Protein AF-A0A8H6Z4G2-F1 (afdb_monomer_lite)

Secondary structure (DSSP, 8-state):
-HHHHHHHHHH---TT-S-TTSIIIIIIHHTT------S-STT-PPPHHHHHHHHHHHHHHHHHHHHHHHS-SS-HHHHHHH--HHHHHHHHHHHHHHHS-HHHHHHHTTSS--HHHHHHHHHHHHHHHHHHHHHHHHHT-HHHHHHHHHHHHHHTTSTTS-HHHHHHHHHHHHHHHHS-HHHHHHHHHTSEE-SS--TT--EEHHHHHHHHHHIIIIISPPPGGG--HHHHHHHHHHHHHHHHHHHHHHHHHT-----------HHHHHHHHHHHHHHHHHTTTTS--TT-GGGGG-PPPP-HHHHHHHHHTSHHHHHS---------------TT------------TT---------TTTT---TTS--S-HHHHHHHHHHHHHHHHHTTSS-----

Foldseek 3Di:
DQLLLLLCQLQAWDPPFPFLLGLQNNFCVLLVHDRFDRDDPDDDHGDDVVSVLSLVLQLVLLVLLQLCVQLPDVDPVVSVVVDDPVSVVVSSVVSCVQQQDPVNLVVCVVDQHPLLQNSRSLSNNSSVLVVQLLQCQLQLNLVSVLVSLVLVLLLQLFPRHHPVSSVVSVVVNVVLVQADPVVNVVVSNQQWDAPPPDRSRIHGVVVVVLVLVCCLVQVQQDPDPPRDPVSSVVVSVCVVVVLVVVVVVCVVVVPPQPDPPPPPPVVSSVVSSVSSSVSCVVQVSNDDDRPRPSVVRTDRRDNSNVSSVVSCPDPVVVPPDDDDPDDDDCPDDDPPPPPDPPPPPPPPPPPDPPPVPDCDQSSVDDPPVSDDDRVCVSVVVVVVVVVVVVVVPPPDDDDD

pLDDT: mean 74.54, std 18.89, range [28.7, 95.88]

InterPro domains:
  IPR046496 Domain of unknown function DUF6589 [PF20231] (1-262)

Organism: NCBI:txid2733690

Sequence (400 aa):
MAGGCMTVDEHWVTPNSVWTGGLWWGHNKLLKRKPLMAGWGDKKATEWKPAHELIQISLPAHIVYGFRIHCGTESLEEWAKTATAAEFESVARKVFDGLFSTGVVEELRKRVRDITLENTILYNRDAPFYIEFTHAIKKGNIGRVLNVLSIWMVMMRSPKTMPRYADAIFEMLVRIKNFPPKLHELYLANWLVNLTGRLYGFKPVDLLQEHSNFWAKIIYAAKGTDKSWKWLSMITVCIFTLREAMRTVQTAFKIPAYGEKHKTPPIDDEIALINIAKALEDNSIQSYVEGRPANDHVVPVLDLIKEGAVYASSRKAFHWFTRDTRRPEKRGFDRADDASNEEEEEKADDGDEEEHYDPTEEDLRVDDEEFLIEPAELLTAATELVDSELIDSDEEIEDE

Structure (mmCIF, N/CA/C/O backbone):
data_AF-A0A8H6Z4G2-F1
#
_entry.id   AF-A0A8H6Z4G2-F1
#
loop_
_atom_site.group_PDB
_atom_site.id
_atom_site.type_symbol
_atom_site.label_atom_id
_atom_site.label_alt_id
_atom_site.label_comp_id
_atom_site.label_asym_id
_atom_site.label_entity_id
_atom_site.label_seq_id
_atom_site.pdbx_PDB_ins_code
_atom_site.Cartn_x
_atom_site.Cartn_y
_atom_site.Cartn_z
_atom_site.occupancy
_atom_site.B_iso_or_equiv
_atom_site.auth_seq_id
_atom_site.auth_comp_id
_atom_site.auth_asym_id
_atom_site.auth_atom_id
_atom_site.pdbx_PDB_model_num
ATOM 1 N N . MET A 1 1 ? 2.335 3.885 -7.229 1.00 65.62 1 MET A N 1
ATOM 2 C CA . MET A 1 1 ? 1.526 5.069 -6.866 1.00 65.62 1 MET A CA 1
ATOM 3 C C . MET A 1 1 ? 0.034 4.751 -6.736 1.00 65.62 1 MET A C 1
ATOM 5 O O . MET A 1 1 ? -0.475 4.855 -5.629 1.00 65.62 1 MET A O 1
ATOM 9 N N . ALA A 1 2 ? -0.629 4.245 -7.785 1.00 79.38 2 ALA A N 1
ATOM 10 C CA . ALA A 1 2 ? -2.083 3.993 -7.832 1.00 79.38 2 ALA A CA 1
ATOM 11 C C . ALA A 1 2 ? -2.707 3.288 -6.606 1.00 79.38 2 ALA A C 1
ATOM 13 O O . ALA A 1 2 ? -3.703 3.760 -6.069 1.00 79.38 2 ALA A O 1
ATOM 14 N N . GLY A 1 3 ? -2.118 2.189 -6.116 1.00 83.19 3 GLY A N 1
ATOM 15 C CA . GLY A 1 3 ? -2.661 1.478 -4.949 1.00 83.19 3 GLY A CA 1
ATOM 16 C C . GLY A 1 3 ? -2.619 2.283 -3.644 1.00 83.19 3 GLY A C 1
ATOM 17 O O . GLY A 1 3 ? -3.504 2.130 -2.813 1.00 83.19 3 GLY A O 1
ATOM 18 N N . GLY A 1 4 ? -1.630 3.170 -3.481 1.00 83.44 4 GLY A N 1
ATOM 19 C CA . GLY A 1 4 ? -1.553 4.070 -2.325 1.00 83.44 4 GLY A CA 1
ATOM 20 C C . GLY A 1 4 ? -2.626 5.149 -2.392 1.00 83.44 4 GLY A C 1
ATOM 21 O O . GLY A 1 4 ? -3.335 5.352 -1.414 1.00 83.44 4 GLY A O 1
ATOM 22 N N . CYS A 1 5 ? -2.801 5.762 -3.565 1.00 82.00 5 CYS A N 1
ATOM 23 C CA . CYS A 1 5 ? -3.868 6.732 -3.813 1.00 82.00 5 CYS A CA 1
ATOM 24 C C . CYS A 1 5 ? -5.251 6.105 -3.596 1.00 82.00 5 CYS A C 1
ATOM 26 O O . CYS A 1 5 ? -6.050 6.676 -2.877 1.00 82.00 5 CYS A O 1
ATOM 28 N N . MET A 1 6 ? -5.504 4.888 -4.099 1.00 87.25 6 MET A N 1
ATOM 29 C CA . MET A 1 6 ? -6.767 4.175 -3.860 1.00 87.25 6 MET A CA 1
ATOM 30 C C . MET A 1 6 ? -7.069 4.016 -2.361 1.00 87.25 6 MET A C 1
ATOM 32 O O . MET A 1 6 ? -8.183 4.299 -1.929 1.00 87.25 6 MET A O 1
ATOM 36 N N . THR A 1 7 ? -6.090 3.574 -1.563 1.00 87.38 7 THR A N 1
ATOM 37 C CA . THR A 1 7 ? -6.265 3.453 -0.108 1.00 87.38 7 THR A CA 1
ATOM 38 C C . THR A 1 7 ? -6.471 4.821 0.545 1.00 87.38 7 THR A C 1
ATOM 40 O O . THR A 1 7 ? -7.303 4.951 1.436 1.00 87.38 7 THR A O 1
ATOM 43 N N . VAL A 1 8 ? -5.729 5.847 0.127 1.00 85.69 8 VAL A N 1
ATOM 44 C CA . VAL A 1 8 ? -5.835 7.187 0.718 1.00 85.69 8 VAL A CA 1
ATOM 45 C C . VAL A 1 8 ? -7.167 7.844 0.384 1.00 85.69 8 VAL A C 1
ATOM 47 O O . VAL A 1 8 ? -7.827 8.317 1.300 1.00 85.69 8 VAL A O 1
ATOM 50 N N . ASP A 1 9 ? -7.579 7.827 -0.879 1.00 83.75 9 ASP A N 1
ATOM 51 C CA . ASP A 1 9 ? -8.797 8.468 -1.376 1.00 83.75 9 ASP A CA 1
ATOM 52 C C . ASP A 1 9 ? -10.050 7.893 -0.718 1.00 83.75 9 ASP A C 1
ATOM 54 O O . ASP A 1 9 ? -10.920 8.642 -0.275 1.00 83.75 9 ASP A O 1
ATOM 58 N N . GLU A 1 10 ? -10.119 6.566 -0.601 1.00 86.06 10 GLU A N 1
ATOM 59 C CA . GLU A 1 10 ? -11.269 5.898 0.003 1.00 86.06 10 GLU A CA 1
ATOM 60 C C . GLU A 1 10 ? -11.336 6.148 1.521 1.00 86.06 10 GLU A C 1
ATOM 62 O O . GLU A 1 10 ? -12.412 6.372 2.074 1.00 86.06 10 GLU A O 1
ATOM 67 N N . HIS A 1 11 ? -10.185 6.184 2.203 1.00 86.56 11 HIS A N 1
ATOM 68 C CA . HIS A 1 11 ? -10.104 6.297 3.668 1.00 86.56 11 HIS A CA 1
ATOM 69 C C . HIS A 1 11 ? -9.776 7.716 4.174 1.00 86.56 11 HIS A C 1
ATOM 71 O O . HIS A 1 11 ? -9.502 7.907 5.365 1.00 86.56 11 HIS A O 1
ATOM 77 N N . TRP A 1 12 ? -9.811 8.729 3.296 1.00 78.31 12 TRP A N 1
ATOM 78 C CA . TRP A 1 12 ? -9.447 10.113 3.628 1.00 78.31 12 TRP A CA 1
ATOM 79 C C . TRP A 1 12 ? -10.397 10.738 4.646 1.00 78.31 12 TRP A C 1
ATOM 81 O O . TRP A 1 12 ? -9.964 11.225 5.688 1.00 78.31 12 TRP A O 1
ATOM 91 N N . VAL A 1 13 ? -11.700 10.633 4.371 1.00 72.50 13 VAL A N 1
ATOM 92 C CA . VAL A 1 13 ? -12.813 11.291 5.079 1.00 72.50 13 VAL A CA 1
ATOM 93 C C . VAL A 1 13 ? -12.834 12.818 4.953 1.00 72.50 13 VAL A C 1
ATOM 95 O O . VAL A 1 13 ? -11.919 13.461 4.446 1.00 72.50 13 VAL A O 1
ATOM 98 N N . THR A 1 14 ? -13.987 13.398 5.293 1.00 67.69 14 THR A N 1
ATOM 99 C CA . THR A 1 14 ? -14.321 14.802 5.103 1.00 67.69 14 THR A CA 1
ATOM 100 C C . THR A 1 14 ? -13.414 15.737 5.901 1.00 67.69 14 THR A C 1
ATOM 102 O O . THR A 1 14 ? -13.172 15.521 7.097 1.00 67.69 14 THR A O 1
ATOM 105 N N . PRO A 1 15 ? -12.995 16.850 5.274 1.00 64.06 15 PRO A N 1
ATOM 106 C CA . PRO A 1 15 ? -12.375 17.945 5.984 1.00 64.06 15 PRO A CA 1
ATOM 107 C C . PRO A 1 15 ? -13.215 18.453 7.170 1.00 64.06 15 PRO A C 1
ATOM 109 O O . PRO A 1 15 ? -14.417 18.665 7.085 1.00 64.06 15 PRO A O 1
ATOM 112 N N . ASN A 1 16 ? -12.523 18.668 8.274 1.00 61.47 16 ASN A N 1
ATOM 113 C CA . ASN A 1 16 ? -12.878 19.021 9.643 1.00 61.47 16 ASN A CA 1
ATOM 114 C C . ASN A 1 16 ? -13.859 18.069 10.338 1.00 61.47 16 ASN A C 1
ATOM 116 O O . ASN A 1 16 ? -14.559 18.491 11.258 1.00 61.47 16 ASN A O 1
ATOM 120 N N . SER A 1 17 ? -13.902 16.793 9.933 1.00 65.69 17 SER A N 1
ATOM 121 C CA . SER A 1 17 ? -14.712 15.793 10.636 1.00 65.69 17 SER A CA 1
ATOM 122 C C . SER A 1 17 ? -14.281 15.651 12.099 1.00 65.69 17 SER A C 1
ATOM 124 O O . SER A 1 17 ? -13.099 15.704 12.421 1.00 65.69 17 SER A O 1
ATOM 126 N N . VAL A 1 18 ? -15.244 15.427 12.996 1.00 64.44 18 VAL A N 1
ATOM 127 C CA . VAL A 1 18 ? -14.998 15.133 14.423 1.00 64.44 18 VAL A CA 1
ATOM 128 C C . VAL A 1 18 ? -14.367 13.738 14.602 1.00 64.44 18 VAL A C 1
ATOM 130 O O . VAL A 1 18 ? -13.862 13.401 15.670 1.00 64.44 18 VAL A O 1
ATOM 133 N N . TRP A 1 19 ? -14.361 12.923 13.546 1.00 68.19 19 TRP A N 1
ATOM 134 C CA . TRP A 1 19 ? -13.838 11.565 13.536 1.00 68.19 19 TRP A CA 1
ATOM 135 C C . TRP A 1 19 ? -12.309 11.506 13.493 1.00 68.19 19 TRP A C 1
ATOM 137 O O . TRP A 1 19 ? -11.677 11.884 12.509 1.00 68.19 19 TRP A O 1
ATOM 147 N N . THR A 1 20 ? -11.705 10.971 14.552 1.00 61.47 20 THR A N 1
ATOM 148 C CA . THR A 1 20 ? -10.249 10.814 14.699 1.00 61.47 20 THR A CA 1
ATOM 149 C C . THR A 1 20 ? -9.701 9.507 14.121 1.00 61.47 20 THR A C 1
ATOM 151 O O . THR A 1 20 ? -8.490 9.330 14.096 1.00 61.47 20 THR A O 1
ATOM 154 N N . GLY A 1 21 ? -10.556 8.600 13.632 1.00 60.53 21 GLY A N 1
ATOM 155 C CA . GLY A 1 21 ? -10.139 7.322 13.034 1.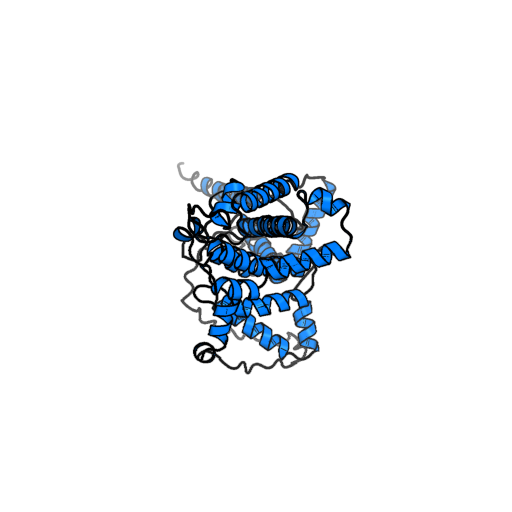00 60.53 21 GLY A CA 1
ATOM 156 C C . GLY A 1 21 ? -9.695 7.402 11.569 1.00 60.53 21 GLY A C 1
ATOM 157 O O . GLY A 1 21 ? -9.300 6.386 11.002 1.00 60.53 21 GLY A O 1
ATOM 158 N N . GLY A 1 22 ? -9.793 8.581 10.949 1.00 68.06 22 GLY A N 1
ATOM 159 C CA . GLY A 1 22 ? -9.506 8.798 9.531 1.00 68.06 22 GLY A CA 1
ATOM 160 C C . GLY A 1 22 ? -8.106 9.259 9.211 1.00 68.06 22 GLY A C 1
ATOM 161 O O . GLY A 1 22 ? -7.459 9.923 10.025 1.00 68.06 22 GLY A O 1
ATOM 162 N N . LEU A 1 23 ? -7.682 8.998 7.971 1.00 64.81 23 LEU A N 1
ATOM 163 C CA . LEU A 1 23 ? -6.398 9.471 7.453 1.00 64.81 23 LEU A CA 1
ATOM 164 C C . LEU A 1 23 ? -6.287 11.007 7.502 1.00 64.81 23 LEU A C 1
ATOM 166 O O . LEU A 1 23 ? -5.236 11.524 7.888 1.00 64.81 23 LEU A O 1
ATOM 170 N N . TRP A 1 24 ? -7.367 11.739 7.198 1.00 56.66 24 TRP A N 1
ATOM 171 C CA . TRP A 1 24 ? -7.334 13.203 7.124 1.00 56.66 24 TRP A CA 1
ATOM 172 C C . TRP A 1 24 ? -7.307 13.910 8.497 1.00 56.66 24 TRP A C 1
ATOM 174 O O . TRP A 1 24 ? -6.414 14.723 8.741 1.00 56.66 24 TRP A O 1
ATOM 184 N N . TRP A 1 25 ? -8.234 13.625 9.426 1.00 52.91 25 TRP A N 1
ATOM 185 C CA . TRP A 1 25 ? -8.303 14.361 10.709 1.00 52.91 25 TRP A CA 1
ATOM 186 C C . TRP A 1 25 ? -7.492 13.730 11.842 1.00 52.91 25 TRP A C 1
ATOM 188 O O . TRP A 1 25 ? -6.909 14.453 12.648 1.00 52.91 25 TRP A O 1
ATOM 198 N N . GLY A 1 26 ? -7.441 12.398 11.910 1.00 56.25 26 GLY A N 1
ATOM 199 C CA . GLY A 1 26 ? -6.719 11.679 12.955 1.00 56.25 26 GLY A CA 1
ATOM 200 C C . GLY A 1 26 ? -5.220 11.771 12.758 1.00 56.25 26 GLY A C 1
ATOM 201 O O . GLY A 1 26 ? -4.496 12.211 13.635 1.00 56.25 26 GLY A O 1
ATOM 202 N N . HIS A 1 27 ? -4.738 11.407 11.576 1.00 63.19 27 HIS A N 1
ATOM 203 C CA . HIS A 1 27 ? -3.305 11.220 11.374 1.00 63.19 27 HIS A CA 1
ATOM 204 C C . HIS A 1 27 ? -2.634 12.490 10.851 1.00 63.19 27 HIS A C 1
ATOM 206 O O . HIS A 1 27 ? -1.735 13.011 11.501 1.00 63.19 27 HIS A O 1
ATOM 212 N N . ASN A 1 28 ? -3.109 13.086 9.754 1.00 67.25 28 ASN A N 1
ATOM 213 C CA . ASN A 1 28 ? -2.413 14.232 9.156 1.00 67.25 28 ASN A CA 1
ATOM 214 C C . ASN A 1 28 ? -2.375 15.479 10.072 1.00 67.25 28 ASN A C 1
ATOM 216 O O . ASN A 1 28 ? -1.345 16.150 10.182 1.00 67.25 28 ASN A O 1
ATOM 220 N N . LYS A 1 29 ? -3.472 15.765 10.793 1.00 68.19 29 LYS A N 1
ATOM 221 C CA . LYS A 1 29 ? -3.539 16.893 11.738 1.00 68.19 29 LYS A CA 1
ATOM 222 C C . LYS A 1 29 ? -2.723 16.663 13.011 1.00 68.19 29 LYS A C 1
ATOM 224 O O . LYS A 1 29 ? -2.058 17.597 13.460 1.00 68.19 29 LYS A O 1
ATOM 229 N N . LEU A 1 30 ? -2.749 15.458 13.595 1.00 70.75 30 LEU A N 1
ATOM 230 C CA . LEU A 1 30 ? -1.923 15.144 14.775 1.00 70.75 30 LEU A CA 1
ATOM 231 C C . LEU A 1 30 ? -0.429 15.245 14.456 1.00 70.75 30 LEU A C 1
ATOM 233 O O . LEU A 1 30 ? 0.351 15.679 15.301 1.00 70.75 30 LEU A O 1
ATOM 237 N N . LEU A 1 31 ? -0.053 14.934 13.215 1.00 71.81 31 LEU A N 1
ATOM 238 C CA . LEU A 1 31 ? 1.308 15.081 12.705 1.00 71.81 31 LEU A CA 1
ATOM 239 C C . LEU A 1 31 ? 1.687 16.530 12.363 1.00 71.81 31 LEU A C 1
ATOM 241 O O . LEU A 1 31 ? 2.820 16.773 11.959 1.00 71.81 31 LEU A O 1
ATOM 245 N N . LYS A 1 32 ? 0.766 17.497 12.514 1.00 71.44 32 LYS A N 1
ATOM 246 C CA . LYS A 1 32 ? 0.959 18.919 12.167 1.00 71.44 32 LYS A CA 1
ATOM 247 C C . LYS A 1 32 ? 1.473 19.131 10.734 1.00 71.44 32 LYS A C 1
ATOM 249 O O . LYS A 1 32 ? 2.154 20.117 10.453 1.00 71.44 32 LYS A O 1
ATOM 254 N N . ARG A 1 33 ? 1.151 18.206 9.827 1.00 71.44 33 ARG A N 1
ATOM 255 C CA . ARG A 1 33 ? 1.532 18.272 8.414 1.00 71.44 33 ARG A CA 1
ATOM 256 C C . ARG A 1 33 ? 0.645 19.275 7.677 1.00 71.44 33 ARG A C 1
ATOM 258 O O . ARG A 1 33 ? -0.464 19.594 8.118 1.00 71.44 33 ARG A O 1
ATOM 265 N N . LYS A 1 34 ? 1.131 19.777 6.536 1.00 67.31 34 LYS A N 1
ATOM 266 C CA . LYS A 1 34 ? 0.309 20.605 5.644 1.00 67.31 34 LYS A CA 1
ATOM 267 C C . LYS A 1 34 ? -0.948 19.817 5.230 1.00 67.31 34 LYS A C 1
ATOM 269 O O . LYS A 1 34 ? -0.882 18.589 5.110 1.00 67.31 34 LYS A O 1
ATOM 274 N N . PRO A 1 35 ? -2.098 20.487 5.033 1.00 65.75 35 PRO A N 1
ATOM 275 C CA . PRO A 1 35 ? -3.296 19.822 4.543 1.00 65.75 35 PRO A CA 1
ATOM 276 C C . PRO A 1 35 ? -3.003 19.132 3.212 1.00 65.75 35 PRO A C 1
ATOM 278 O O . PRO A 1 35 ? -2.698 19.788 2.220 1.00 65.75 35 PRO A O 1
ATOM 281 N N . LEU A 1 36 ? -3.084 17.807 3.216 1.00 69.56 36 LEU A N 1
ATOM 282 C CA . LEU A 1 36 ? -3.042 16.998 2.011 1.00 69.56 36 LEU A CA 1
ATOM 283 C C . LEU A 1 36 ? -4.434 17.023 1.362 1.00 69.56 36 LEU A C 1
ATOM 285 O O . LEU A 1 36 ? -5.453 17.152 2.054 1.00 69.56 36 LEU A O 1
ATOM 289 N N . MET A 1 37 ? -4.486 16.913 0.039 1.00 67.50 37 MET A N 1
ATOM 290 C CA . MET A 1 37 ? -5.739 16.725 -0.688 1.00 67.50 37 MET A CA 1
ATOM 291 C C . MET A 1 37 ? -5.823 15.277 -1.164 1.00 67.50 37 MET A C 1
ATOM 293 O O . MET A 1 37 ? -4.862 14.751 -1.726 1.00 67.50 37 MET A O 1
ATOM 297 N N . ALA A 1 38 ? -6.965 14.638 -0.915 1.00 68.06 38 ALA A N 1
ATOM 298 C CA . ALA A 1 38 ? -7.290 13.350 -1.509 1.00 68.06 38 ALA A CA 1
ATOM 299 C C . ALA A 1 38 ? -8.377 13.518 -2.557 1.00 68.06 38 ALA A C 1
ATOM 301 O O . ALA A 1 38 ? -9.295 14.329 -2.387 1.00 68.06 38 ALA A O 1
ATOM 302 N N . GLY A 1 39 ? -8.248 12.762 -3.636 1.00 63.72 39 GLY A N 1
ATOM 303 C CA . GLY A 1 39 ? -9.126 12.829 -4.785 1.00 63.72 39 GLY A CA 1
ATOM 304 C C . GLY A 1 39 ? -8.388 12.991 -6.107 1.00 63.72 39 GLY A C 1
ATOM 305 O O . GLY A 1 39 ? -7.267 13.483 -6.202 1.00 63.72 39 GLY A O 1
ATOM 306 N N . TRP A 1 40 ? -9.105 12.589 -7.150 1.00 55.50 40 TRP A N 1
ATOM 307 C CA . TRP A 1 40 ? -8.636 12.534 -8.533 1.00 55.50 40 TRP A CA 1
ATOM 308 C C . TRP A 1 40 ? -9.076 13.739 -9.382 1.00 55.50 40 TRP A C 1
ATOM 310 O O . TRP A 1 40 ? -8.796 13.789 -10.571 1.00 55.50 40 TRP A O 1
ATOM 320 N N . GLY A 1 41 ? -9.829 14.680 -8.801 1.00 52.53 41 GLY A N 1
ATOM 321 C CA . GLY A 1 41 ? -10.453 15.774 -9.546 1.00 52.53 41 GLY A CA 1
ATOM 322 C C . GLY A 1 41 ? -9.465 16.880 -9.916 1.00 52.53 41 GLY A C 1
ATOM 323 O O . GLY A 1 41 ? -9.036 17.612 -9.027 1.00 52.53 41 GLY A O 1
ATOM 324 N N . ASP A 1 42 ? -9.163 16.972 -11.213 1.00 47.78 42 ASP A N 1
ATOM 325 C CA . ASP A 1 42 ? -8.673 18.049 -12.102 1.00 47.78 42 ASP A CA 1
ATOM 326 C C . ASP A 1 42 ? -7.781 19.195 -11.600 1.00 47.78 42 ASP A C 1
ATOM 328 O O . ASP A 1 42 ? -7.414 20.040 -12.412 1.00 47.78 42 ASP A O 1
ATOM 332 N N . LYS A 1 43 ? -7.401 19.302 -10.322 1.00 49.31 43 LYS A N 1
ATOM 333 C CA . LYS A 1 43 ? -6.500 20.385 -9.891 1.00 49.31 43 LYS A CA 1
ATOM 334 C C . LYS A 1 43 ? -5.335 20.000 -9.000 1.00 49.31 43 LYS A C 1
ATOM 336 O O . LYS A 1 43 ? -4.368 20.745 -9.084 1.00 49.31 43 LYS A O 1
ATOM 341 N N . LYS A 1 44 ? -5.362 18.911 -8.211 1.00 59.03 44 LYS A N 1
ATOM 342 C CA . LYS A 1 44 ? -4.173 18.334 -7.527 1.00 59.03 44 LYS A CA 1
ATOM 343 C C . LYS A 1 44 ? -4.433 16.879 -7.125 1.00 59.03 44 LYS A C 1
ATOM 345 O O . LYS A 1 44 ? -5.227 16.645 -6.215 1.00 59.03 44 LYS A O 1
ATOM 350 N N . ALA A 1 45 ? -3.768 15.930 -7.781 1.00 63.16 45 ALA A N 1
ATOM 351 C CA . ALA A 1 45 ? -3.728 14.540 -7.335 1.00 63.16 45 ALA A CA 1
ATOM 352 C C . ALA A 1 45 ? -3.030 14.432 -5.967 1.00 63.16 45 ALA A C 1
ATOM 354 O O . ALA A 1 45 ? -2.233 15.294 -5.592 1.00 63.16 45 ALA A O 1
ATOM 355 N N . THR A 1 46 ? -3.322 13.373 -5.211 1.00 70.38 46 THR A N 1
ATOM 356 C CA . THR A 1 46 ? -2.619 13.097 -3.954 1.00 70.38 46 THR A CA 1
ATOM 357 C C . THR A 1 46 ? -1.136 12.855 -4.206 1.00 70.38 46 THR A C 1
ATOM 359 O O . THR A 1 46 ? -0.774 11.869 -4.848 1.00 70.38 46 THR A O 1
ATOM 362 N N . GLU A 1 47 ? -0.293 13.722 -3.642 1.00 75.00 47 GLU A N 1
ATOM 363 C CA . GLU A 1 47 ? 1.165 13.573 -3.650 1.00 75.00 47 GLU A CA 1
ATOM 364 C C . GLU A 1 47 ? 1.561 12.210 -3.066 1.00 75.00 47 GLU A C 1
ATOM 366 O O . GLU A 1 47 ? 1.090 11.804 -1.991 1.00 75.00 47 GLU A O 1
ATOM 371 N N . TRP A 1 48 ? 2.419 11.478 -3.778 1.00 78.56 48 TRP A N 1
ATOM 372 C CA . TRP A 1 48 ? 2.698 10.088 -3.439 1.00 78.56 48 TRP A CA 1
ATOM 373 C C . TRP A 1 48 ? 3.502 9.975 -2.147 1.00 78.56 48 TRP A C 1
ATOM 375 O O . TRP A 1 48 ? 3.133 9.175 -1.283 1.00 78.56 48 TRP A O 1
ATOM 385 N N . LYS A 1 49 ? 4.571 10.760 -1.980 1.00 77.69 49 LYS A N 1
ATOM 386 C CA . LYS A 1 49 ? 5.464 10.656 -0.818 1.00 77.69 49 LYS A CA 1
ATOM 387 C C . LYS A 1 49 ? 4.755 10.967 0.508 1.00 77.69 49 LYS A C 1
ATOM 389 O O . LYS A 1 49 ? 4.832 10.133 1.416 1.00 77.69 49 LYS A O 1
ATOM 394 N N . PRO A 1 50 ? 3.996 12.070 0.654 1.00 77.69 50 PRO A N 1
ATOM 395 C CA . PRO A 1 50 ? 3.268 12.333 1.893 1.00 77.69 50 PRO A CA 1
ATOM 396 C C . PRO A 1 50 ? 2.220 11.263 2.216 1.00 77.69 50 PRO A C 1
ATOM 398 O O . PRO A 1 50 ? 2.053 10.907 3.384 1.00 77.69 50 PRO A O 1
ATOM 401 N N . ALA A 1 51 ? 1.539 10.724 1.200 1.00 80.88 51 ALA A N 1
ATOM 402 C CA . ALA A 1 51 ? 0.583 9.633 1.367 1.00 80.88 51 ALA A CA 1
ATOM 403 C C . ALA A 1 51 ? 1.269 8.315 1.762 1.00 80.88 51 ALA A C 1
ATOM 405 O O . ALA A 1 51 ? 0.795 7.606 2.651 1.00 80.88 51 ALA A O 1
ATOM 406 N N . HIS A 1 52 ? 2.407 8.004 1.140 1.00 84.44 52 HIS A N 1
ATOM 407 C CA . HIS A 1 52 ? 3.232 6.839 1.445 1.00 84.44 52 HIS A CA 1
ATOM 408 C C . HIS A 1 52 ? 3.678 6.840 2.910 1.00 84.44 52 HIS A C 1
ATOM 410 O O . HIS A 1 52 ? 3.459 5.858 3.621 1.00 84.44 52 HIS A O 1
ATOM 416 N N . GLU A 1 53 ? 4.246 7.954 3.373 1.00 82.81 53 GLU A N 1
ATOM 417 C CA . GLU A 1 53 ? 4.664 8.132 4.765 1.00 82.81 53 GLU A CA 1
ATOM 418 C C . GLU A 1 53 ? 3.480 8.043 5.734 1.00 82.81 53 GLU A C 1
ATOM 420 O O . GLU A 1 53 ? 3.569 7.389 6.772 1.00 82.81 53 GLU A O 1
ATOM 425 N N . LEU A 1 54 ? 2.342 8.653 5.388 1.00 82.94 54 LEU A N 1
ATOM 426 C CA . LEU A 1 54 ? 1.159 8.630 6.241 1.00 82.94 54 LEU A CA 1
ATOM 427 C C . LEU A 1 54 ? 0.653 7.204 6.480 1.00 82.94 54 LEU A C 1
ATOM 429 O O . LEU A 1 54 ? 0.369 6.849 7.623 1.00 82.94 54 LEU A O 1
ATOM 433 N N . ILE A 1 55 ? 0.571 6.376 5.431 1.00 86.56 55 ILE A N 1
ATOM 434 C CA . ILE A 1 55 ? 0.172 4.965 5.563 1.00 86.56 55 ILE A CA 1
ATOM 435 C C . ILE A 1 55 ? 1.204 4.198 6.403 1.00 86.56 55 ILE A C 1
ATOM 437 O O . ILE A 1 55 ? 0.820 3.387 7.249 1.00 86.56 55 ILE A O 1
ATOM 441 N N . GLN A 1 56 ? 2.501 4.470 6.211 1.00 86.50 56 GLN A N 1
ATOM 442 C CA . GLN A 1 56 ? 3.573 3.826 6.977 1.00 86.50 56 GLN A CA 1
ATOM 443 C C . GLN A 1 56 ? 3.552 4.149 8.470 1.00 86.50 56 GLN A C 1
ATOM 445 O O . GLN A 1 56 ? 3.996 3.319 9.253 1.00 86.50 56 GLN A O 1
ATOM 450 N N . ILE A 1 57 ? 3.025 5.303 8.878 1.00 85.88 57 ILE A N 1
ATOM 451 C CA . ILE A 1 57 ? 2.895 5.671 10.296 1.00 85.88 57 ILE A CA 1
ATOM 452 C C . ILE A 1 57 ? 1.540 5.210 10.852 1.00 85.88 57 ILE A C 1
ATOM 454 O O . ILE A 1 57 ? 1.454 4.643 11.944 1.00 85.88 57 ILE A O 1
ATOM 458 N N . SER A 1 58 ? 0.464 5.435 10.097 1.00 87.31 58 SER A N 1
ATOM 459 C CA . SER A 1 58 ? -0.906 5.173 10.536 1.00 87.31 58 SER A CA 1
ATOM 460 C C . SER A 1 58 ? -1.184 3.682 10.734 1.00 87.31 58 SER A C 1
ATOM 462 O O . SER A 1 58 ? -1.738 3.301 11.766 1.00 87.31 58 SER A O 1
ATOM 464 N N . LEU A 1 59 ? -0.792 2.821 9.788 1.00 89.62 59 LEU A N 1
ATOM 465 C CA . LEU A 1 59 ? -1.088 1.392 9.891 1.00 89.62 59 LEU A CA 1
ATOM 466 C C . LEU A 1 59 ? -0.425 0.747 11.127 1.00 89.62 59 LEU A C 1
ATOM 468 O O . LEU A 1 59 ? -1.130 0.073 11.883 1.00 89.62 59 LEU A O 1
ATOM 472 N N . PRO A 1 60 ? 0.874 0.964 11.413 1.00 89.69 60 PRO A N 1
ATOM 473 C CA . PRO A 1 60 ? 1.477 0.489 12.655 1.00 89.69 60 PRO A CA 1
ATOM 474 C C . PRO A 1 60 ? 0.787 1.009 13.914 1.00 89.69 60 PRO A C 1
ATOM 476 O O . PRO A 1 60 ? 0.636 0.245 14.863 1.00 89.69 60 PRO A O 1
ATOM 479 N N . ALA A 1 61 ? 0.311 2.257 13.931 1.00 88.56 61 ALA A N 1
ATOM 480 C CA . ALA A 1 61 ? -0.419 2.787 15.080 1.00 88.56 61 ALA A CA 1
ATOM 481 C C . ALA A 1 61 ? -1.745 2.039 15.320 1.00 88.56 61 ALA A C 1
ATOM 483 O O . ALA A 1 61 ? -2.074 1.705 16.460 1.00 88.56 61 ALA A O 1
ATOM 484 N N . HIS A 1 62 ? -2.464 1.693 14.246 1.00 89.88 62 HIS A N 1
ATOM 485 C CA . HIS A 1 62 ? -3.656 0.845 14.319 1.00 89.88 62 HIS A CA 1
ATOM 486 C C . HIS A 1 62 ? -3.337 -0.570 14.812 1.00 89.88 62 HIS A C 1
ATOM 488 O O . HIS A 1 62 ? -4.108 -1.123 15.596 1.00 89.88 62 HIS A O 1
ATOM 494 N N . ILE A 1 63 ? -2.211 -1.147 14.383 1.00 90.94 63 ILE A N 1
ATOM 495 C CA . ILE A 1 63 ? -1.752 -2.460 14.850 1.00 90.94 63 ILE A CA 1
ATOM 496 C C . ILE A 1 63 ? -1.414 -2.395 16.343 1.00 90.94 63 ILE A C 1
ATOM 498 O O . ILE A 1 63 ? -1.911 -3.214 17.110 1.00 90.94 63 ILE A O 1
ATOM 502 N N . VAL A 1 64 ? -0.628 -1.407 16.781 1.00 89.56 64 VAL A N 1
ATOM 503 C CA . VAL A 1 64 ? -0.255 -1.217 18.194 1.00 89.56 64 VAL A CA 1
ATOM 504 C C . VAL A 1 64 ? -1.492 -1.083 19.077 1.00 89.56 64 VAL A C 1
ATOM 506 O O . VAL A 1 64 ? -1.564 -1.729 20.123 1.00 89.56 64 VAL A O 1
ATOM 509 N N . TYR A 1 65 ? -2.489 -0.305 18.647 1.00 88.94 65 TYR A N 1
ATOM 510 C CA . TYR A 1 65 ? -3.741 -0.185 19.386 1.00 88.94 65 TYR A CA 1
ATOM 511 C C . TYR A 1 65 ? -4.531 -1.505 19.419 1.00 88.94 65 TYR A C 1
ATOM 513 O O . TYR A 1 65 ? -4.965 -1.928 20.490 1.00 88.94 65 TYR A O 1
ATOM 521 N N . GLY A 1 66 ? -4.615 -2.228 18.300 1.00 89.56 66 GLY A N 1
ATOM 522 C CA . GLY A 1 66 ? -5.241 -3.551 18.263 1.00 89.56 66 GLY A CA 1
ATOM 523 C C . GLY A 1 66 ? -4.578 -4.542 19.225 1.00 89.56 66 GLY A C 1
ATOM 524 O O . GLY A 1 66 ? -5.260 -5.258 19.960 1.00 89.56 66 GLY A O 1
ATOM 525 N N . PHE A 1 67 ? -3.244 -4.546 19.293 1.00 90.62 67 PHE A N 1
ATOM 526 C CA . PHE A 1 67 ? -2.510 -5.364 20.259 1.00 90.62 67 PHE A CA 1
ATOM 527 C C . PHE A 1 67 ? -2.818 -4.968 21.708 1.00 90.62 67 PHE A C 1
ATOM 529 O O . PHE A 1 67 ? -3.002 -5.867 22.522 1.00 90.62 67 PHE A O 1
ATOM 536 N N . ARG A 1 68 ? -2.952 -3.672 22.031 1.00 88.31 68 ARG A N 1
ATOM 537 C CA . ARG A 1 68 ? -3.368 -3.216 23.376 1.00 88.31 68 ARG A CA 1
ATOM 538 C C . ARG A 1 68 ? -4.747 -3.742 23.774 1.00 88.31 68 ARG A C 1
ATOM 540 O O . ARG A 1 68 ? -4.938 -4.151 24.913 1.00 88.31 68 ARG A O 1
ATOM 547 N N . ILE A 1 69 ? -5.693 -3.789 22.837 1.00 87.88 69 ILE A N 1
ATOM 548 C CA . ILE A 1 69 ? -7.043 -4.316 23.093 1.00 87.88 69 ILE A CA 1
ATOM 549 C C . ILE A 1 69 ? -6.999 -5.820 23.407 1.00 87.88 69 ILE A C 1
ATOM 551 O O . ILE A 1 69 ? -7.724 -6.304 24.276 1.00 87.88 69 ILE A O 1
ATOM 555 N N . HIS A 1 70 ? -6.156 -6.576 22.698 1.00 87.06 70 HIS A N 1
ATOM 556 C CA . HIS A 1 70 ? -6.176 -8.040 22.733 1.00 87.06 70 HIS A CA 1
ATOM 557 C C . HIS A 1 70 ? -5.096 -8.696 23.613 1.00 87.06 70 HIS A C 1
ATOM 559 O O . HIS A 1 70 ? -5.199 -9.901 23.863 1.00 87.06 70 HIS A O 1
ATOM 565 N N . CYS A 1 71 ? -4.092 -7.955 24.099 1.00 83.56 71 CYS A N 1
ATOM 566 C CA . CYS A 1 71 ? -3.027 -8.495 24.955 1.00 83.56 71 CYS A CA 1
ATOM 567 C C . CYS A 1 71 ? -3.488 -8.789 26.393 1.00 83.56 71 CYS A C 1
ATOM 569 O O . CYS A 1 71 ? -2.877 -9.614 27.069 1.00 83.56 71 CYS A O 1
ATOM 571 N N . GLY A 1 72 ? -4.589 -8.174 26.847 1.00 76.81 72 GLY A N 1
ATOM 572 C CA . GLY A 1 72 ? -5.180 -8.419 28.170 1.00 76.81 72 GLY A CA 1
ATOM 573 C C . GLY A 1 72 ? -4.409 -7.803 29.346 1.00 76.81 72 GLY A C 1
ATOM 574 O O . GLY A 1 72 ? -4.717 -8.110 30.494 1.00 76.81 72 GLY A O 1
ATOM 575 N N . THR A 1 73 ? -3.427 -6.944 29.072 1.00 76.88 73 THR A N 1
ATOM 576 C CA . THR A 1 73 ? -2.604 -6.221 30.055 1.00 76.88 73 THR A CA 1
ATOM 577 C C . THR A 1 73 ? -2.714 -4.716 29.827 1.00 76.88 73 THR A C 1
ATOM 579 O O . THR A 1 73 ? -2.826 -4.284 28.684 1.00 76.88 73 THR A O 1
ATOM 582 N N . GLU A 1 74 ? -2.598 -3.906 30.882 1.00 73.69 74 GLU A N 1
ATOM 583 C CA . GLU A 1 74 ? -2.690 -2.438 30.773 1.00 73.69 74 GLU A CA 1
ATOM 584 C C . GLU A 1 74 ? -1.543 -1.813 29.958 1.00 73.69 74 GLU A C 1
ATOM 586 O O . GLU A 1 74 ? -1.727 -0.770 29.334 1.00 73.69 74 GLU A O 1
ATOM 591 N N . SER A 1 75 ? -0.370 -2.459 29.912 1.00 80.44 75 SER A N 1
ATOM 592 C CA . SER A 1 75 ? 0.783 -1.988 29.139 1.00 80.44 75 SER A CA 1
ATOM 593 C C . SER A 1 75 ? 1.252 -3.013 28.111 1.00 80.44 75 SER A C 1
ATOM 595 O O . SER A 1 75 ? 1.635 -4.137 28.447 1.00 80.44 75 SER A O 1
ATOM 597 N N . LEU A 1 76 ? 1.292 -2.592 26.842 1.00 83.31 76 LEU A N 1
ATOM 598 C CA . LEU A 1 76 ? 1.863 -3.386 25.752 1.00 83.31 76 LEU A CA 1
ATOM 599 C C . LEU A 1 76 ? 3.365 -3.638 25.955 1.00 83.31 76 LEU A C 1
ATOM 601 O O . LEU A 1 76 ? 3.870 -4.684 25.562 1.00 83.31 76 LEU A O 1
ATOM 605 N N . GLU A 1 77 ? 4.080 -2.701 26.581 1.00 84.19 77 GLU A N 1
ATOM 606 C CA . GLU A 1 77 ? 5.525 -2.800 26.818 1.00 84.19 77 GLU A CA 1
ATOM 607 C C . GLU A 1 77 ? 5.860 -3.862 27.872 1.00 84.19 77 GLU A C 1
ATOM 609 O O . GLU A 1 77 ? 6.872 -4.554 27.770 1.00 84.19 77 GLU A O 1
ATOM 614 N N . GLU A 1 78 ? 5.011 -4.006 28.890 1.00 85.12 78 GLU A N 1
ATOM 615 C CA . GLU A 1 78 ? 5.160 -5.039 29.920 1.00 85.12 78 GLU A CA 1
ATOM 616 C C . GLU A 1 78 ? 4.817 -6.423 29.375 1.00 85.12 78 GLU A C 1
ATOM 618 O O . GLU A 1 78 ? 5.539 -7.394 29.627 1.00 85.12 78 GLU A O 1
ATOM 623 N N . TRP A 1 79 ? 3.768 -6.498 28.555 1.00 87.25 79 TRP A N 1
ATOM 624 C CA . TRP A 1 79 ? 3.434 -7.712 27.825 1.00 87.25 79 TRP A CA 1
ATOM 625 C C . TRP A 1 79 ? 4.551 -8.120 26.866 1.00 87.25 79 TRP A C 1
ATOM 627 O O . TRP A 1 79 ? 4.996 -9.260 26.906 1.00 87.25 79 TRP A O 1
ATOM 637 N N . ALA A 1 80 ? 5.104 -7.194 26.079 1.00 86.38 80 ALA A N 1
ATOM 638 C CA . ALA A 1 80 ? 6.174 -7.494 25.126 1.00 86.38 80 ALA A CA 1
ATOM 639 C C . ALA A 1 80 ? 7.449 -8.056 25.787 1.00 86.38 80 ALA A C 1
ATOM 641 O O . ALA A 1 80 ? 8.172 -8.827 25.160 1.00 86.38 80 ALA A O 1
ATOM 642 N N . LYS A 1 81 ? 7.723 -7.712 27.055 1.00 89.00 81 LYS A N 1
ATOM 643 C CA . LYS A 1 81 ? 8.862 -8.258 27.823 1.00 89.00 81 LYS A CA 1
ATOM 644 C C . LYS A 1 81 ? 8.653 -9.699 28.284 1.00 89.00 81 LYS A C 1
ATOM 646 O O . LYS A 1 81 ? 9.631 -10.384 28.570 1.00 89.00 81 LYS A O 1
ATOM 651 N N . THR A 1 82 ? 7.404 -10.136 28.417 1.00 88.25 82 THR A N 1
ATOM 652 C CA . THR A 1 82 ? 7.044 -11.435 29.004 1.00 88.25 82 THR A CA 1
ATOM 653 C C . THR A 1 82 ? 6.422 -12.396 27.993 1.00 88.25 82 THR A C 1
ATOM 655 O O . THR A 1 82 ? 6.432 -13.604 28.226 1.00 88.25 82 THR A O 1
ATOM 658 N N . ALA A 1 83 ? 5.937 -11.880 26.863 1.00 87.56 83 ALA A N 1
ATOM 659 C CA . ALA A 1 83 ? 5.229 -12.634 25.847 1.00 87.56 83 ALA A CA 1
ATOM 660 C C . ALA A 1 83 ? 6.126 -13.667 25.160 1.00 87.56 83 ALA A C 1
ATOM 662 O O . ALA A 1 83 ? 7.220 -13.381 24.668 1.00 87.56 83 ALA A O 1
ATOM 663 N N . THR A 1 84 ? 5.610 -14.884 25.063 1.00 91.88 84 THR A N 1
ATOM 664 C CA . THR A 1 84 ? 6.194 -15.946 24.244 1.00 91.88 84 THR A CA 1
ATOM 665 C C . THR A 1 84 ? 5.782 -15.800 22.776 1.00 91.88 84 THR A C 1
ATOM 667 O O . THR A 1 84 ? 4.767 -15.184 22.450 1.00 91.88 84 THR A O 1
ATOM 670 N N . ALA A 1 85 ? 6.528 -16.425 21.858 1.00 90.81 85 ALA A N 1
ATOM 671 C CA . ALA A 1 85 ? 6.190 -16.407 20.429 1.00 90.81 85 ALA A CA 1
ATOM 672 C C . ALA A 1 85 ? 4.783 -16.973 20.135 1.00 90.81 85 ALA A C 1
ATOM 674 O O . ALA A 1 85 ? 4.083 -16.467 19.261 1.00 90.81 85 ALA A O 1
ATOM 675 N N . ALA A 1 86 ? 4.349 -17.986 20.893 1.00 92.00 86 ALA A N 1
ATOM 676 C CA . ALA A 1 86 ? 3.020 -18.580 20.751 1.00 92.00 86 ALA A CA 1
ATOM 677 C C . ALA A 1 86 ? 1.903 -17.638 21.234 1.00 92.00 86 ALA A C 1
ATOM 679 O O . ALA A 1 86 ? 0.847 -17.552 20.607 1.00 92.00 86 ALA A O 1
ATOM 680 N N . GLU A 1 87 ? 2.130 -16.907 22.329 1.00 89.75 87 GLU A N 1
ATOM 681 C CA . GLU A 1 87 ? 1.195 -15.882 22.806 1.00 89.75 87 GLU A CA 1
ATOM 682 C C . GLU A 1 87 ? 1.118 -14.712 21.832 1.00 89.75 87 GLU A C 1
ATOM 684 O O . GLU A 1 87 ? 0.018 -14.255 21.523 1.00 89.75 87 GLU A O 1
ATOM 689 N N . PHE A 1 88 ? 2.260 -14.281 21.292 1.00 91.44 88 PHE A N 1
ATOM 690 C CA . PHE A 1 88 ? 2.304 -13.254 20.260 1.00 91.44 88 PHE A CA 1
ATOM 691 C C . PHE A 1 88 ? 1.482 -13.657 19.034 1.00 91.44 88 PHE A C 1
ATOM 693 O O . PHE A 1 88 ? 0.637 -12.885 18.590 1.00 91.44 88 PHE A O 1
ATOM 700 N N . GLU A 1 89 ? 1.667 -14.876 18.521 1.00 93.12 89 GLU A N 1
ATOM 701 C CA . GLU A 1 89 ? 0.907 -15.367 17.370 1.00 93.12 89 GLU A CA 1
ATOM 702 C C . GLU A 1 89 ? -0.595 -15.483 17.678 1.00 93.12 89 GLU A C 1
ATOM 704 O O . GLU A 1 89 ? -1.432 -15.125 16.851 1.00 93.12 89 GLU A O 1
ATOM 709 N N . SER A 1 90 ? -0.952 -15.928 18.885 1.00 93.06 90 SER A N 1
ATOM 710 C CA . SER A 1 90 ? -2.345 -16.002 19.340 1.00 93.06 90 SER A CA 1
ATOM 711 C C . SER A 1 90 ? -3.007 -14.622 19.392 1.00 93.06 90 SER A C 1
ATOM 713 O O . SER A 1 90 ? -4.110 -14.445 18.872 1.00 93.06 90 SER A O 1
ATOM 715 N N . VAL A 1 91 ? -2.332 -13.624 19.971 1.00 92.50 91 VAL A N 1
ATOM 716 C CA . VAL A 1 91 ? -2.830 -12.242 20.022 1.00 92.50 91 VAL A CA 1
ATOM 717 C C . VAL A 1 91 ? -2.886 -11.641 18.621 1.00 92.50 91 VAL A C 1
ATOM 719 O O . VAL A 1 91 ? -3.912 -11.076 18.260 1.00 92.50 91 VAL A O 1
ATOM 722 N N . ALA A 1 92 ? -1.858 -11.835 17.793 1.00 92.88 92 ALA A N 1
ATOM 723 C CA . ALA A 1 92 ? -1.836 -11.356 16.413 1.00 92.88 92 ALA A CA 1
ATOM 724 C C . ALA A 1 92 ? -3.011 -11.907 15.591 1.00 92.88 92 ALA A C 1
ATOM 726 O O . ALA A 1 92 ? -3.656 -11.153 14.864 1.00 92.88 92 ALA A O 1
ATOM 727 N N . ARG A 1 93 ? -3.342 -13.198 15.742 1.00 93.19 93 ARG A N 1
ATOM 728 C CA . ARG A 1 93 ? -4.524 -13.794 15.101 1.00 93.19 93 ARG A CA 1
ATOM 729 C C . ARG A 1 93 ? -5.821 -13.173 15.609 1.00 93.19 93 ARG A C 1
ATOM 731 O O . ARG A 1 93 ? -6.665 -12.839 14.793 1.00 93.19 93 ARG A O 1
ATOM 738 N N . LYS A 1 94 ? -5.963 -12.937 16.919 1.00 91.88 94 LYS A N 1
ATOM 739 C CA . LYS A 1 94 ? -7.143 -12.243 17.472 1.00 91.88 94 LYS A CA 1
ATOM 740 C C . LYS A 1 94 ? -7.292 -10.824 16.922 1.00 91.88 94 LYS A C 1
ATOM 742 O O . LYS A 1 94 ? -8.398 -10.438 16.565 1.00 91.88 94 LYS A O 1
ATOM 747 N N . VAL A 1 95 ? -6.190 -10.077 16.828 1.00 92.94 95 VAL A N 1
ATOM 748 C CA . VAL A 1 95 ? -6.163 -8.738 16.221 1.00 92.94 95 VAL A CA 1
ATOM 749 C C . VAL A 1 95 ? -6.591 -8.823 14.760 1.00 92.94 95 VAL A C 1
ATOM 751 O O . VAL A 1 95 ? -7.458 -8.071 14.331 1.00 92.94 95 VAL A O 1
ATOM 754 N N . PHE A 1 96 ? -6.031 -9.763 13.999 1.00 92.56 96 PHE A N 1
ATOM 755 C CA . PHE A 1 96 ? -6.367 -9.932 12.590 1.00 92.56 96 PHE A CA 1
ATOM 756 C C . PHE A 1 96 ? -7.845 -10.301 12.388 1.00 92.56 96 PHE A C 1
ATOM 758 O O . PHE A 1 96 ? -8.569 -9.617 11.662 1.00 92.56 96 PHE A O 1
ATOM 765 N N . ASP A 1 97 ? -8.308 -11.337 13.087 1.00 91.25 97 ASP A N 1
ATOM 766 C CA . ASP A 1 97 ? -9.673 -11.848 12.993 1.00 91.25 97 ASP A CA 1
ATOM 767 C C . ASP A 1 97 ? -10.705 -10.845 13.511 1.00 91.25 97 ASP A C 1
ATOM 769 O O . ASP A 1 97 ? -11.838 -10.879 13.049 1.00 91.25 97 ASP A O 1
ATOM 773 N N . GLY A 1 98 ? -10.332 -9.967 14.450 1.00 90.19 98 GLY A N 1
ATOM 774 C CA . GLY A 1 98 ? -11.217 -8.971 15.057 1.00 90.19 98 GLY A CA 1
ATOM 775 C C . GLY A 1 98 ? -11.209 -7.598 14.383 1.00 90.19 98 GLY A C 1
ATOM 776 O O . GLY A 1 98 ? -12.222 -6.906 14.429 1.00 90.19 98 GLY A O 1
ATOM 777 N N . LEU A 1 99 ? -10.098 -7.188 13.761 1.00 91.19 99 LEU A N 1
ATOM 778 C CA . LEU A 1 99 ? -9.896 -5.801 13.317 1.00 91.19 99 LEU A CA 1
ATOM 779 C C . LEU A 1 99 ? -9.422 -5.647 11.867 1.00 91.19 99 LEU A C 1
ATOM 781 O O . LEU A 1 99 ? -9.407 -4.519 11.382 1.00 91.19 99 LEU A O 1
ATOM 785 N N . PHE A 1 100 ? -9.038 -6.729 11.181 1.00 92.19 100 PHE A N 1
ATOM 786 C CA . PHE A 1 100 ? -8.465 -6.700 9.822 1.00 92.19 100 PHE A CA 1
ATOM 787 C C . PHE A 1 100 ? -9.228 -7.592 8.825 1.00 92.19 100 PHE A C 1
ATOM 789 O O . PHE A 1 100 ? -8.785 -7.787 7.692 1.00 92.19 100 PHE A O 1
ATOM 796 N N . SER A 1 101 ? -10.377 -8.148 9.221 1.00 88.88 101 SER A N 1
ATOM 797 C CA . SER A 1 101 ? -11.137 -9.115 8.424 1.00 88.88 101 SER A CA 1
ATOM 798 C C . SER A 1 101 ? -12.495 -8.574 7.975 1.00 88.88 101 SER A C 1
ATOM 800 O O . SER A 1 101 ? -13.255 -8.008 8.762 1.00 88.88 101 SER A O 1
ATOM 802 N N . THR A 1 102 ? -12.852 -8.838 6.712 1.00 85.56 102 THR A N 1
ATOM 803 C CA . THR A 1 102 ? -14.174 -8.510 6.147 1.00 85.56 102 THR A CA 1
ATOM 804 C C . THR A 1 102 ? -15.314 -9.210 6.895 1.00 85.56 102 THR A C 1
ATOM 806 O O . THR A 1 102 ? -16.401 -8.649 7.012 1.00 85.56 102 THR A O 1
ATOM 809 N N . GLY A 1 103 ? -15.075 -10.405 7.452 1.00 85.62 103 GLY A N 1
ATOM 810 C CA . GLY A 1 103 ? -16.106 -11.153 8.182 1.00 85.62 103 GLY A CA 1
ATOM 811 C C . GLY A 1 103 ? -16.644 -10.389 9.396 1.00 85.62 103 GLY A C 1
ATOM 812 O O . GLY A 1 103 ? -17.838 -10.437 9.681 1.00 85.62 103 GLY A O 1
ATOM 813 N N . VAL A 1 104 ? -15.796 -9.601 10.063 1.00 86.81 104 VAL A N 1
ATOM 814 C CA . VAL A 1 104 ? -16.214 -8.767 11.200 1.00 86.81 104 VAL A CA 1
ATOM 815 C C . VAL A 1 104 ? -17.153 -7.661 10.750 1.00 86.81 104 VAL A C 1
ATOM 817 O O . VAL A 1 104 ? -18.157 -7.402 11.408 1.00 86.81 104 VAL A O 1
ATOM 820 N N . VAL A 1 105 ? -16.863 -7.035 9.609 1.00 88.12 105 VAL A N 1
ATOM 821 C CA . VAL A 1 105 ? -17.707 -5.978 9.041 1.00 88.12 105 VAL A CA 1
ATOM 822 C C . VAL A 1 105 ? -19.106 -6.512 8.737 1.00 88.12 105 VAL A C 1
ATOM 824 O O . VAL A 1 105 ? -20.102 -5.853 9.033 1.00 88.12 105 VAL A O 1
ATOM 827 N N . GLU A 1 106 ? -19.209 -7.724 8.190 1.00 87.94 106 GLU A N 1
ATOM 828 C CA . GLU A 1 106 ? -20.502 -8.360 7.923 1.00 87.94 106 GLU A CA 1
ATOM 829 C C . GLU A 1 106 ? -21.302 -8.638 9.201 1.00 87.94 106 GLU A C 1
ATOM 831 O O . GLU A 1 106 ? -22.509 -8.395 9.225 1.00 87.94 106 GLU A O 1
ATOM 836 N N . GLU A 1 107 ? -20.650 -9.089 10.276 1.00 88.06 107 GLU A N 1
ATOM 837 C CA . GLU A 1 107 ? -21.301 -9.287 11.576 1.00 88.06 107 GLU A CA 1
ATOM 838 C C . GLU A 1 107 ? -21.707 -7.962 12.239 1.00 88.06 107 GLU A C 1
ATOM 840 O O . GLU A 1 107 ? -22.801 -7.857 12.798 1.00 88.06 107 GLU A O 1
ATOM 845 N N . LEU A 1 108 ? -20.872 -6.923 12.142 1.00 87.25 108 LEU A N 1
ATOM 846 C CA . LEU A 1 108 ? -21.171 -5.588 12.671 1.00 87.25 108 LEU A CA 1
ATOM 847 C C . LEU A 1 108 ? -22.380 -4.958 11.978 1.00 87.25 108 LEU A C 1
ATOM 849 O O . LEU A 1 108 ? -23.231 -4.368 12.644 1.00 87.25 108 LEU A O 1
ATOM 853 N N . ARG A 1 109 ? -22.514 -5.152 10.662 1.00 88.25 109 ARG A N 1
ATOM 854 C CA . ARG A 1 109 ? -23.658 -4.667 9.872 1.00 88.25 109 ARG A CA 1
ATOM 855 C C . ARG A 1 109 ? -25.000 -5.296 10.275 1.00 88.25 109 ARG A C 1
ATOM 857 O O . ARG A 1 109 ? -26.038 -4.765 9.888 1.00 88.25 109 ARG A O 1
ATOM 864 N N . LYS A 1 110 ? -25.009 -6.390 11.052 1.00 88.75 110 LYS A N 1
ATOM 865 C CA . LYS A 1 110 ? -26.237 -6.996 11.612 1.00 88.75 110 LYS A CA 1
ATOM 866 C C . LYS A 1 110 ? -26.732 -6.300 12.886 1.00 88.75 110 LYS A C 1
ATOM 868 O O . LYS A 1 110 ? -27.852 -6.561 13.317 1.00 88.75 110 LYS A O 1
ATOM 873 N N . ARG A 1 111 ? -25.902 -5.463 13.516 1.00 88.00 111 ARG A N 1
ATOM 874 C CA . ARG A 1 111 ? -26.214 -4.717 14.747 1.00 88.00 111 ARG A CA 1
ATOM 875 C C . ARG A 1 111 ? -26.577 -3.264 14.422 1.00 88.00 111 ARG A C 1
ATOM 877 O O . ARG A 1 111 ? -26.628 -2.871 13.258 1.00 88.00 111 ARG A O 1
ATOM 884 N N . VAL A 1 112 ? -26.808 -2.448 15.456 1.00 85.94 112 VAL A N 1
ATOM 885 C CA . VAL A 1 112 ? -26.847 -0.986 15.296 1.00 85.94 112 VAL A CA 1
ATOM 886 C C . VAL A 1 112 ? -25.500 -0.540 14.727 1.00 85.94 112 VAL A C 1
ATOM 888 O O . VAL A 1 112 ? -24.453 -0.872 15.290 1.00 85.94 112 VAL A O 1
ATOM 891 N N . ARG A 1 113 ? -25.535 0.154 13.584 1.00 85.00 113 ARG A N 1
ATOM 892 C CA . ARG A 1 113 ? -24.349 0.438 12.771 1.00 85.00 113 ARG A CA 1
ATOM 893 C C . ARG A 1 113 ? -23.400 1.400 13.502 1.00 85.00 113 ARG A C 1
ATOM 895 O O . ARG A 1 113 ? -23.779 2.534 13.783 1.00 85.00 113 ARG A O 1
ATOM 902 N N . ASP A 1 114 ? -22.166 0.960 13.749 1.00 87.94 114 ASP A N 1
ATOM 903 C CA . ASP A 1 114 ? -21.040 1.818 14.145 1.00 87.94 114 ASP A CA 1
ATOM 904 C C . ASP A 1 114 ? -20.189 2.098 12.897 1.00 87.94 114 ASP A C 1
ATOM 906 O O . ASP A 1 114 ? -19.326 1.300 12.530 1.00 87.94 114 ASP A O 1
ATOM 910 N N . ILE A 1 115 ? -20.492 3.203 12.202 1.00 87.69 115 ILE A N 1
ATOM 911 C CA . ILE A 1 115 ? -19.841 3.580 10.932 1.00 87.69 115 ILE A CA 1
ATOM 912 C C . ILE A 1 115 ? -18.350 3.846 11.157 1.00 87.69 115 ILE A C 1
ATOM 914 O O . ILE A 1 115 ? -17.521 3.510 10.318 1.00 87.69 115 ILE A O 1
ATOM 918 N N . THR A 1 116 ? -18.005 4.424 12.309 1.00 86.69 116 THR A N 1
ATOM 919 C CA . THR A 1 116 ? -16.615 4.697 12.685 1.00 86.69 116 THR A CA 1
ATOM 920 C C . THR A 1 116 ? -15.805 3.407 12.760 1.00 86.69 116 THR A C 1
ATOM 922 O O . THR A 1 116 ? -14.763 3.310 12.114 1.00 86.69 116 THR A O 1
ATOM 925 N N . LEU A 1 117 ? -16.294 2.418 13.514 1.00 88.75 117 LEU A N 1
ATOM 926 C CA . LEU A 1 117 ? -15.615 1.130 13.649 1.00 88.75 117 LEU A CA 1
ATOM 927 C C . LEU A 1 117 ? -15.548 0.387 12.307 1.00 88.75 117 LEU A C 1
ATOM 929 O O . LEU A 1 117 ? -14.509 -0.173 11.962 1.00 88.75 117 LEU A O 1
ATOM 933 N N . GLU A 1 118 ? -16.639 0.404 11.539 1.00 90.56 118 GLU A N 1
ATOM 934 C CA . GLU A 1 118 ? -16.706 -0.205 10.207 1.00 90.56 118 GLU A CA 1
ATOM 935 C C . GLU A 1 118 ? -15.630 0.361 9.270 1.00 90.56 118 GLU A C 1
ATOM 937 O O . GLU A 1 118 ? -14.846 -0.403 8.704 1.00 90.56 118 GLU A O 1
ATOM 942 N N . ASN A 1 119 ? -15.536 1.689 9.164 1.00 90.19 119 ASN A N 1
ATOM 943 C CA . ASN A 1 119 ? -14.532 2.358 8.340 1.00 90.19 119 ASN A CA 1
ATOM 944 C C . ASN A 1 119 ? -13.108 2.013 8.793 1.00 90.19 119 ASN A C 1
ATOM 946 O O . ASN A 1 119 ? -12.241 1.744 7.966 1.00 90.19 119 ASN A O 1
ATOM 950 N N . THR A 1 120 ? -12.861 1.970 10.105 1.00 89.94 120 THR A N 1
ATOM 951 C CA . THR A 1 120 ? -11.545 1.609 10.641 1.00 89.94 120 THR A CA 1
ATOM 952 C C . THR A 1 120 ? -11.153 0.170 10.314 1.00 89.94 120 THR A C 1
ATOM 954 O O . THR A 1 120 ? -9.999 -0.069 9.965 1.00 89.94 120 THR A O 1
ATOM 957 N N . ILE A 1 121 ? -12.080 -0.787 10.383 1.00 92.25 121 ILE A N 1
ATOM 958 C CA . ILE A 1 121 ? -11.792 -2.184 10.023 1.00 92.25 121 ILE A CA 1
ATOM 959 C C . ILE A 1 121 ? -11.515 -2.312 8.519 1.00 92.25 121 ILE A C 1
ATOM 961 O O . ILE A 1 121 ? -10.603 -3.038 8.123 1.00 92.25 121 ILE A O 1
ATOM 965 N N . LEU A 1 122 ? -12.253 -1.584 7.674 1.00 92.50 122 LEU A N 1
ATOM 966 C CA . LEU A 1 122 ? -11.988 -1.548 6.233 1.00 92.50 122 LEU A CA 1
ATOM 967 C C . LEU A 1 122 ? -10.606 -0.947 5.932 1.00 92.50 122 LEU A C 1
ATOM 969 O O . LEU A 1 122 ? -9.850 -1.534 5.160 1.00 92.50 122 LEU A O 1
ATOM 973 N N . TYR A 1 123 ? -10.227 0.147 6.599 1.00 91.88 123 TYR A N 1
ATOM 974 C CA . TYR A 1 123 ? -8.885 0.727 6.478 1.00 91.88 123 TYR A CA 1
ATOM 975 C C . TYR A 1 123 ? -7.795 -0.258 6.912 1.00 91.88 123 TYR A C 1
ATOM 977 O O . TYR A 1 123 ? -6.834 -0.491 6.176 1.00 91.88 123 TYR A O 1
ATOM 985 N N . ASN A 1 124 ? -7.972 -0.881 8.081 1.00 92.38 124 ASN A N 1
ATOM 986 C CA . ASN A 1 124 ? -7.059 -1.889 8.611 1.00 92.38 124 ASN A CA 1
ATOM 987 C C . ASN A 1 124 ? -6.870 -3.048 7.636 1.00 92.38 124 ASN A C 1
ATOM 989 O O . ASN A 1 124 ? -5.764 -3.552 7.512 1.00 92.38 124 ASN A O 1
ATOM 993 N N . ARG A 1 125 ? -7.918 -3.468 6.927 1.00 92.62 125 ARG A N 1
ATOM 994 C CA . ARG A 1 125 ? -7.826 -4.517 5.909 1.00 92.62 125 ARG A CA 1
ATOM 995 C C . ARG A 1 125 ? -7.105 -4.044 4.643 1.00 92.62 125 ARG A C 1
ATOM 997 O O . ARG A 1 125 ? -6.305 -4.794 4.089 1.00 92.62 125 ARG A O 1
ATOM 1004 N N . ASP A 1 126 ? -7.394 -2.833 4.173 1.00 93.06 126 ASP A N 1
ATOM 1005 C CA . ASP A 1 126 ? -6.949 -2.355 2.860 1.00 93.06 126 ASP A CA 1
ATOM 1006 C C . ASP A 1 126 ? -5.499 -1.831 2.865 1.00 93.06 126 ASP A C 1
ATOM 1008 O O . ASP A 1 126 ? -4.737 -2.082 1.927 1.00 93.06 126 ASP A O 1
ATOM 1012 N N . ALA A 1 127 ? -5.082 -1.131 3.925 1.00 92.31 127 ALA A N 1
ATOM 1013 C CA . ALA A 1 127 ? -3.745 -0.540 4.040 1.00 92.31 127 ALA A CA 1
ATOM 1014 C C . ALA A 1 127 ? -2.578 -1.558 4.020 1.00 92.31 127 ALA A C 1
ATOM 1016 O O . ALA A 1 127 ? -1.567 -1.282 3.359 1.00 92.31 127 ALA A O 1
ATOM 1017 N N . PRO A 1 128 ? -2.678 -2.750 4.647 1.00 93.75 128 PRO A N 1
ATOM 1018 C CA . PRO A 1 128 ? -1.656 -3.786 4.557 1.00 93.75 128 PRO A CA 1
ATOM 1019 C C . PRO A 1 128 ? -1.310 -4.202 3.132 1.00 93.75 128 PRO A C 1
ATOM 1021 O O . PRO A 1 128 ? -0.150 -4.512 2.886 1.00 93.75 128 PRO A O 1
ATOM 1024 N N . PHE A 1 129 ? -2.251 -4.180 2.178 1.00 94.75 129 PHE A N 1
ATOM 1025 C CA . PHE A 1 129 ? -1.938 -4.535 0.789 1.00 94.75 129 PHE A CA 1
ATOM 1026 C C . PHE A 1 129 ? -0.905 -3.582 0.179 1.00 94.75 129 PHE A C 1
ATOM 1028 O O . PHE A 1 129 ? 0.015 -4.021 -0.508 1.00 94.75 129 PHE A O 1
ATOM 1035 N N . TYR A 1 130 ? -0.998 -2.287 0.481 1.00 93.38 130 TYR A N 1
ATOM 1036 C CA . TYR A 1 130 ? -0.027 -1.300 0.017 1.00 93.38 130 TYR A CA 1
ATOM 1037 C C . TYR A 1 130 ? 1.349 -1.469 0.666 1.00 93.38 130 TYR A C 1
ATOM 1039 O O . TYR A 1 130 ? 2.374 -1.462 -0.025 1.00 93.38 130 TYR A O 1
ATOM 1047 N N . ILE A 1 131 ? 1.392 -1.684 1.981 1.00 92.19 131 ILE A N 1
ATOM 1048 C CA . ILE A 1 131 ? 2.654 -1.947 2.684 1.00 92.19 131 ILE A CA 1
ATOM 1049 C C . ILE A 1 131 ? 3.290 -3.252 2.192 1.00 92.19 131 ILE A C 1
ATOM 1051 O O . ILE A 1 131 ? 4.490 -3.301 1.926 1.00 92.19 131 ILE A O 1
ATOM 1055 N N . GLU A 1 132 ? 2.488 -4.290 1.978 1.00 95.00 132 GLU A N 1
ATOM 1056 C CA . GLU A 1 132 ? 2.951 -5.564 1.441 1.00 95.00 132 GLU A CA 1
ATOM 1057 C C . GLU A 1 132 ? 3.531 -5.415 0.034 1.00 95.00 132 GLU A C 1
ATOM 1059 O O . GLU A 1 132 ? 4.592 -5.968 -0.255 1.00 95.00 132 GLU A O 1
ATOM 1064 N N . PHE A 1 133 ? 2.879 -4.629 -0.824 1.00 94.69 133 PHE A N 1
ATOM 1065 C CA . PHE A 1 133 ? 3.350 -4.338 -2.173 1.00 94.69 133 PHE A CA 1
ATOM 1066 C C . PHE A 1 133 ? 4.709 -3.631 -2.164 1.00 94.69 133 PHE A C 1
ATOM 1068 O O . PHE A 1 133 ? 5.646 -4.076 -2.828 1.00 94.69 133 PHE A O 1
ATOM 1075 N N . THR 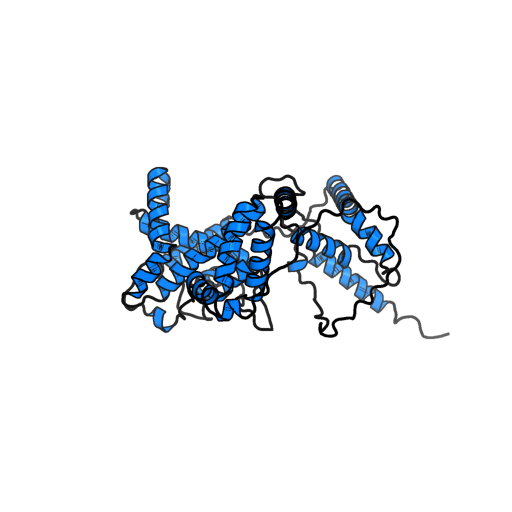A 1 134 ? 4.848 -2.568 -1.369 1.00 92.00 134 THR A N 1
ATOM 1076 C CA . THR A 1 134 ? 6.106 -1.808 -1.267 1.00 92.00 134 THR A CA 1
ATOM 1077 C C . THR A 1 134 ? 7.236 -2.661 -0.684 1.00 92.00 134 THR A C 1
ATOM 1079 O O . THR A 1 134 ? 8.347 -2.673 -1.216 1.00 92.00 134 THR A O 1
ATOM 1082 N N . HIS A 1 135 ? 6.952 -3.458 0.349 1.00 93.19 135 HIS A N 1
ATOM 1083 C CA . HIS A 1 135 ? 7.917 -4.385 0.933 1.00 93.19 135 HIS A CA 1
ATOM 1084 C C . HIS A 1 135 ? 8.303 -5.522 -0.029 1.00 93.19 135 HIS A C 1
ATOM 1086 O O . HIS A 1 135 ? 9.470 -5.916 -0.094 1.00 93.19 135 HIS A O 1
ATOM 1092 N N . ALA A 1 136 ? 7.350 -6.055 -0.798 1.00 94.88 136 ALA A N 1
ATOM 1093 C CA . ALA A 1 136 ? 7.602 -7.089 -1.796 1.00 94.88 136 ALA A CA 1
ATOM 1094 C C . ALA A 1 136 ? 8.508 -6.591 -2.927 1.00 94.88 136 ALA A C 1
ATOM 1096 O O . ALA A 1 136 ? 9.433 -7.316 -3.300 1.00 94.88 136 ALA A O 1
ATOM 1097 N N . ILE A 1 137 ? 8.285 -5.359 -3.403 1.00 93.19 137 ILE A N 1
ATOM 1098 C CA . ILE A 1 137 ? 9.155 -4.687 -4.377 1.00 93.19 137 ILE A CA 1
ATOM 1099 C C . ILE A 1 137 ? 10.565 -4.576 -3.822 1.00 93.19 137 ILE A C 1
ATOM 1101 O O . ILE A 1 137 ? 11.468 -5.142 -4.424 1.00 93.19 137 ILE A O 1
ATOM 1105 N N . LYS A 1 138 ? 10.742 -3.948 -2.650 1.00 91.00 138 LYS A N 1
ATOM 1106 C CA . LYS A 1 138 ? 12.068 -3.759 -2.038 1.00 91.00 138 LYS A CA 1
ATOM 1107 C C . LYS A 1 138 ? 12.805 -5.083 -1.860 1.00 91.00 138 LYS A C 1
ATOM 1109 O O . LYS A 1 138 ? 13.989 -5.197 -2.167 1.00 91.00 138 LYS A O 1
ATOM 1114 N N . LYS A 1 139 ? 12.099 -6.128 -1.419 1.00 93.06 139 LYS A N 1
ATOM 1115 C CA . LYS A 1 139 ? 12.661 -7.477 -1.253 1.00 93.06 139 LYS A CA 1
ATOM 1116 C C . LYS A 1 139 ? 13.007 -8.174 -2.580 1.00 93.06 139 LYS A C 1
ATOM 1118 O O . LYS A 1 139 ? 13.731 -9.166 -2.550 1.00 93.06 139 LYS A O 1
ATOM 1123 N N . GLY A 1 140 ? 12.482 -7.719 -3.717 1.00 92.50 140 GLY A N 1
ATOM 1124 C CA . GLY A 1 140 ? 12.633 -8.390 -5.010 1.00 92.50 140 GLY A CA 1
ATOM 1125 C C . GLY A 1 140 ? 11.724 -9.613 -5.180 1.00 92.50 140 GLY A C 1
ATOM 1126 O O . GLY A 1 140 ? 12.013 -10.495 -5.984 1.00 92.50 140 GLY A O 1
ATOM 1127 N N . ASN A 1 141 ? 10.638 -9.727 -4.403 1.00 94.38 141 ASN A N 1
ATOM 1128 C CA . ASN A 1 141 ? 9.739 -10.881 -4.469 1.00 94.38 141 ASN A CA 1
ATOM 1129 C C . ASN A 1 141 ? 8.539 -10.601 -5.381 1.00 94.38 141 ASN A C 1
ATOM 1131 O O . ASN A 1 141 ? 7.476 -10.171 -4.931 1.00 94.38 141 ASN A O 1
ATOM 1135 N N . ILE A 1 142 ? 8.709 -10.927 -6.660 1.00 94.31 142 ILE A N 1
ATOM 1136 C CA . ILE A 1 142 ? 7.695 -10.732 -7.698 1.00 94.31 142 ILE A CA 1
ATOM 1137 C C . ILE A 1 142 ? 6.397 -11.515 -7.454 1.00 94.31 142 ILE A C 1
ATOM 1139 O O . ILE A 1 142 ? 5.313 -11.030 -7.759 1.00 94.31 142 ILE A O 1
ATOM 1143 N N . GLY A 1 143 ? 6.471 -12.701 -6.842 1.00 93.81 143 GLY A N 1
ATOM 1144 C CA . GLY A 1 143 ? 5.281 -13.503 -6.545 1.00 93.81 143 GLY A CA 1
ATOM 1145 C C . GLY A 1 143 ? 4.343 -12.806 -5.557 1.00 93.81 143 GLY A C 1
ATOM 1146 O O . GLY A 1 143 ? 3.130 -12.784 -5.753 1.00 93.81 143 GLY A O 1
ATOM 1147 N N . ARG A 1 144 ? 4.904 -12.164 -4.524 1.00 95.56 144 ARG A N 1
ATOM 1148 C CA . ARG A 1 144 ? 4.132 -11.352 -3.567 1.00 95.56 144 ARG A CA 1
ATOM 1149 C C . ARG A 1 144 ? 3.527 -10.118 -4.239 1.00 95.56 144 ARG A C 1
ATOM 1151 O O . ARG A 1 144 ? 2.368 -9.810 -3.983 1.00 95.56 144 ARG A O 1
ATOM 1158 N N . VAL A 1 145 ? 4.265 -9.480 -5.150 1.00 95.19 145 VAL A N 1
ATOM 1159 C CA . VAL A 1 145 ? 3.759 -8.363 -5.967 1.00 95.19 145 VAL A CA 1
ATOM 1160 C C . VAL A 1 145 ? 2.532 -8.795 -6.781 1.00 95.19 145 VAL A C 1
ATOM 1162 O O . VAL A 1 145 ? 1.494 -8.142 -6.711 1.00 95.19 145 VAL A O 1
ATOM 1165 N N . LEU A 1 146 ? 2.602 -9.931 -7.486 1.00 95.12 146 LEU A N 1
ATOM 1166 C CA . LEU A 1 146 ? 1.479 -10.462 -8.273 1.00 95.12 146 LEU A CA 1
ATOM 1167 C C . LEU A 1 146 ? 0.253 -10.808 -7.417 1.00 95.12 146 LEU A C 1
ATOM 1169 O O . LEU A 1 146 ? -0.881 -10.591 -7.852 1.00 95.12 146 LEU A O 1
ATOM 1173 N N . ASN A 1 147 ? 0.460 -11.314 -6.198 1.00 95.69 147 ASN A N 1
ATOM 1174 C CA . ASN A 1 147 ? -0.635 -11.596 -5.270 1.00 95.69 147 ASN A CA 1
ATOM 1175 C C . ASN A 1 147 ? -1.386 -10.316 -4.885 1.00 95.69 147 ASN A C 1
ATOM 1177 O O . ASN A 1 147 ? -2.612 -10.289 -4.970 1.00 95.69 147 ASN A O 1
ATOM 1181 N N . VAL A 1 148 ? -0.669 -9.245 -4.526 1.00 95.88 148 VAL A N 1
ATOM 1182 C CA . VAL A 1 148 ? -1.302 -7.949 -4.223 1.00 95.88 148 VAL A CA 1
ATOM 1183 C C . VAL A 1 148 ? -1.999 -7.391 -5.464 1.00 95.88 148 VAL A C 1
ATOM 1185 O O . VAL A 1 148 ? -3.157 -6.995 -5.376 1.00 95.88 148 VAL A O 1
ATOM 1188 N N . LEU A 1 149 ? -1.354 -7.423 -6.635 1.00 94.94 149 LEU A N 1
ATOM 1189 C CA . LEU A 1 149 ? -1.958 -6.948 -7.886 1.00 94.94 149 LEU A CA 1
ATOM 1190 C C . LEU A 1 149 ? -3.264 -7.682 -8.215 1.00 94.94 149 LEU A C 1
ATOM 1192 O O . LEU A 1 149 ? -4.215 -7.062 -8.678 1.00 94.94 149 LEU A O 1
ATOM 1196 N N . SER A 1 150 ? -3.350 -8.979 -7.919 1.00 93.88 150 SER A N 1
ATOM 1197 C CA . SER A 1 150 ? -4.580 -9.758 -8.108 1.00 93.88 150 SER A CA 1
ATOM 1198 C C . SER A 1 150 ? -5.725 -9.278 -7.208 1.00 93.88 150 SER A C 1
ATOM 1200 O O . SER A 1 150 ? -6.880 -9.290 -7.629 1.00 93.88 150 SER A O 1
ATOM 1202 N N . ILE A 1 151 ? -5.415 -8.827 -5.990 1.00 94.00 151 ILE A N 1
ATOM 1203 C CA . ILE A 1 151 ? -6.393 -8.258 -5.054 1.00 94.00 151 ILE A CA 1
ATOM 1204 C C . ILE A 1 151 ? -6.782 -6.843 -5.496 1.00 94.00 151 ILE A C 1
ATOM 1206 O O . ILE A 1 151 ? -7.968 -6.529 -5.589 1.00 94.00 151 ILE A O 1
ATOM 1210 N N . TRP A 1 152 ? -5.801 -6.009 -5.847 1.00 94.19 152 TRP A N 1
ATOM 1211 C CA . TRP A 1 152 ? -6.035 -4.653 -6.347 1.00 94.19 152 TRP A CA 1
ATOM 1212 C C . TRP A 1 152 ? -6.829 -4.622 -7.645 1.00 94.19 152 TRP A C 1
ATOM 1214 O O . TRP A 1 152 ? -7.683 -3.758 -7.791 1.00 94.19 152 TRP A O 1
ATOM 1224 N N . MET A 1 153 ? -6.641 -5.593 -8.539 1.00 92.50 153 MET A N 1
ATOM 1225 C CA . MET A 1 153 ? -7.478 -5.752 -9.730 1.00 92.50 153 MET A CA 1
ATOM 1226 C C . MET A 1 153 ? -8.969 -5.829 -9.378 1.00 92.50 153 MET A C 1
ATOM 1228 O O . MET A 1 153 ? -9.794 -5.250 -10.080 1.00 92.50 153 MET A O 1
ATOM 1232 N N . VAL A 1 154 ? -9.324 -6.504 -8.280 1.00 92.38 154 VAL A N 1
ATOM 1233 C CA . VAL A 1 154 ? -10.710 -6.541 -7.799 1.00 92.38 154 VAL A CA 1
ATOM 1234 C C . VAL A 1 154 ? -11.078 -5.212 -7.145 1.00 92.38 154 VAL A C 1
ATOM 1236 O O . VAL A 1 154 ? -12.073 -4.613 -7.536 1.00 92.38 154 VAL A O 1
ATOM 1239 N N . MET A 1 155 ? -10.271 -4.715 -6.203 1.00 92.69 155 MET A N 1
ATOM 1240 C CA . MET A 1 155 ? -10.574 -3.483 -5.456 1.00 92.69 155 MET A CA 1
ATOM 1241 C C . MET A 1 155 ? -10.782 -2.263 -6.367 1.00 92.69 155 MET A C 1
ATOM 1243 O O . MET A 1 155 ? -11.757 -1.532 -6.199 1.00 92.69 155 MET A O 1
ATOM 1247 N N . MET A 1 156 ? -9.924 -2.093 -7.376 1.00 91.38 156 MET A N 1
ATOM 1248 C CA . MET A 1 156 ? -9.935 -0.978 -8.335 1.00 91.38 156 MET A CA 1
ATOM 1249 C C . MET A 1 156 ? -11.115 -1.014 -9.322 1.00 91.38 156 MET A C 1
ATOM 1251 O O . MET A 1 156 ? -11.299 -0.075 -10.096 1.00 91.38 156 MET A O 1
ATOM 1255 N N . ARG A 1 157 ? -11.922 -2.084 -9.318 1.00 89.44 157 ARG A N 1
ATOM 1256 C CA . ARG A 1 157 ? -13.187 -2.168 -10.073 1.00 89.44 157 ARG A CA 1
ATOM 1257 C C . ARG A 1 157 ? -14.380 -1.594 -9.317 1.00 89.44 157 ARG A C 1
ATOM 1259 O O . ARG A 1 157 ? -15.486 -1.564 -9.857 1.00 89.44 157 ARG A O 1
ATOM 1266 N N . SER A 1 158 ? -14.173 -1.148 -8.084 1.00 87.00 158 SER A N 1
ATOM 1267 C CA . SER A 1 158 ? -15.211 -0.496 -7.295 1.00 87.00 158 SER A CA 1
ATOM 1268 C C . SER A 1 158 ? -15.636 0.838 -7.917 1.00 87.00 158 SER A C 1
ATOM 1270 O O . SER A 1 158 ? -14.834 1.504 -8.582 1.00 87.00 158 SER A O 1
ATOM 1272 N N . PRO A 1 159 ? -16.887 1.280 -7.704 1.00 76.88 159 PRO A N 1
ATOM 1273 C CA . PRO A 1 159 ? -17.338 2.585 -8.174 1.00 76.88 159 PRO A CA 1
ATOM 1274 C C . PRO A 1 159 ? -16.417 3.713 -7.693 1.00 76.88 159 PRO A C 1
ATOM 1276 O O . PRO A 1 159 ? -15.999 3.707 -6.543 1.00 76.88 159 PRO A O 1
ATOM 1279 N N . LYS A 1 160 ? -16.153 4.702 -8.560 1.00 71.94 160 LYS A N 1
ATOM 1280 C CA . LYS A 1 160 ? -15.335 5.896 -8.253 1.00 71.94 160 LYS A CA 1
ATOM 1281 C C . LYS A 1 160 ? -13.868 5.614 -7.876 1.00 71.94 160 LYS A C 1
ATOM 1283 O O . LYS A 1 160 ? -13.233 6.472 -7.277 1.00 71.94 160 LYS A O 1
ATOM 1288 N N . THR A 1 161 ? -13.333 4.453 -8.261 1.00 78.56 161 THR A N 1
ATOM 1289 C CA . THR A 1 161 ? -11.900 4.142 -8.125 1.00 78.56 161 THR A CA 1
ATOM 1290 C C . THR A 1 161 ? -11.183 4.170 -9.482 1.00 78.56 161 THR A C 1
ATOM 1292 O O . THR A 1 161 ? -11.284 5.153 -10.211 1.00 78.56 161 THR A O 1
ATOM 1295 N N . MET A 1 162 ? -10.455 3.109 -9.840 1.00 84.00 162 MET A N 1
ATOM 1296 C CA . MET A 1 162 ? -9.428 3.100 -10.885 1.00 84.00 162 MET A CA 1
ATOM 1297 C C . MET A 1 162 ? -9.668 1.990 -11.929 1.00 84.00 162 MET A C 1
ATOM 1299 O O . MET A 1 162 ? -8.822 1.108 -12.109 1.00 84.00 162 MET A O 1
ATOM 1303 N N . PRO A 1 163 ? -10.798 2.009 -12.665 1.00 84.31 163 PRO A N 1
ATOM 1304 C CA . PRO A 1 163 ? -11.190 0.895 -13.532 1.00 84.31 163 PRO A CA 1
ATOM 1305 C C . PRO A 1 163 ? -10.193 0.631 -14.670 1.00 84.31 163 PRO A C 1
ATOM 1307 O O . PRO A 1 163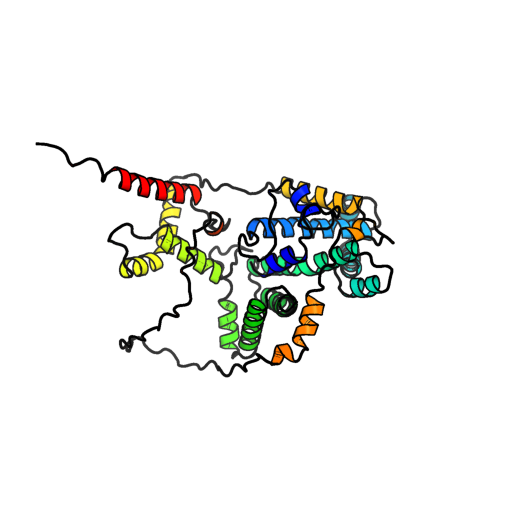 ? -9.931 -0.525 -14.988 1.00 84.31 163 PRO A O 1
ATOM 1310 N N . ARG A 1 164 ? -9.565 1.678 -15.229 1.00 85.56 164 ARG A N 1
ATOM 1311 C CA . ARG A 1 164 ? -8.538 1.529 -16.278 1.00 85.56 164 ARG A CA 1
ATOM 1312 C C . ARG A 1 164 ? -7.304 0.776 -15.774 1.00 85.56 164 ARG A C 1
ATOM 1314 O O . ARG A 1 164 ? -6.805 -0.113 -16.458 1.00 85.56 164 ARG A O 1
ATOM 1321 N N . TYR A 1 165 ? -6.850 1.082 -14.557 1.00 88.69 165 TYR A N 1
ATOM 1322 C CA . TYR A 1 165 ? -5.751 0.350 -13.925 1.00 88.69 165 TYR A CA 1
ATOM 1323 C C . TYR A 1 165 ? -6.142 -1.100 -13.644 1.00 88.69 165 TYR A C 1
ATOM 1325 O O . TYR A 1 165 ? -5.347 -2.006 -13.883 1.00 88.69 165 TYR A O 1
ATOM 1333 N N . ALA A 1 166 ? -7.375 -1.341 -13.193 1.00 89.62 166 ALA A N 1
ATOM 1334 C CA . ALA A 1 166 ? -7.861 -2.697 -12.977 1.00 89.62 166 ALA A CA 1
ATOM 1335 C C . ALA A 1 166 ? -7.845 -3.538 -14.261 1.00 89.62 166 ALA A C 1
ATOM 1337 O O . ALA A 1 166 ? -7.459 -4.707 -14.223 1.00 89.62 166 ALA A O 1
ATOM 1338 N N . ASP A 1 167 ? -8.240 -2.952 -15.391 1.00 87.56 167 ASP A N 1
ATOM 1339 C CA . ASP A 1 167 ? -8.251 -3.639 -16.681 1.00 87.56 167 ASP A CA 1
ATOM 1340 C C . ASP A 1 167 ? -6.837 -3.904 -17.204 1.00 87.56 167 ASP A C 1
ATOM 1342 O O . ASP A 1 167 ? -6.560 -5.025 -17.632 1.00 87.56 167 ASP A O 1
ATOM 1346 N N . ALA A 1 168 ? -5.916 -2.946 -17.058 1.00 89.75 168 ALA A N 1
ATOM 1347 C CA . ALA A 1 168 ? -4.504 -3.150 -17.378 1.00 89.75 168 ALA A CA 1
ATOM 1348 C C . ALA A 1 168 ? -3.885 -4.285 -16.538 1.00 89.75 168 ALA A C 1
ATOM 1350 O O . ALA A 1 168 ? -3.222 -5.177 -17.076 1.00 89.75 168 ALA A O 1
ATOM 1351 N N . ILE A 1 169 ? -4.153 -4.311 -15.225 1.00 92.19 169 ILE A N 1
ATOM 1352 C CA . ILE A 1 169 ? -3.686 -5.385 -14.337 1.00 92.19 169 ILE A CA 1
ATOM 1353 C C . ILE A 1 169 ? -4.316 -6.723 -14.740 1.00 92.19 169 ILE A C 1
ATOM 1355 O O . ILE A 1 169 ? -3.624 -7.739 -14.799 1.00 92.19 169 ILE A O 1
ATOM 1359 N N . PHE A 1 170 ? -5.618 -6.749 -15.030 1.00 90.50 170 PHE A N 1
ATOM 1360 C CA . PHE A 1 170 ? -6.314 -7.964 -15.442 1.00 90.50 170 PHE A CA 1
ATOM 1361 C C . PHE A 1 170 ? -5.730 -8.542 -16.735 1.00 90.50 170 PHE A C 1
ATOM 1363 O O . PHE A 1 170 ? -5.413 -9.733 -16.791 1.00 90.50 170 PHE A O 1
ATOM 1370 N N . GLU A 1 171 ? -5.540 -7.707 -17.753 1.00 88.44 171 GLU A N 1
ATOM 1371 C CA . GLU A 1 171 ? -4.949 -8.107 -19.025 1.00 88.44 171 GLU A CA 1
ATOM 1372 C C . GLU A 1 171 ? -3.535 -8.666 -18.829 1.00 88.44 171 GLU A C 1
ATOM 1374 O O . GLU A 1 171 ? -3.221 -9.764 -19.294 1.00 88.44 171 GLU A O 1
ATOM 1379 N N . MET A 1 172 ? -2.704 -7.960 -18.066 1.00 91.00 172 MET A N 1
ATOM 1380 C CA . MET A 1 172 ? -1.350 -8.382 -17.722 1.00 91.00 172 MET A CA 1
ATOM 1381 C C . MET A 1 172 ? -1.333 -9.736 -16.990 1.00 91.00 172 MET A C 1
ATOM 1383 O O . MET A 1 172 ? -0.596 -10.636 -17.397 1.00 91.00 172 MET A O 1
ATOM 1387 N N . LEU A 1 173 ? -2.165 -9.933 -15.961 1.00 92.19 173 LEU A N 1
ATOM 1388 C CA . LEU A 1 173 ? -2.238 -11.198 -15.215 1.00 92.19 173 LEU A CA 1
ATOM 1389 C C . LEU A 1 173 ? -2.679 -12.369 -16.106 1.00 92.19 173 LEU A C 1
ATOM 1391 O O . LEU A 1 173 ? -2.124 -13.468 -16.014 1.00 92.19 173 LEU A O 1
ATOM 1395 N N . VAL A 1 174 ? -3.650 -12.145 -16.996 1.00 89.69 174 VAL A N 1
ATOM 1396 C CA . VAL A 1 174 ? -4.113 -13.160 -17.953 1.00 89.69 174 VAL A CA 1
ATOM 1397 C C . VAL A 1 174 ? -3.017 -13.502 -18.963 1.00 89.69 174 VAL A C 1
ATOM 1399 O O . VAL A 1 174 ? -2.805 -14.683 -19.247 1.00 89.69 174 VAL A O 1
ATOM 1402 N N . ARG A 1 175 ? -2.289 -12.506 -19.482 1.00 89.38 175 ARG A N 1
ATOM 1403 C CA . ARG A 1 175 ? -1.164 -12.732 -20.400 1.00 89.38 175 ARG A CA 1
ATOM 1404 C C . ARG A 1 175 ? -0.059 -13.549 -19.738 1.00 89.38 175 ARG A C 1
ATOM 1406 O O . ARG A 1 175 ? 0.320 -14.578 -20.289 1.00 89.38 175 ARG A O 1
ATOM 1413 N N . ILE A 1 176 ? 0.377 -13.158 -18.536 1.00 91.00 176 ILE A N 1
ATOM 1414 C CA . ILE A 1 176 ? 1.399 -13.882 -17.761 1.00 91.00 176 ILE A CA 1
ATOM 1415 C C . ILE A 1 176 ? 0.989 -15.348 -17.590 1.00 91.00 176 ILE A C 1
ATOM 1417 O O . ILE A 1 176 ? 1.771 -16.245 -17.894 1.00 91.00 176 ILE A O 1
ATOM 1421 N N . LYS A 1 177 ? -0.265 -15.609 -17.202 1.00 89.50 177 LYS A N 1
ATOM 1422 C CA . LYS A 1 177 ? -0.784 -16.975 -17.031 1.00 89.50 177 LYS A CA 1
ATOM 1423 C C . LYS A 1 177 ? -0.753 -17.813 -18.316 1.00 89.50 177 LYS A C 1
ATOM 1425 O O . LYS A 1 177 ? -0.626 -19.033 -18.241 1.00 89.50 177 LYS A O 1
ATOM 1430 N N . ASN A 1 178 ? -0.890 -17.178 -19.478 1.00 89.44 178 ASN A N 1
ATOM 1431 C CA . ASN A 1 178 ? -0.904 -17.843 -20.781 1.00 89.44 178 ASN A CA 1
ATOM 1432 C C . ASN A 1 178 ? 0.484 -17.934 -21.439 1.00 89.44 178 ASN A C 1
ATOM 1434 O O . ASN A 1 178 ? 0.614 -18.558 -22.495 1.00 89.44 178 ASN A O 1
ATOM 1438 N N . PHE A 1 179 ? 1.520 -17.316 -20.863 1.00 89.94 179 PHE A N 1
ATOM 1439 C CA . PHE A 1 179 ? 2.859 -17.351 -21.437 1.00 89.94 179 PHE A CA 1
ATOM 1440 C C . PHE A 1 179 ? 3.481 -18.753 -21.375 1.00 89.94 179 PHE A C 1
ATOM 1442 O O . PHE A 1 179 ? 3.316 -19.476 -20.389 1.00 89.94 179 PHE A O 1
ATOM 1449 N N . PRO A 1 180 ? 4.267 -19.143 -22.398 1.00 90.31 180 PRO A N 1
ATOM 1450 C CA . PRO A 1 180 ? 5.132 -20.310 -22.302 1.00 90.31 180 PRO A CA 1
ATOM 1451 C C . PRO A 1 180 ? 6.074 -20.191 -21.091 1.00 90.31 180 PRO A C 1
ATOM 1453 O O . PRO A 1 180 ? 6.547 -19.085 -20.819 1.00 90.31 180 PRO A O 1
ATOM 1456 N N . PRO A 1 181 ? 6.447 -21.298 -20.418 1.00 90.56 181 PRO A N 1
ATOM 1457 C CA . PRO A 1 181 ? 7.214 -21.252 -19.167 1.00 90.56 181 PRO A CA 1
ATOM 1458 C C . PRO A 1 181 ? 8.487 -20.394 -19.222 1.00 90.56 181 PRO A C 1
ATOM 1460 O O . PRO A 1 181 ? 8.756 -19.626 -18.306 1.00 90.56 181 PRO A O 1
ATOM 1463 N N . LYS A 1 182 ? 9.234 -20.460 -20.333 1.00 89.50 182 LYS A N 1
ATOM 1464 C CA . LYS A 1 182 ? 10.455 -19.659 -20.528 1.00 89.50 182 LYS A CA 1
ATOM 1465 C C . LYS A 1 182 ? 10.179 -18.158 -20.646 1.00 89.50 182 LYS A C 1
ATOM 1467 O O . LYS A 1 182 ? 10.954 -17.359 -20.139 1.00 89.50 182 LYS A O 1
ATOM 1472 N N . LEU A 1 183 ? 9.096 -17.777 -21.328 1.00 89.69 183 LEU A N 1
ATOM 1473 C CA . LEU A 1 183 ? 8.706 -16.372 -21.455 1.00 89.69 183 LEU A CA 1
ATOM 1474 C C . LEU A 1 183 ? 8.162 -15.847 -20.128 1.00 89.69 183 LEU A C 1
ATOM 1476 O O . LEU A 1 183 ? 8.472 -14.726 -19.755 1.00 89.69 183 LEU A O 1
ATOM 1480 N N . HIS A 1 184 ? 7.396 -16.667 -19.409 1.00 91.31 184 HIS A N 1
ATOM 1481 C CA . HIS A 1 184 ? 6.910 -16.340 -18.075 1.00 91.31 184 HIS A CA 1
ATOM 1482 C C . HIS A 1 184 ? 8.071 -16.023 -17.121 1.00 91.31 184 HIS A C 1
ATOM 1484 O O . HIS A 1 184 ? 8.076 -14.973 -16.488 1.00 91.31 184 HIS A O 1
ATOM 1490 N N . GLU A 1 185 ? 9.077 -16.899 -17.052 1.00 91.25 185 GLU A N 1
ATOM 1491 C CA . GLU A 1 185 ? 10.266 -16.680 -16.223 1.00 91.25 185 GLU A CA 1
ATOM 1492 C C . GLU A 1 185 ? 11.034 -15.421 -16.639 1.00 91.25 185 GLU A C 1
ATOM 1494 O O . GLU A 1 185 ? 11.313 -14.573 -15.795 1.00 91.25 185 GLU A O 1
ATOM 1499 N N . LEU A 1 186 ? 11.306 -15.259 -17.939 1.00 90.94 186 LEU A N 1
ATOM 1500 C CA . LEU A 1 186 ? 11.995 -14.081 -18.463 1.00 90.94 186 LEU A CA 1
ATOM 1501 C C . LEU A 1 186 ? 11.240 -12.791 -18.123 1.00 90.94 186 LEU A C 1
ATOM 1503 O O . LEU A 1 186 ? 11.843 -11.819 -17.684 1.00 90.94 186 LEU A O 1
ATOM 1507 N N . TYR A 1 187 ? 9.925 -12.774 -18.318 1.00 90.75 187 TYR A N 1
ATOM 1508 C CA . TYR A 1 187 ? 9.101 -11.596 -18.084 1.00 90.75 187 TYR A CA 1
ATOM 1509 C C . TYR A 1 187 ? 9.104 -11.195 -16.602 1.00 90.75 187 TYR A C 1
ATOM 1511 O O . TYR A 1 187 ? 9.352 -10.037 -16.280 1.00 90.75 187 TYR A O 1
ATOM 1519 N N . LEU A 1 188 ? 8.917 -12.158 -15.692 1.00 91.94 188 LEU A N 1
ATOM 1520 C CA . LEU A 1 188 ? 8.926 -11.888 -14.251 1.00 91.94 188 LEU A CA 1
ATOM 1521 C C . LEU A 1 188 ? 10.314 -11.518 -13.712 1.00 91.94 188 LEU A C 1
ATOM 1523 O O . LEU A 1 188 ? 10.405 -10.734 -12.768 1.00 91.94 188 LEU A O 1
ATOM 1527 N N . ALA A 1 189 ? 11.386 -12.046 -14.307 1.00 89.38 189 ALA A N 1
ATOM 1528 C CA . ALA A 1 189 ? 12.756 -11.696 -13.937 1.00 89.38 189 ALA A CA 1
ATOM 1529 C C . ALA A 1 189 ? 13.128 -10.248 -14.304 1.00 89.38 189 ALA A C 1
ATOM 1531 O O . ALA A 1 189 ? 14.026 -9.686 -13.687 1.00 89.38 189 ALA A O 1
ATOM 1532 N N . ASN A 1 190 ? 12.433 -9.638 -15.272 1.00 90.06 190 ASN A N 1
ATOM 1533 C CA . ASN A 1 190 ? 12.717 -8.288 -15.772 1.00 90.06 190 ASN A CA 1
ATOM 1534 C C . ASN A 1 190 ? 11.775 -7.203 -15.219 1.00 90.06 190 ASN A C 1
ATOM 1536 O O . ASN A 1 190 ? 11.753 -6.093 -15.736 1.00 90.06 190 ASN A O 1
ATOM 1540 N N . TRP A 1 191 ? 10.978 -7.487 -14.187 1.00 90.31 191 TRP A N 1
ATOM 1541 C CA . TRP A 1 191 ? 10.113 -6.469 -13.568 1.00 90.31 191 TRP A CA 1
ATOM 1542 C C . TRP A 1 191 ? 10.798 -5.661 -12.473 1.00 90.31 191 TRP A C 1
ATOM 1544 O O . TRP A 1 191 ? 10.488 -4.485 -12.282 1.00 90.31 191 TRP A O 1
ATOM 1554 N N . LEU A 1 192 ? 11.697 -6.301 -11.729 1.00 93.12 192 LEU A N 1
ATOM 1555 C CA . LEU A 1 192 ? 12.391 -5.702 -10.598 1.00 93.12 192 LEU A CA 1
ATOM 1556 C C . LEU A 1 192 ? 13.891 -5.760 -10.849 1.00 93.12 192 LEU A C 1
ATOM 1558 O O . LEU A 1 192 ? 14.422 -6.794 -11.247 1.00 93.12 192 LEU A O 1
ATOM 1562 N N . VAL A 1 193 ? 14.574 -4.661 -10.561 1.00 90.75 193 VAL A N 1
ATOM 1563 C CA . VAL A 1 193 ? 16.017 -4.521 -10.744 1.00 90.75 193 VAL A CA 1
ATOM 1564 C C . VAL A 1 193 ? 16.661 -4.045 -9.454 1.00 90.75 193 VAL A C 1
ATOM 1566 O O . VAL A 1 193 ? 16.089 -3.253 -8.709 1.00 90.75 193 VAL A O 1
ATOM 1569 N N . ASN A 1 194 ? 17.865 -4.538 -9.182 1.00 88.56 194 ASN A N 1
ATOM 1570 C CA . ASN A 1 194 ? 18.681 -4.102 -8.059 1.00 88.56 194 ASN A CA 1
ATOM 1571 C C . ASN A 1 194 ? 20.092 -3.793 -8.557 1.00 88.56 194 ASN A C 1
ATOM 1573 O O . ASN A 1 194 ? 20.922 -4.689 -8.701 1.00 88.56 194 ASN A O 1
ATOM 1577 N N . LEU A 1 195 ? 20.347 -2.514 -8.834 1.00 81.25 195 LEU A N 1
ATOM 1578 C CA . LEU A 1 195 ? 21.652 -2.044 -9.306 1.00 81.25 195 LEU A CA 1
ATOM 1579 C C . LEU A 1 195 ? 22.689 -1.943 -8.180 1.00 81.25 195 LEU A C 1
ATOM 1581 O O . LEU A 1 195 ? 23.886 -1.943 -8.447 1.00 81.25 195 LEU A O 1
ATOM 1585 N N . THR A 1 196 ? 22.249 -1.835 -6.923 1.00 76.50 196 THR A N 1
ATOM 1586 C CA . THR A 1 196 ? 23.140 -1.619 -5.771 1.00 76.50 196 THR A CA 1
ATOM 1587 C C . THR A 1 196 ? 23.661 -2.927 -5.178 1.00 76.50 196 THR A C 1
ATOM 1589 O O . THR A 1 196 ? 24.646 -2.919 -4.441 1.00 76.50 196 THR A O 1
ATOM 1592 N N . GLY A 1 197 ? 22.986 -4.047 -5.453 1.00 79.94 197 GLY A N 1
ATOM 1593 C CA . GLY A 1 197 ? 23.254 -5.350 -4.845 1.00 79.94 197 GLY A CA 1
ATOM 1594 C C . GLY A 1 197 ? 22.886 -5.423 -3.358 1.00 79.94 197 GLY A C 1
ATOM 1595 O O . GLY A 1 197 ? 23.193 -6.417 -2.699 1.00 79.94 197 GLY A O 1
ATOM 1596 N N . ARG A 1 198 ? 22.243 -4.386 -2.801 1.00 81.25 198 ARG A N 1
ATOM 1597 C CA . ARG A 1 198 ? 21.888 -4.328 -1.378 1.00 81.25 198 ARG A CA 1
ATOM 1598 C C . ARG A 1 198 ? 20.621 -5.118 -1.092 1.00 81.25 198 ARG A C 1
ATOM 1600 O O . ARG A 1 198 ? 19.702 -5.183 -1.911 1.00 81.25 198 ARG A O 1
ATOM 1607 N N . LEU A 1 199 ? 20.551 -5.692 0.108 1.00 83.06 199 LEU A N 1
ATOM 1608 C CA . LEU A 1 199 ? 19.307 -6.269 0.606 1.00 83.06 199 LEU A CA 1
ATOM 1609 C C . LEU A 1 199 ? 18.253 -5.158 0.709 1.00 83.06 199 LEU A C 1
ATOM 1611 O O . LEU A 1 199 ? 18.550 -4.091 1.231 1.00 83.06 199 LEU A O 1
ATOM 1615 N N . TYR A 1 200 ? 17.039 -5.433 0.234 1.00 84.88 200 TYR A N 1
ATOM 1616 C CA . TYR A 1 200 ? 15.938 -4.467 0.128 1.00 84.88 200 TYR A CA 1
ATOM 1617 C C . TYR A 1 200 ? 16.119 -3.326 -0.900 1.00 84.88 200 TYR A C 1
ATOM 1619 O O . TYR A 1 200 ? 15.287 -2.426 -0.932 1.00 84.88 200 TYR A O 1
ATOM 1627 N N . GLY A 1 201 ? 17.135 -3.397 -1.770 1.00 83.69 201 GLY A N 1
ATOM 1628 C CA . GLY A 1 201 ? 17.423 -2.384 -2.800 1.00 83.69 201 GLY A CA 1
ATOM 1629 C C . GLY A 1 201 ? 16.784 -2.637 -4.173 1.00 83.69 201 GLY A C 1
ATOM 1630 O O . GLY A 1 201 ? 17.228 -2.072 -5.173 1.00 83.69 201 GLY A O 1
ATOM 1631 N N . PHE A 1 202 ? 15.797 -3.537 -4.274 1.00 89.69 202 PHE A N 1
ATOM 1632 C CA . PHE A 1 202 ? 15.082 -3.744 -5.538 1.00 89.69 202 PHE A CA 1
ATOM 1633 C C . PHE A 1 202 ? 14.088 -2.610 -5.795 1.00 89.69 202 PHE A C 1
ATOM 1635 O O . PHE A 1 202 ? 13.361 -2.186 -4.895 1.00 89.69 202 PHE A O 1
ATOM 1642 N N . LYS A 1 203 ? 14.004 -2.186 -7.054 1.00 88.50 203 LYS A N 1
ATOM 1643 C CA . LYS A 1 203 ? 13.040 -1.200 -7.542 1.00 88.50 203 LYS A CA 1
ATOM 1644 C C . LYS A 1 203 ? 12.368 -1.673 -8.835 1.00 88.50 203 LYS A C 1
ATOM 1646 O O . LYS A 1 203 ? 12.914 -2.554 -9.506 1.00 88.50 203 LYS A O 1
ATOM 1651 N N . PRO A 1 204 ? 11.189 -1.137 -9.190 1.00 90.44 204 PRO A N 1
ATOM 1652 C CA . PRO A 1 204 ? 10.568 -1.412 -10.481 1.00 90.44 204 PRO A CA 1
ATOM 1653 C C . PRO A 1 204 ? 11.481 -0.961 -11.626 1.00 90.44 204 PRO A C 1
ATOM 1655 O O . PRO A 1 204 ? 12.105 0.093 -11.534 1.00 90.44 204 PRO A O 1
ATOM 1658 N N . VAL A 1 205 ? 11.552 -1.740 -12.706 1.00 89.19 205 VAL A N 1
ATOM 1659 C CA . VAL A 1 205 ? 12.333 -1.354 -13.898 1.00 89.19 205 VAL A CA 1
ATOM 1660 C C . VAL A 1 205 ? 11.799 -0.072 -14.535 1.00 89.19 205 VAL A C 1
ATOM 1662 O O . VAL A 1 205 ? 12.587 0.745 -14.994 1.00 89.19 205 VAL A O 1
ATOM 1665 N N . ASP A 1 206 ? 10.486 0.134 -14.486 1.00 86.88 206 ASP A N 1
ATOM 1666 C CA . ASP A 1 206 ? 9.834 1.368 -14.931 1.00 86.88 206 ASP A CA 1
ATOM 1667 C C . ASP A 1 206 ? 10.378 2.602 -14.190 1.00 86.88 206 ASP A C 1
ATOM 1669 O O . ASP A 1 206 ? 10.824 3.555 -14.817 1.00 86.88 206 ASP A O 1
ATOM 1673 N N . LEU A 1 207 ? 10.524 2.516 -12.861 1.00 84.88 207 LEU A N 1
ATOM 1674 C CA . LEU A 1 207 ? 11.135 3.581 -12.054 1.00 84.88 207 LEU A CA 1
ATOM 1675 C C . LEU A 1 207 ? 12.609 3.821 -12.427 1.00 84.88 207 LEU A C 1
ATOM 1677 O O . LEU A 1 207 ? 13.085 4.953 -12.437 1.00 84.88 207 LEU A O 1
ATOM 1681 N N . LEU A 1 208 ? 13.356 2.764 -12.768 1.00 84.19 208 LEU A N 1
ATOM 1682 C CA . LEU A 1 208 ? 14.718 2.932 -13.284 1.00 84.19 208 LEU A CA 1
ATOM 1683 C C . LEU A 1 208 ? 14.719 3.669 -14.635 1.00 84.19 208 LEU A C 1
ATOM 1685 O O . LEU A 1 208 ? 15.601 4.492 -14.881 1.00 84.19 208 LEU A O 1
ATOM 1689 N N . GLN A 1 209 ? 13.743 3.390 -15.499 1.00 85.19 209 GLN A N 1
ATOM 1690 C CA . GLN A 1 209 ? 13.586 4.076 -16.777 1.00 85.19 209 GLN A CA 1
ATOM 1691 C C . GLN A 1 209 ? 13.196 5.548 -16.583 1.00 85.19 209 GLN A C 1
ATOM 1693 O O . GLN A 1 209 ? 13.753 6.407 -17.265 1.00 85.19 209 GLN A O 1
ATOM 1698 N N . GLU A 1 210 ? 12.319 5.860 -15.627 1.00 84.06 210 GLU A N 1
ATOM 1699 C CA . GLU A 1 210 ? 11.993 7.236 -15.228 1.00 84.06 210 GLU A CA 1
ATOM 1700 C C . GLU A 1 210 ? 13.247 7.992 -14.774 1.00 84.06 210 GLU A C 1
ATOM 1702 O O . GLU A 1 210 ? 13.525 9.079 -15.282 1.00 84.06 210 GLU A O 1
ATOM 1707 N N . HIS A 1 211 ? 14.081 7.383 -13.922 1.00 79.00 211 HIS A N 1
ATOM 1708 C CA . HIS A 1 211 ? 15.367 7.974 -13.542 1.00 79.00 211 HIS A CA 1
ATOM 1709 C C . HIS A 1 211 ? 16.257 8.217 -14.770 1.00 79.00 211 HIS A C 1
ATOM 1711 O O . HIS A 1 211 ? 16.821 9.298 -14.927 1.00 79.00 211 HIS A O 1
ATOM 1717 N N . SER A 1 212 ? 16.394 7.239 -15.669 1.00 80.25 212 SER A N 1
ATOM 1718 C CA . SER A 1 212 ? 17.184 7.408 -16.897 1.00 80.25 212 SER A CA 1
ATOM 1719 C C . SER A 1 212 ? 16.666 8.552 -17.774 1.00 80.25 212 SER A C 1
ATOM 1721 O O . SER A 1 212 ? 17.468 9.345 -18.273 1.00 80.25 212 SER A O 1
ATOM 1723 N N . ASN A 1 213 ? 15.346 8.677 -17.921 1.00 83.31 213 ASN A N 1
ATOM 1724 C CA . ASN A 1 213 ? 14.707 9.764 -18.660 1.00 83.31 213 ASN A CA 1
ATOM 1725 C C . ASN A 1 213 ? 14.983 11.122 -18.015 1.00 83.31 213 ASN A C 1
ATOM 1727 O O . ASN A 1 213 ? 15.304 12.078 -18.721 1.00 83.31 213 ASN A O 1
ATOM 1731 N N . PHE A 1 214 ? 14.914 11.195 -16.688 1.00 79.69 214 PHE A N 1
ATOM 1732 C CA . PHE A 1 214 ? 15.238 12.394 -15.930 1.00 79.69 214 PHE A CA 1
ATOM 1733 C C . PHE A 1 214 ? 16.678 12.864 -16.193 1.00 79.69 214 PHE A C 1
ATOM 1735 O O . PHE A 1 214 ? 16.896 14.003 -16.610 1.00 79.69 214 PHE A O 1
ATOM 1742 N N . TRP A 1 215 ? 17.668 11.975 -16.053 1.00 76.81 215 TRP A N 1
ATOM 1743 C CA . TRP A 1 215 ? 19.072 12.310 -16.325 1.00 76.81 215 TRP A CA 1
ATOM 1744 C C . TRP A 1 215 ? 19.291 12.773 -17.769 1.00 76.81 215 TRP A C 1
ATOM 1746 O O . TRP A 1 215 ? 20.046 13.715 -18.007 1.00 76.81 215 TRP A O 1
ATOM 1756 N N . ALA A 1 216 ? 18.624 12.138 -18.733 1.00 79.69 216 ALA A N 1
ATOM 1757 C CA . ALA A 1 216 ? 18.739 12.501 -20.139 1.00 79.69 216 ALA A CA 1
ATOM 1758 C C . ALA A 1 216 ? 18.134 13.880 -20.448 1.00 79.69 216 ALA A C 1
ATOM 1760 O O . ALA A 1 216 ? 18.732 14.657 -21.190 1.00 79.69 216 ALA A O 1
ATOM 1761 N N . LYS A 1 217 ? 16.955 14.177 -19.889 1.00 77.12 217 LYS A N 1
ATOM 1762 C CA . LYS A 1 217 ? 16.179 15.384 -20.206 1.00 77.12 217 LYS A CA 1
ATOM 1763 C C . LYS A 1 217 ? 16.576 16.608 -19.388 1.00 77.12 217 LYS A C 1
ATOM 1765 O O . LYS A 1 217 ? 16.465 17.714 -19.899 1.00 77.12 217 LYS A O 1
ATOM 1770 N N . ILE A 1 218 ? 17.005 16.423 -18.142 1.00 78.25 218 ILE A N 1
ATOM 1771 C CA . ILE A 1 218 ? 17.252 17.539 -17.222 1.00 78.25 218 ILE A CA 1
ATOM 1772 C C . ILE A 1 218 ? 18.747 17.788 -17.039 1.00 78.25 218 ILE A C 1
ATOM 1774 O O . ILE A 1 218 ? 19.196 18.923 -17.154 1.00 78.25 218 ILE A O 1
ATOM 1778 N N . ILE A 1 219 ? 19.538 16.738 -16.808 1.00 73.12 219 ILE A N 1
ATOM 1779 C CA . ILE A 1 219 ? 20.962 16.901 -16.478 1.00 73.12 219 ILE A CA 1
ATOM 1780 C C . ILE A 1 219 ? 21.838 16.985 -17.728 1.00 73.12 219 ILE A C 1
ATOM 1782 O O . ILE A 1 219 ? 22.727 17.827 -17.820 1.00 73.12 219 ILE A O 1
ATOM 1786 N N . TYR A 1 220 ? 21.605 16.091 -18.687 1.00 77.50 220 TYR A N 1
ATOM 1787 C CA . TYR A 1 220 ? 22.462 15.925 -19.861 1.00 77.50 220 TYR A CA 1
ATOM 1788 C C . TYR A 1 220 ? 21.839 16.429 -21.166 1.00 77.50 220 TYR A C 1
ATOM 1790 O O . TYR A 1 220 ? 22.378 16.185 -22.255 1.00 77.50 220 TYR A O 1
ATOM 1798 N N . ALA A 1 221 ? 20.717 17.142 -21.074 1.00 76.19 221 ALA A N 1
ATOM 1799 C CA . ALA A 1 221 ? 20.141 17.794 -22.232 1.00 76.19 221 ALA A CA 1
ATOM 1800 C C . ALA A 1 221 ? 21.128 18.828 -22.782 1.00 76.19 221 ALA A C 1
ATOM 1802 O O . ALA A 1 221 ? 21.631 19.686 -22.054 1.00 76.19 221 ALA A O 1
ATOM 1803 N N . ALA A 1 222 ? 21.402 18.743 -24.084 1.00 74.12 222 ALA A N 1
ATOM 1804 C CA . ALA A 1 222 ? 22.143 19.793 -24.766 1.00 74.12 222 ALA A CA 1
ATOM 1805 C C . ALA A 1 222 ? 21.365 21.114 -24.654 1.00 74.12 222 ALA A C 1
ATOM 1807 O O . ALA A 1 222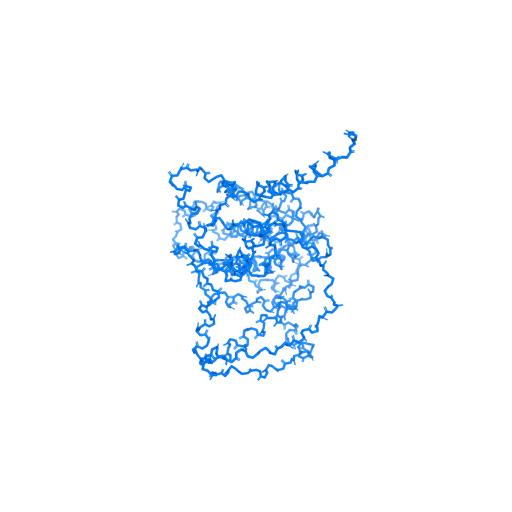 ? 20.133 21.133 -24.732 1.00 74.12 222 ALA A O 1
ATOM 1808 N N . LYS A 1 223 ? 22.082 22.221 -24.463 1.00 76.06 223 LYS A N 1
ATOM 1809 C CA . LYS A 1 223 ? 21.509 23.571 -24.491 1.00 76.06 223 LYS A CA 1
ATOM 1810 C C . LYS A 1 223 ? 21.643 24.162 -25.901 1.00 76.06 223 LYS A C 1
ATOM 1812 O O . LYS A 1 223 ? 22.523 23.765 -26.661 1.00 76.06 223 LYS A O 1
ATOM 1817 N N . GLY A 1 224 ? 20.751 25.088 -26.255 1.00 71.75 224 GLY A N 1
ATOM 1818 C CA . GLY A 1 224 ? 20.798 25.805 -27.535 1.00 71.75 224 GLY A CA 1
ATOM 1819 C C . GLY A 1 224 ? 20.646 24.917 -28.779 1.00 71.75 224 GLY A C 1
ATOM 1820 O O . GLY A 1 224 ? 19.849 23.978 -28.807 1.00 71.75 224 GLY A O 1
ATOM 1821 N N . THR A 1 225 ? 21.409 25.237 -29.825 1.00 69.06 225 THR A N 1
ATOM 1822 C CA . THR A 1 225 ? 21.329 24.628 -31.166 1.00 69.06 225 THR A CA 1
ATOM 1823 C C . THR A 1 225 ? 21.815 23.180 -31.241 1.00 69.06 225 THR A C 1
ATOM 1825 O O . THR A 1 225 ? 21.548 22.502 -32.230 1.00 69.06 225 THR A O 1
ATOM 1828 N N . ASP A 1 226 ? 22.486 22.680 -30.201 1.00 68.94 226 ASP A N 1
ATOM 1829 C CA . ASP A 1 226 ? 23.037 21.318 -30.165 1.00 68.94 226 ASP A CA 1
ATOM 1830 C C . ASP A 1 226 ? 22.027 20.259 -29.683 1.00 68.94 226 ASP A C 1
ATOM 1832 O O . ASP A 1 226 ? 22.343 19.063 -29.617 1.00 68.94 226 ASP A O 1
ATOM 1836 N N . LYS A 1 227 ? 20.780 20.668 -29.396 1.00 76.38 227 LYS A N 1
ATOM 1837 C CA . LYS A 1 227 ? 19.649 19.763 -29.143 1.00 76.38 227 LYS A CA 1
ATOM 1838 C C . LYS A 1 227 ? 19.360 18.918 -30.381 1.00 76.38 227 LYS A C 1
ATOM 1840 O O . LYS A 1 227 ? 18.606 19.301 -31.268 1.00 76.38 227 LYS A O 1
ATOM 1845 N N . SER A 1 228 ? 19.957 17.733 -30.430 1.00 80.81 228 SER A N 1
ATOM 1846 C CA . SER A 1 228 ? 19.765 16.773 -31.513 1.00 80.81 228 SER A CA 1
ATOM 1847 C C . SER A 1 228 ? 19.468 15.377 -30.976 1.00 80.81 228 SER A C 1
ATOM 1849 O O . SER A 1 228 ? 20.005 14.954 -29.950 1.00 80.81 228 SER A O 1
ATOM 1851 N N . TRP A 1 229 ? 18.668 14.611 -31.720 1.00 81.19 229 TRP A N 1
ATOM 1852 C CA . TRP A 1 229 ? 18.443 13.185 -31.450 1.00 81.19 229 TRP A CA 1
ATOM 1853 C C . TRP A 1 229 ? 19.751 12.392 -31.416 1.00 81.19 229 TRP A C 1
ATOM 1855 O O . TRP A 1 229 ? 19.913 11.477 -30.612 1.00 81.19 229 TRP A O 1
ATOM 1865 N N . LYS A 1 230 ? 20.726 12.793 -32.240 1.00 84.25 230 LYS A N 1
ATOM 1866 C CA . LYS A 1 230 ? 22.065 12.204 -32.252 1.00 84.25 230 LYS A CA 1
ATOM 1867 C C . LYS A 1 230 ? 22.785 12.408 -30.918 1.00 84.25 230 LYS A C 1
ATOM 1869 O O . LYS A 1 230 ? 23.326 11.441 -30.385 1.00 84.25 230 LYS A O 1
ATOM 1874 N N . TRP A 1 231 ? 22.751 13.617 -30.355 1.00 83.38 231 TRP A N 1
ATOM 1875 C CA . TRP A 1 231 ? 23.282 13.875 -29.015 1.00 83.38 231 TRP A CA 1
ATOM 1876 C C . TRP A 1 231 ? 22.570 13.031 -27.957 1.00 83.38 231 TRP A C 1
ATOM 1878 O O . TRP A 1 231 ? 23.231 12.321 -27.200 1.00 83.38 231 TRP A O 1
ATOM 1888 N N . LEU A 1 232 ? 21.232 13.040 -27.953 1.00 82.69 232 LEU A N 1
ATOM 1889 C CA . LEU A 1 232 ? 20.436 12.306 -26.967 1.00 82.69 232 LEU A CA 1
ATOM 1890 C C . LEU A 1 232 ? 20.717 10.793 -27.017 1.00 82.69 232 LEU A C 1
ATOM 1892 O O . LEU A 1 232 ? 20.911 10.158 -25.982 1.00 82.69 232 LEU A O 1
ATOM 1896 N N . SER A 1 233 ? 20.820 10.218 -28.218 1.00 84.56 233 SER A N 1
ATOM 1897 C CA . SER A 1 233 ? 21.151 8.800 -28.413 1.00 84.56 233 SER A CA 1
ATOM 1898 C C . SER A 1 233 ? 22.544 8.432 -27.890 1.00 84.56 233 SER A C 1
ATOM 1900 O O . SER A 1 233 ? 22.734 7.365 -27.318 1.00 84.56 233 SER A O 1
ATOM 1902 N N . MET A 1 234 ? 23.522 9.329 -28.035 1.00 86.25 234 MET A N 1
ATOM 1903 C CA . MET A 1 234 ? 24.887 9.110 -27.559 1.00 86.25 234 MET A CA 1
ATOM 1904 C C . MET A 1 234 ? 24.975 9.252 -26.037 1.00 86.25 234 MET A C 1
ATOM 1906 O O . MET A 1 234 ? 25.578 8.411 -25.366 1.00 86.25 234 MET A O 1
ATOM 1910 N N . ILE A 1 235 ? 24.356 10.297 -25.483 1.00 84.00 235 ILE A N 1
ATOM 1911 C CA . ILE A 1 235 ? 24.496 10.619 -24.066 1.00 84.00 235 ILE A CA 1
ATOM 1912 C C . ILE A 1 235 ? 23.739 9.629 -23.180 1.00 84.00 235 ILE A C 1
ATOM 1914 O O . ILE A 1 235 ? 24.267 9.234 -22.146 1.00 84.00 235 ILE A O 1
ATOM 1918 N N . THR A 1 236 ? 22.566 9.152 -23.616 1.00 83.31 236 THR A N 1
ATOM 1919 C CA . THR A 1 236 ? 21.733 8.186 -22.873 1.00 83.31 236 THR A CA 1
ATOM 1920 C C . THR A 1 236 ? 22.460 6.874 -22.580 1.00 83.31 236 THR A C 1
ATOM 1922 O O . THR A 1 236 ? 22.386 6.373 -21.458 1.00 83.31 236 THR A O 1
ATOM 1925 N N . VAL A 1 237 ? 23.239 6.357 -23.535 1.00 85.38 237 VAL A N 1
ATOM 1926 C CA . VAL A 1 237 ? 24.065 5.148 -23.350 1.00 85.38 237 VAL A CA 1
ATOM 1927 C C . VAL A 1 237 ? 25.223 5.400 -22.374 1.00 85.38 237 VAL A C 1
ATOM 1929 O O . VAL A 1 237 ? 25.641 4.497 -21.649 1.00 85.38 237 VAL A O 1
ATOM 1932 N N . CYS A 1 238 ? 25.716 6.638 -22.307 1.00 85.56 238 CYS A N 1
ATOM 1933 C CA . CYS A 1 238 ? 26.825 7.036 -21.443 1.00 85.56 238 CYS A CA 1
ATOM 1934 C C . CYS A 1 238 ? 26.403 7.398 -20.006 1.00 85.56 238 CYS A C 1
ATOM 1936 O O . CYS A 1 238 ? 27.283 7.521 -19.151 1.00 85.56 238 CYS A O 1
ATOM 1938 N N . ILE A 1 239 ? 25.102 7.555 -19.707 1.00 81.06 239 ILE A N 1
ATOM 1939 C CA . ILE A 1 239 ? 24.605 8.054 -18.406 1.00 81.06 239 ILE A CA 1
ATOM 1940 C C . ILE A 1 239 ? 25.208 7.279 -17.231 1.00 81.06 239 ILE A 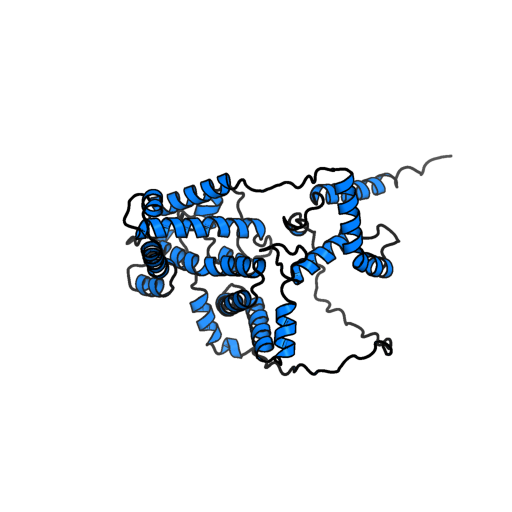C 1
ATOM 1942 O O . ILE A 1 239 ? 25.692 7.886 -16.278 1.00 81.06 239 ILE A O 1
ATOM 1946 N N . PHE A 1 240 ? 25.224 5.945 -17.280 1.00 79.44 240 PHE A N 1
ATOM 1947 C CA . PHE A 1 240 ? 25.747 5.140 -16.171 1.00 79.44 240 PHE A CA 1
ATOM 1948 C C . PHE A 1 240 ? 27.245 5.366 -15.933 1.00 79.44 240 PHE A C 1
ATOM 1950 O O . PHE A 1 240 ? 27.664 5.544 -14.790 1.00 79.44 240 PHE A O 1
ATOM 1957 N N . THR A 1 241 ? 28.039 5.425 -17.003 1.00 83.00 241 THR A N 1
ATOM 1958 C CA . THR A 1 241 ? 29.486 5.664 -16.922 1.00 83.00 241 THR A CA 1
ATOM 1959 C C . THR A 1 241 ? 29.797 7.080 -16.442 1.00 83.00 241 THR A C 1
ATOM 1961 O O . THR A 1 241 ? 30.679 7.270 -15.607 1.00 83.00 241 THR A O 1
ATOM 1964 N N . LEU A 1 242 ? 29.048 8.080 -16.913 1.00 81.81 242 LEU A N 1
ATOM 1965 C CA . LEU A 1 242 ? 29.200 9.465 -16.465 1.00 81.81 242 LEU A CA 1
ATOM 1966 C C . LEU A 1 242 ? 28.849 9.614 -14.981 1.00 81.81 242 LEU A C 1
ATOM 1968 O O . LEU A 1 242 ? 29.596 10.248 -14.234 1.00 81.81 242 LEU A O 1
ATOM 1972 N N . ARG A 1 243 ? 27.779 8.952 -14.522 1.00 77.19 243 ARG A N 1
ATOM 1973 C CA . ARG A 1 243 ? 27.417 8.894 -13.098 1.00 77.19 243 ARG A CA 1
ATOM 1974 C C . ARG A 1 243 ? 28.531 8.269 -12.255 1.00 77.19 243 ARG A C 1
ATOM 1976 O O . ARG A 1 243 ? 28.847 8.775 -11.180 1.00 77.19 243 ARG A O 1
ATOM 1983 N N . GLU A 1 244 ? 29.151 7.188 -12.723 1.00 74.19 244 GLU A N 1
ATOM 1984 C CA . GLU A 1 244 ? 30.267 6.542 -12.021 1.00 74.19 244 GLU A CA 1
ATOM 1985 C C . GLU A 1 244 ? 31.522 7.429 -11.967 1.00 74.19 244 GLU A C 1
ATOM 1987 O O . GLU A 1 244 ? 32.174 7.532 -10.921 1.00 74.19 244 GLU A O 1
ATOM 1992 N N . ALA A 1 245 ? 31.825 8.142 -13.053 1.00 80.50 245 ALA A N 1
ATOM 1993 C CA . ALA A 1 245 ? 32.911 9.116 -13.085 1.00 80.50 245 ALA A CA 1
ATOM 1994 C C . ALA A 1 245 ? 32.678 10.252 -12.072 1.00 80.50 245 ALA A C 1
ATOM 1996 O O . ALA A 1 245 ? 33.571 10.558 -11.278 1.00 80.50 245 ALA A O 1
ATOM 1997 N N . MET A 1 246 ? 31.463 10.814 -12.020 1.00 76.94 246 MET A N 1
ATOM 1998 C CA . MET A 1 246 ? 31.088 11.835 -11.030 1.00 76.94 246 MET A CA 1
ATOM 1999 C C . MET A 1 246 ? 31.261 11.325 -9.593 1.00 76.94 246 MET A C 1
ATOM 2001 O O . MET A 1 246 ? 31.871 12.006 -8.765 1.00 76.94 246 MET A O 1
ATOM 2005 N N . ARG A 1 247 ? 30.809 10.096 -9.302 1.00 69.00 247 ARG A N 1
ATOM 2006 C CA . ARG A 1 247 ? 30.989 9.452 -7.986 1.00 69.00 247 ARG A CA 1
ATOM 2007 C C . ARG A 1 247 ? 32.458 9.299 -7.605 1.00 69.00 247 ARG A C 1
ATOM 2009 O O . ARG A 1 247 ? 32.829 9.529 -6.452 1.00 69.00 247 ARG A O 1
ATOM 2016 N N . THR A 1 248 ? 33.293 8.915 -8.566 1.00 76.81 248 THR A N 1
ATOM 2017 C CA . THR A 1 248 ? 34.732 8.724 -8.358 1.00 76.81 248 THR A CA 1
ATOM 2018 C C . THR A 1 248 ? 35.404 10.036 -7.964 1.00 76.81 248 THR A C 1
ATOM 2020 O O . THR A 1 248 ? 36.141 10.084 -6.979 1.00 76.81 248 THR A O 1
ATOM 2023 N N . VAL A 1 249 ? 35.087 11.120 -8.678 1.00 77.56 249 VAL A N 1
ATOM 2024 C CA . VAL A 1 249 ? 35.586 12.470 -8.383 1.00 77.56 249 VAL A CA 1
ATOM 2025 C C . VAL A 1 249 ? 35.136 12.917 -6.991 1.00 77.56 249 VAL A C 1
ATOM 2027 O O . VAL A 1 249 ? 35.968 13.268 -6.158 1.00 77.56 249 VAL A O 1
ATOM 2030 N N . GLN A 1 250 ? 33.845 12.830 -6.675 1.00 68.25 250 GLN A N 1
ATOM 2031 C CA . GLN A 1 250 ? 33.332 13.251 -5.366 1.00 68.25 250 GLN A CA 1
ATOM 2032 C C . GLN A 1 250 ? 33.951 12.472 -4.203 1.00 68.25 250 GLN A C 1
ATOM 2034 O O . GLN A 1 250 ? 34.302 13.066 -3.182 1.00 68.25 250 GLN A O 1
ATOM 2039 N N . THR A 1 251 ? 34.140 11.160 -4.371 1.00 71.81 251 THR A N 1
ATOM 2040 C CA . THR A 1 251 ? 34.797 10.314 -3.365 1.00 71.81 251 THR A CA 1
ATOM 2041 C C . THR A 1 251 ? 36.251 10.734 -3.159 1.00 71.81 251 THR A C 1
ATOM 2043 O O . THR A 1 251 ? 36.703 10.849 -2.019 1.00 71.81 251 THR A O 1
ATOM 2046 N N . ALA A 1 252 ? 36.976 11.010 -4.246 1.00 80.56 252 ALA A N 1
ATOM 2047 C CA . ALA A 1 252 ? 38.362 11.459 -4.187 1.00 80.56 252 ALA A CA 1
ATOM 2048 C C . ALA A 1 252 ? 38.504 12.821 -3.483 1.00 80.56 252 ALA A C 1
ATOM 2050 O O . ALA A 1 252 ? 39.405 12.999 -2.663 1.00 80.56 252 ALA A O 1
ATOM 2051 N N . PHE A 1 253 ? 37.589 13.755 -3.751 1.00 80.31 253 PHE A N 1
ATOM 2052 C CA . PHE A 1 253 ? 37.605 15.103 -3.174 1.00 80.31 253 PHE A CA 1
ATOM 2053 C C . PHE A 1 253 ? 36.883 15.220 -1.825 1.00 80.31 253 PHE A C 1
ATOM 2055 O O . PHE A 1 253 ? 36.869 16.301 -1.242 1.00 80.31 253 PHE A O 1
ATOM 2062 N N . LYS A 1 254 ? 36.312 14.125 -1.300 1.00 74.06 254 LYS A N 1
ATOM 2063 C CA . LYS A 1 254 ? 35.516 14.104 -0.057 1.00 74.06 254 LYS A CA 1
ATOM 2064 C C . LYS A 1 254 ? 34.442 15.196 -0.028 1.00 74.06 254 LYS A C 1
ATOM 2066 O O . LYS A 1 254 ? 34.163 15.759 1.032 1.00 74.06 254 LYS A O 1
ATOM 2071 N N . ILE A 1 255 ? 33.867 15.504 -1.190 1.00 68.25 255 ILE A N 1
ATOM 2072 C CA . ILE A 1 255 ? 32.794 16.491 -1.291 1.00 68.25 255 ILE A CA 1
ATOM 2073 C C . ILE A 1 255 ? 31.630 15.932 -0.468 1.00 68.25 255 ILE A C 1
ATOM 2075 O O . ILE A 1 255 ? 31.197 14.807 -0.744 1.00 68.25 255 ILE A O 1
ATOM 2079 N N . PRO A 1 256 ? 31.156 16.640 0.574 1.00 53.78 256 PRO A N 1
ATOM 2080 C CA . PRO A 1 256 ? 30.007 16.178 1.327 1.00 53.78 256 PRO A CA 1
ATOM 2081 C C . PRO A 1 256 ? 28.837 16.070 0.355 1.00 53.78 256 PRO A C 1
ATOM 2083 O O . PRO A 1 256 ? 28.491 17.040 -0.314 1.00 53.78 256 PRO A O 1
ATOM 2086 N N . ALA A 1 257 ? 28.237 14.886 0.259 1.00 50.06 257 ALA A N 1
ATOM 2087 C CA . ALA A 1 257 ? 26.940 14.762 -0.379 1.00 50.06 257 ALA A CA 1
ATOM 2088 C C . ALA A 1 257 ? 25.935 15.489 0.525 1.00 50.06 257 ALA A C 1
ATOM 2090 O O . ALA A 1 257 ? 25.442 14.915 1.499 1.00 50.06 257 ALA A O 1
ATOM 2091 N N . TYR A 1 258 ? 25.693 16.770 0.248 1.00 43.44 258 TYR A N 1
ATOM 2092 C CA . TYR A 1 258 ? 24.554 17.501 0.785 1.00 43.44 258 TYR A CA 1
ATOM 2093 C C . TYR A 1 258 ? 23.316 16.977 0.062 1.00 43.44 258 TYR A C 1
ATOM 2095 O O . TYR A 1 258 ? 22.858 17.513 -0.933 1.00 43.44 258 TYR A O 1
ATOM 2103 N N . GLY A 1 259 ? 22.847 15.818 0.508 1.00 42.62 259 GLY A N 1
ATOM 2104 C CA . GLY A 1 259 ? 21.440 15.504 0.395 1.00 42.62 259 GLY A CA 1
ATOM 2105 C C . GLY A 1 259 ? 20.788 16.058 1.643 1.00 42.62 259 GLY A C 1
ATOM 2106 O O . GLY A 1 259 ? 21.286 15.790 2.746 1.00 42.62 259 GLY A O 1
ATOM 2107 N N . GLU A 1 260 ? 19.691 16.795 1.504 1.00 35.47 260 GLU A N 1
ATOM 2108 C CA . GLU A 1 260 ? 18.755 16.932 2.606 1.00 35.47 260 GLU A CA 1
ATOM 2109 C C . GLU A 1 260 ? 18.362 15.521 3.032 1.00 35.47 260 GLU A C 1
ATOM 2111 O O . GLU A 1 260 ? 17.515 14.847 2.449 1.00 35.47 260 GLU A O 1
ATOM 2116 N N . LYS A 1 261 ? 19.035 15.026 4.069 1.00 39.38 261 LYS A N 1
ATOM 2117 C CA . LYS A 1 261 ? 18.549 13.909 4.850 1.00 39.38 261 LYS A CA 1
ATOM 2118 C C . LYS A 1 261 ? 17.298 14.420 5.548 1.00 39.38 261 LYS A C 1
ATOM 2120 O O . LYS A 1 261 ? 17.303 14.602 6.759 1.00 39.38 261 LYS A O 1
ATOM 2125 N N . HIS A 1 262 ? 16.189 14.499 4.826 1.00 40.31 262 HIS A N 1
ATOM 2126 C CA . HIS A 1 262 ? 14.892 14.197 5.399 1.00 40.31 262 HIS A CA 1
ATOM 2127 C C . HIS A 1 262 ? 14.831 12.693 5.709 1.00 40.31 262 HIS A C 1
ATOM 2129 O O . HIS A 1 262 ? 13.878 12.003 5.375 1.00 40.31 262 HIS A O 1
ATOM 2135 N N . LYS A 1 263 ? 15.841 12.162 6.414 1.00 37.72 263 LYS A N 1
ATOM 2136 C CA . LYS A 1 263 ? 15.512 11.191 7.436 1.00 37.72 263 LYS A CA 1
ATOM 2137 C C . LYS A 1 263 ? 14.774 12.018 8.461 1.00 37.72 263 LYS A C 1
ATOM 2139 O O . LYS A 1 263 ? 15.410 12.628 9.319 1.00 37.72 263 LYS A O 1
ATOM 2144 N N . THR A 1 264 ? 13.451 12.054 8.339 1.00 42.12 264 THR A N 1
ATOM 2145 C CA . THR A 1 264 ? 12.605 12.217 9.512 1.00 42.12 264 THR A CA 1
ATOM 2146 C C . THR A 1 264 ? 13.258 11.347 10.586 1.00 42.12 264 THR A C 1
ATOM 2148 O O . THR A 1 264 ? 13.508 10.159 10.331 1.00 42.12 264 THR A O 1
ATOM 2151 N N . PRO A 1 265 ? 13.750 11.935 11.689 1.00 40.78 265 PRO A N 1
ATOM 2152 C CA . PRO A 1 265 ? 14.379 11.159 12.734 1.00 40.78 265 PRO A CA 1
ATOM 2153 C C . PRO A 1 265 ? 13.433 10.005 13.070 1.00 40.78 265 PRO A C 1
ATOM 2155 O O . PRO A 1 265 ? 12.244 10.254 13.241 1.00 40.78 265 PRO A O 1
ATOM 2158 N N . PRO A 1 266 ? 13.909 8.755 13.187 1.00 53.72 266 PRO A N 1
ATOM 2159 C CA . PRO A 1 266 ? 13.033 7.635 13.542 1.00 53.72 266 PRO A CA 1
ATOM 2160 C C . PRO A 1 266 ? 12.269 7.892 14.855 1.00 53.72 266 PRO A C 1
ATOM 2162 O O . PRO A 1 266 ? 11.186 7.361 15.058 1.00 53.72 266 PRO A O 1
ATOM 2165 N N . ILE A 1 267 ? 12.814 8.771 15.706 1.00 49.47 267 ILE A N 1
ATOM 2166 C CA . ILE A 1 267 ? 12.186 9.303 16.919 1.00 49.47 267 ILE A CA 1
ATOM 2167 C C . ILE A 1 267 ? 10.901 10.092 16.614 1.00 49.47 267 ILE A C 1
ATOM 2169 O O . ILE A 1 267 ? 9.924 9.953 17.342 1.00 49.47 267 ILE A O 1
ATOM 2173 N N . ASP A 1 268 ? 10.873 10.896 15.552 1.00 63.03 268 ASP A N 1
ATOM 2174 C CA . ASP A 1 268 ? 9.700 11.695 15.186 1.00 63.03 268 ASP A CA 1
ATOM 2175 C C . ASP A 1 268 ? 8.583 10.806 14.628 1.00 63.03 268 ASP A C 1
ATOM 2177 O O . ASP A 1 268 ? 7.422 11.012 14.980 1.00 63.03 268 ASP A O 1
ATOM 2181 N N . ASP A 1 269 ? 8.930 9.772 13.854 1.00 67.12 269 ASP A N 1
ATOM 2182 C CA . ASP A 1 269 ? 7.981 8.761 13.364 1.00 67.12 269 ASP A CA 1
ATOM 2183 C C . ASP A 1 269 ? 7.425 7.892 14.506 1.00 67.12 269 ASP A C 1
ATOM 2185 O O . ASP A 1 269 ? 6.245 7.534 14.514 1.00 67.12 269 ASP A O 1
ATOM 2189 N N . GLU A 1 270 ? 8.244 7.587 15.514 1.00 70.31 270 GLU A N 1
ATOM 2190 C CA . GLU A 1 270 ? 7.816 6.859 16.710 1.00 70.31 270 GLU A CA 1
ATOM 2191 C C . GLU A 1 270 ? 6.882 7.708 17.589 1.00 70.31 270 GLU A C 1
ATOM 2193 O O . GLU A 1 270 ? 5.821 7.239 18.007 1.00 70.31 270 GLU A O 1
ATOM 2198 N N . ILE A 1 271 ? 7.211 8.984 17.819 1.00 73.38 271 ILE A N 1
ATOM 2199 C CA . ILE A 1 271 ? 6.342 9.928 18.543 1.00 73.38 271 ILE A CA 1
ATOM 2200 C C . ILE A 1 271 ? 5.019 10.119 17.794 1.00 73.38 271 ILE A C 1
ATOM 2202 O O . ILE A 1 271 ? 3.946 10.108 18.402 1.00 73.38 271 ILE A O 1
ATOM 2206 N N . ALA A 1 272 ? 5.089 10.274 16.475 1.00 75.38 272 ALA A N 1
ATOM 2207 C CA . ALA A 1 272 ? 3.951 10.341 15.572 1.00 75.38 272 ALA A CA 1
ATOM 2208 C C . ALA A 1 272 ? 3.026 9.126 15.724 1.00 75.38 272 ALA A C 1
ATOM 2210 O O . ALA A 1 272 ? 1.831 9.284 15.983 1.00 75.38 272 ALA A O 1
ATOM 2211 N N . LEU A 1 273 ? 3.592 7.922 15.637 1.00 81.69 273 LEU A N 1
ATOM 2212 C CA . LEU A 1 273 ? 2.882 6.662 15.827 1.00 81.69 273 LEU A CA 1
ATOM 2213 C C . LEU A 1 273 ? 2.215 6.604 17.206 1.00 81.69 273 LEU A C 1
ATOM 2215 O O . LEU A 1 273 ? 1.024 6.305 17.297 1.00 81.69 273 LEU A O 1
ATOM 2219 N N . ILE A 1 274 ? 2.946 6.924 18.278 1.00 79.81 274 ILE A N 1
ATOM 2220 C CA . ILE A 1 274 ? 2.425 6.895 19.653 1.00 79.81 274 ILE A CA 1
ATOM 2221 C C . ILE A 1 274 ? 1.265 7.881 19.826 1.00 79.81 274 ILE A C 1
ATOM 2223 O O . ILE A 1 274 ? 0.262 7.540 20.453 1.00 79.81 274 ILE A O 1
ATOM 2227 N N . ASN A 1 275 ? 1.382 9.093 19.283 1.00 81.75 275 ASN A N 1
ATOM 2228 C CA . ASN A 1 275 ? 0.330 10.107 19.368 1.00 81.75 275 ASN A CA 1
ATOM 2229 C C . ASN A 1 275 ? -0.942 9.657 18.652 1.00 81.75 275 ASN A C 1
ATOM 2231 O O . ASN A 1 275 ? -2.042 9.841 19.172 1.00 81.75 275 ASN A O 1
ATOM 2235 N N . ILE A 1 276 ? -0.788 9.022 17.492 1.00 82.38 276 ILE A N 1
ATOM 2236 C CA . ILE A 1 276 ? -1.903 8.437 16.757 1.00 82.38 276 ILE A CA 1
ATOM 2237 C C . ILE A 1 276 ? -2.535 7.295 17.557 1.00 82.38 276 ILE A C 1
ATOM 2239 O O . ILE A 1 276 ? -3.745 7.295 17.761 1.00 82.38 276 ILE A O 1
ATOM 2243 N N . ALA A 1 277 ? -1.734 6.350 18.057 1.00 83.56 277 ALA A N 1
ATOM 2244 C CA . ALA A 1 277 ? -2.237 5.214 18.827 1.00 83.56 277 ALA A CA 1
ATOM 2245 C C . ALA A 1 277 ? -3.023 5.669 20.070 1.00 83.56 277 ALA A C 1
ATOM 2247 O O . ALA A 1 277 ? -4.096 5.138 20.342 1.00 83.56 277 ALA A O 1
ATOM 2248 N N . LYS A 1 278 ? -2.538 6.703 20.774 1.00 84.25 278 LYS A N 1
ATOM 2249 C CA . LYS A 1 278 ? -3.254 7.330 21.897 1.00 84.25 278 LYS A CA 1
ATOM 2250 C C . LYS A 1 278 ? -4.573 7.961 21.462 1.00 84.25 278 LYS A C 1
ATOM 2252 O O . LYS A 1 278 ? -5.589 7.735 22.101 1.00 84.25 278 LYS A O 1
ATOM 2257 N N . ALA A 1 279 ? -4.595 8.695 20.350 1.00 83.62 279 ALA A N 1
ATOM 2258 C CA . ALA A 1 279 ? -5.832 9.296 19.860 1.00 83.62 279 ALA A CA 1
ATOM 2259 C C . ALA A 1 279 ? -6.882 8.248 19.448 1.00 83.62 279 ALA A C 1
ATOM 2261 O O . ALA A 1 279 ? -8.078 8.464 19.656 1.00 83.62 279 ALA A O 1
ATOM 2262 N N . LEU A 1 280 ? -6.459 7.110 18.887 1.00 85.62 280 LEU A N 1
ATOM 2263 C CA . LEU A 1 280 ? -7.353 5.988 18.581 1.00 85.62 280 LEU A CA 1
ATOM 2264 C C . LEU A 1 280 ? -7.936 5.362 19.857 1.00 85.62 280 LEU A C 1
ATOM 2266 O O . LEU A 1 280 ? -9.116 5.002 19.877 1.00 85.62 280 LEU A O 1
ATOM 2270 N N . GLU A 1 281 ? -7.121 5.276 20.909 1.00 86.50 281 GLU A N 1
ATOM 2271 C CA . GLU A 1 281 ? -7.486 4.765 22.231 1.00 86.50 281 GLU A CA 1
ATOM 2272 C C . GLU A 1 281 ? -8.462 5.692 22.967 1.00 86.50 281 GLU A C 1
ATOM 2274 O O . GLU A 1 281 ? -9.548 5.248 23.347 1.00 86.50 281 GLU A O 1
ATOM 2279 N N . ASP A 1 282 ? -8.147 6.987 23.058 1.00 85.94 282 ASP A N 1
ATOM 2280 C CA . ASP A 1 282 ? -8.975 8.013 23.709 1.00 85.94 282 ASP A CA 1
ATOM 2281 C C . ASP A 1 282 ? -10.391 8.076 23.116 1.00 85.94 282 ASP A C 1
ATOM 2283 O O . ASP A 1 282 ? -11.370 8.336 23.815 1.00 85.94 282 ASP A O 1
ATOM 2287 N N . ASN A 1 283 ? -10.514 7.804 21.813 1.00 83.31 283 ASN A N 1
ATOM 2288 C CA . ASN A 1 283 ? -11.789 7.803 21.097 1.00 83.31 283 ASN A CA 1
ATOM 2289 C C . ASN A 1 283 ? -12.396 6.400 20.922 1.00 83.31 283 ASN A C 1
ATOM 2291 O O . ASN A 1 283 ? -13.423 6.254 20.252 1.00 83.31 283 ASN A O 1
ATOM 2295 N N . SER A 1 284 ? -11.771 5.362 21.492 1.00 86.44 284 SER A N 1
ATOM 2296 C CA . SER A 1 284 ? -12.218 3.964 21.417 1.00 86.44 284 SER A CA 1
ATOM 2297 C C . SER A 1 284 ? -12.599 3.536 19.992 1.00 86.44 284 SER A C 1
ATOM 2299 O O . SER A 1 284 ? -13.672 2.980 19.752 1.00 86.44 284 SER A O 1
ATOM 2301 N N . ILE A 1 285 ? -11.761 3.876 19.006 1.00 86.31 285 ILE A N 1
ATOM 2302 C CA . ILE A 1 285 ? -12.097 3.771 17.573 1.00 86.31 285 ILE A CA 1
ATOM 2303 C C . ILE A 1 285 ? -12.228 2.313 17.107 1.00 86.31 285 ILE A C 1
ATOM 2305 O O . ILE A 1 285 ? -13.072 2.012 16.270 1.00 86.31 285 ILE A O 1
ATOM 2309 N N . GLN A 1 286 ? -11.432 1.403 17.673 1.00 88.06 286 GLN A N 1
ATOM 2310 C CA . GLN A 1 286 ? -11.410 -0.025 17.321 1.00 88.06 286 GLN A CA 1
ATOM 2311 C C . GLN A 1 286 ? -12.319 -0.887 18.219 1.00 88.06 286 GLN A C 1
ATOM 2313 O O . GLN A 1 286 ? -12.332 -2.109 18.098 1.00 88.06 286 GLN A O 1
ATOM 2318 N N . SER A 1 287 ? -13.113 -0.261 19.091 1.00 89.06 287 SER A N 1
ATOM 2319 C CA . SER A 1 287 ? -14.085 -0.930 19.963 1.00 89.06 287 SER A CA 1
ATOM 2320 C C . SER A 1 287 ? -15.510 -0.562 19.556 1.00 89.06 287 SER A C 1
ATOM 2322 O O . SER A 1 287 ? -15.772 0.565 19.145 1.00 89.06 287 SER A O 1
ATOM 2324 N N . TYR A 1 288 ? -16.454 -1.498 19.685 1.00 89.00 288 TYR A N 1
ATOM 2325 C CA . TYR A 1 288 ? -17.860 -1.242 19.354 1.00 89.00 288 TYR A CA 1
ATOM 2326 C C . TYR A 1 288 ? -18.509 -0.295 20.364 1.00 89.00 288 TYR A C 1
ATOM 2328 O O . TYR A 1 288 ? -18.517 -0.585 21.562 1.00 89.00 288 TYR A O 1
ATOM 2336 N N . VAL A 1 289 ? -19.097 0.798 19.872 1.00 86.06 289 VAL A N 1
ATOM 2337 C CA . VAL A 1 289 ? -19.862 1.751 20.684 1.00 86.06 289 VAL A CA 1
ATOM 2338 C C . VAL A 1 289 ? -21.246 1.931 20.069 1.00 86.06 289 VAL A C 1
ATOM 2340 O O . VAL A 1 289 ? -21.398 2.434 18.955 1.00 86.06 289 VAL A O 1
ATOM 2343 N N . GLU A 1 290 ? -22.277 1.525 20.806 1.00 86.56 290 GLU A N 1
ATOM 2344 C CA . GLU A 1 290 ? -23.662 1.696 20.371 1.00 86.56 290 GLU A CA 1
ATOM 2345 C C . GLU A 1 290 ? -24.026 3.189 20.318 1.00 86.56 290 GLU A C 1
ATOM 2347 O O . GLU A 1 290 ? -23.823 3.923 21.284 1.00 86.56 290 GLU A O 1
ATOM 2352 N N . GLY A 1 291 ? -24.546 3.654 19.176 1.00 81.62 291 GLY A N 1
ATOM 2353 C CA . GLY A 1 291 ? -25.004 5.040 19.017 1.00 81.62 291 GLY A CA 1
ATOM 2354 C C . GLY A 1 291 ? -23.895 6.100 19.064 1.00 81.62 291 GLY A C 1
ATOM 2355 O O . GLY A 1 291 ? -24.148 7.218 19.509 1.00 81.62 291 GLY A O 1
ATOM 2356 N N . ARG A 1 292 ? -22.669 5.768 18.632 1.00 82.62 292 ARG A N 1
ATOM 2357 C CA . ARG A 1 292 ? -21.519 6.689 18.632 1.00 82.62 292 ARG A CA 1
ATOM 2358 C C . ARG A 1 292 ? -21.872 8.048 17.982 1.00 82.62 292 ARG A C 1
ATOM 2360 O O . ARG A 1 292 ? -22.187 8.063 16.792 1.00 82.62 292 ARG A O 1
ATOM 2367 N N . PRO A 1 293 ? -21.716 9.191 18.687 1.00 79.94 293 PRO A N 1
ATOM 2368 C CA . PRO A 1 293 ? -22.055 10.520 18.153 1.00 79.94 293 PRO A CA 1
ATOM 2369 C C . PRO A 1 293 ? -21.294 10.901 16.875 1.00 79.94 293 PRO A C 1
ATOM 2371 O O . PRO A 1 293 ? -21.794 11.642 16.038 1.00 79.94 293 PRO A O 1
ATOM 2374 N N . ALA A 1 294 ? -20.082 10.366 16.695 1.00 76.12 294 ALA A N 1
ATOM 2375 C CA . ALA A 1 294 ? -19.286 10.597 15.492 1.00 76.12 294 ALA A CA 1
ATOM 2376 C C . ALA A 1 294 ? -19.942 10.044 14.212 1.00 76.12 294 ALA A C 1
ATOM 2378 O O . ALA A 1 294 ? -19.609 10.509 13.126 1.00 76.12 294 ALA A O 1
ATOM 2379 N N . ASN A 1 295 ? -20.884 9.098 14.315 1.00 79.88 295 ASN A N 1
ATOM 2380 C CA . ASN A 1 295 ? -21.538 8.499 13.149 1.00 79.88 295 ASN A CA 1
ATOM 2381 C C . ASN A 1 295 ? -22.321 9.517 12.307 1.00 79.88 295 ASN A C 1
ATOM 2383 O O . ASN A 1 295 ? -22.409 9.338 11.097 1.00 79.88 295 ASN A O 1
ATOM 2387 N N . ASP A 1 296 ? -22.814 10.604 12.907 1.00 78.56 296 ASP A N 1
ATOM 2388 C CA . ASP A 1 296 ? -23.553 11.653 12.188 1.00 78.56 296 ASP A CA 1
ATOM 2389 C C . ASP A 1 296 ? -22.644 12.522 11.298 1.00 78.56 296 ASP A C 1
ATOM 2391 O O . ASP A 1 296 ? -23.115 13.226 10.403 1.00 78.56 296 ASP A O 1
ATOM 2395 N N . HIS A 1 297 ? -21.327 12.470 11.522 1.00 76.06 297 HIS A N 1
ATOM 2396 C CA . HIS A 1 297 ? -20.324 13.289 10.835 1.00 76.06 297 HIS A CA 1
ATOM 2397 C C . HIS A 1 297 ? -19.396 12.480 9.915 1.00 76.06 297 HIS A C 1
ATOM 2399 O O . HIS A 1 297 ? -18.457 13.043 9.341 1.00 76.06 297 HIS A O 1
ATOM 2405 N N . VAL A 1 298 ? -19.630 11.170 9.785 1.00 77.81 298 VAL A N 1
ATOM 2406 C CA . VAL A 1 298 ? -18.773 10.245 9.033 1.00 77.81 298 VAL A CA 1
ATOM 2407 C C . VAL A 1 298 ? -19.532 9.659 7.854 1.00 77.81 298 VAL A C 1
ATOM 2409 O O . VAL A 1 298 ? -20.625 9.114 7.993 1.00 77.81 298 VAL A O 1
ATOM 2412 N N . VAL A 1 299 ? -18.914 9.731 6.677 1.00 82.50 299 VAL A N 1
ATOM 2413 C CA . VAL A 1 299 ? -19.409 9.048 5.481 1.00 82.50 299 VAL A CA 1
ATOM 2414 C C . VAL A 1 299 ? -18.961 7.581 5.537 1.00 82.50 299 VAL A C 1
ATOM 2416 O O . VAL A 1 299 ? -17.776 7.328 5.772 1.00 82.50 299 VAL A O 1
ATOM 2419 N N . PRO A 1 300 ? -19.867 6.604 5.347 1.00 86.19 300 PRO A N 1
ATOM 2420 C CA . PRO A 1 300 ? -19.488 5.199 5.253 1.00 86.19 300 PRO A CA 1
ATOM 2421 C C . PRO A 1 300 ? -18.542 4.958 4.077 1.00 86.19 300 PRO A C 1
ATOM 2423 O O . PRO A 1 300 ? -18.855 5.338 2.947 1.00 86.19 300 PRO A O 1
ATOM 2426 N N . VAL A 1 301 ? -17.418 4.309 4.361 1.00 87.50 301 VAL A N 1
ATOM 2427 C CA . VAL A 1 301 ? -16.433 3.878 3.370 1.00 87.50 301 VAL A CA 1
ATOM 2428 C C . VAL A 1 301 ? -16.975 2.685 2.582 1.00 87.50 301 VAL A C 1
ATOM 2430 O O . VAL A 1 301 ? -17.680 1.824 3.123 1.00 87.50 301 VAL A O 1
ATOM 2433 N N . LEU A 1 302 ? -16.667 2.629 1.287 1.00 87.50 302 LEU A N 1
ATOM 2434 C CA . LEU A 1 302 ? -17.003 1.499 0.439 1.00 87.50 302 LEU A CA 1
ATOM 2435 C C . LEU A 1 302 ? -16.119 0.299 0.773 1.00 87.50 302 LEU A C 1
ATOM 2437 O O . LEU A 1 302 ? -14.905 0.384 0.938 1.00 87.50 302 LEU A O 1
ATOM 2441 N N . ASP A 1 303 ? -16.738 -0.876 0.799 1.00 91.31 303 ASP A N 1
ATOM 2442 C CA . ASP A 1 303 ? -15.987 -2.120 0.844 1.00 91.31 303 ASP A CA 1
ATOM 2443 C C . ASP A 1 303 ? -15.466 -2.442 -0.563 1.00 91.31 303 ASP A C 1
ATOM 2445 O O . ASP A 1 303 ? -16.152 -3.090 -1.358 1.00 91.31 303 ASP A O 1
ATOM 2449 N N . LEU A 1 304 ? -14.247 -1.985 -0.859 1.00 91.44 304 LEU A N 1
ATOM 2450 C CA . LEU A 1 304 ? -13.642 -2.088 -2.190 1.00 91.44 304 LEU A CA 1
ATOM 2451 C C . LEU A 1 304 ? -13.566 -3.530 -2.721 1.00 91.44 304 LEU A C 1
ATOM 2453 O O . LEU A 1 304 ? -13.744 -3.784 -3.910 1.00 91.44 304 LEU A O 1
ATOM 2457 N N . ILE A 1 305 ? -13.319 -4.514 -1.855 1.00 91.75 305 ILE A N 1
ATOM 2458 C CA . ILE A 1 305 ? -13.266 -5.919 -2.282 1.00 91.75 305 ILE A CA 1
ATOM 2459 C C . ILE A 1 305 ? -14.664 -6.400 -2.674 1.00 91.75 305 ILE A C 1
ATOM 2461 O O . ILE A 1 305 ? -14.835 -7.040 -3.714 1.00 91.75 305 ILE A O 1
ATOM 2465 N N . LYS A 1 306 ? -15.672 -6.087 -1.853 1.00 91.69 306 LYS A N 1
ATOM 2466 C CA . LYS A 1 306 ? -17.056 -6.496 -2.099 1.00 91.69 306 LYS A CA 1
ATOM 2467 C C . LYS A 1 306 ? -17.620 -5.840 -3.356 1.00 91.69 306 LYS A C 1
ATOM 2469 O O . LYS A 1 306 ? -18.132 -6.543 -4.224 1.00 91.69 306 LYS A O 1
ATOM 2474 N N . GLU A 1 307 ? -17.519 -4.520 -3.465 1.00 91.06 307 GLU A N 1
ATOM 2475 C CA . GLU A 1 307 ? -18.045 -3.766 -4.608 1.00 91.06 307 GLU A CA 1
ATOM 2476 C C . GLU A 1 307 ? -17.333 -4.159 -5.910 1.00 91.06 307 GLU A C 1
ATOM 2478 O O . GLU A 1 307 ? -17.980 -4.428 -6.927 1.00 91.06 307 GLU A O 1
ATOM 2483 N N . GLY A 1 308 ? -16.008 -4.316 -5.861 1.00 90.50 308 GLY A N 1
ATOM 2484 C CA . GLY A 1 308 ? -15.214 -4.830 -6.972 1.00 90.50 308 GLY A CA 1
ATOM 2485 C C . GLY A 1 308 ? -15.626 -6.233 -7.431 1.00 90.50 308 GLY A C 1
ATOM 2486 O O . GLY A 1 308 ? -15.740 -6.496 -8.633 1.00 90.50 308 GLY A O 1
ATOM 2487 N N . ALA A 1 309 ? -15.917 -7.140 -6.493 1.00 90.75 309 ALA A N 1
ATOM 2488 C CA . ALA A 1 309 ? -16.387 -8.493 -6.800 1.00 90.75 309 ALA A CA 1
ATOM 2489 C C . ALA A 1 309 ? -17.807 -8.504 -7.400 1.00 90.75 309 ALA A C 1
ATOM 2491 O O . ALA A 1 309 ? -18.093 -9.267 -8.332 1.00 90.75 309 ALA A O 1
ATOM 2492 N N . VAL A 1 310 ? -18.696 -7.631 -6.915 1.00 90.75 310 VAL A N 1
ATOM 2493 C CA . VAL A 1 310 ? -20.035 -7.436 -7.494 1.00 90.75 310 VAL A CA 1
ATOM 2494 C C . 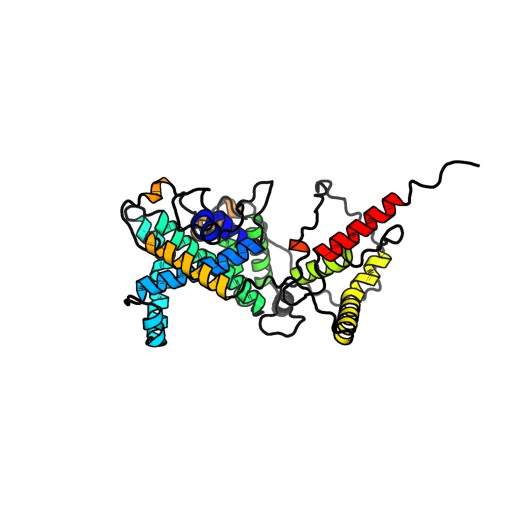VAL A 1 310 ? -19.924 -6.930 -8.933 1.00 90.75 310 VAL A C 1
ATOM 2496 O O . VAL A 1 310 ? -20.602 -7.448 -9.822 1.00 90.75 310 VAL A O 1
ATOM 2499 N N . TYR A 1 311 ? -19.026 -5.980 -9.207 1.00 86.88 311 TYR A N 1
ATOM 2500 C CA . TYR A 1 311 ? -18.777 -5.530 -10.575 1.00 86.88 311 TYR A CA 1
ATOM 2501 C C . TYR A 1 311 ? -18.257 -6.667 -11.462 1.00 86.88 311 TYR A C 1
ATOM 2503 O O . TYR A 1 311 ? -18.807 -6.893 -12.542 1.00 86.88 311 TYR A O 1
ATOM 2511 N N . ALA A 1 312 ? -17.249 -7.414 -11.001 1.00 82.00 312 ALA A N 1
ATOM 2512 C CA . ALA A 1 312 ? -16.621 -8.496 -11.764 1.00 82.00 312 ALA A CA 1
ATOM 2513 C C . ALA A 1 312 ? -17.591 -9.639 -12.123 1.00 82.00 312 ALA A C 1
ATOM 2515 O O . ALA A 1 312 ? -17.402 -10.314 -13.133 1.00 82.00 312 ALA A O 1
ATOM 2516 N N . SER A 1 313 ? -18.641 -9.840 -11.324 1.00 82.50 313 SER A N 1
ATOM 2517 C CA . SER A 1 313 ? -19.706 -10.821 -11.582 1.00 82.50 313 SER A CA 1
ATOM 2518 C C . SER A 1 313 ? -20.871 -10.268 -12.415 1.00 82.50 313 SER A C 1
ATOM 2520 O O . SER A 1 313 ? -21.767 -11.016 -12.812 1.00 82.50 313 SER A O 1
ATOM 2522 N N . SER A 1 314 ? -20.872 -8.970 -12.725 1.00 85.62 314 SER A N 1
ATOM 2523 C CA . SER A 1 314 ? -21.942 -8.319 -13.477 1.00 85.62 314 SER A CA 1
ATOM 2524 C C . SER A 1 314 ? -21.801 -8.500 -14.993 1.00 85.62 314 SER A C 1
ATOM 2526 O O . SER A 1 314 ? -20.705 -8.570 -15.547 1.00 85.62 314 SER A O 1
ATOM 2528 N N . ARG A 1 315 ? -22.930 -8.457 -15.717 1.00 81.00 315 ARG A N 1
ATOM 2529 C CA . ARG A 1 315 ? -22.940 -8.469 -17.195 1.00 81.00 315 ARG A CA 1
ATOM 2530 C C . ARG A 1 315 ? -22.164 -7.292 -17.804 1.00 81.00 315 ARG A C 1
ATOM 2532 O O . ARG A 1 315 ? -21.658 -7.418 -18.915 1.00 81.00 315 ARG A O 1
ATOM 2539 N N . LYS A 1 316 ? -22.069 -6.163 -17.089 1.00 78.50 316 LYS A N 1
ATOM 2540 C CA . LYS A 1 316 ? -21.356 -4.961 -17.547 1.00 78.50 316 LYS A CA 1
ATOM 2541 C C . LYS A 1 316 ? -19.857 -5.215 -17.702 1.00 78.50 316 LYS A C 1
ATOM 2543 O O . LYS A 1 316 ? -19.294 -4.775 -18.697 1.00 78.50 316 LYS A O 1
ATOM 2548 N N . ALA A 1 317 ? -19.250 -5.985 -16.797 1.00 76.94 317 ALA A N 1
ATOM 2549 C CA . ALA A 1 317 ? -17.833 -6.339 -16.886 1.00 76.94 317 ALA A CA 1
ATOM 2550 C C . ALA A 1 317 ? -17.502 -7.133 -18.164 1.00 76.94 317 ALA A C 1
ATOM 2552 O O . ALA A 1 317 ? -16.428 -6.976 -18.734 1.00 76.94 317 ALA A O 1
ATOM 2553 N N . PHE A 1 318 ? -18.444 -7.943 -18.657 1.00 73.81 318 PHE A N 1
ATOM 2554 C CA . PHE A 1 318 ? -18.271 -8.719 -19.889 1.00 73.81 318 PHE A CA 1
ATOM 2555 C C . PHE A 1 318 ? -18.631 -7.952 -21.164 1.00 73.81 318 PHE A C 1
ATOM 2557 O O . PHE A 1 318 ? -18.318 -8.424 -22.252 1.00 73.81 318 PHE A O 1
ATOM 2564 N N . HIS A 1 319 ? -19.292 -6.795 -21.063 1.00 74.31 319 HIS A N 1
ATOM 2565 C CA . HIS A 1 319 ? -19.740 -6.044 -22.238 1.00 74.31 319 HIS A CA 1
ATOM 2566 C C . HIS A 1 319 ? -18.568 -5.504 -23.065 1.00 74.31 319 HIS A C 1
ATOM 2568 O O . HIS A 1 319 ? -18.611 -5.562 -24.289 1.00 74.31 319 HIS A O 1
ATOM 2574 N N . TRP A 1 320 ? -17.521 -5.039 -22.382 1.00 68.88 320 TRP A N 1
ATOM 2575 C CA . TRP A 1 320 ? -16.298 -4.501 -22.985 1.00 68.88 320 TRP A CA 1
ATOM 2576 C C . TRP A 1 320 ? -15.158 -5.520 -23.045 1.00 68.88 320 TRP A C 1
ATOM 2578 O O . TRP A 1 320 ? -14.056 -5.200 -23.487 1.00 68.88 320 TRP A O 1
ATOM 2588 N N . PHE A 1 321 ? -15.400 -6.755 -22.595 1.00 71.94 321 PHE A N 1
ATOM 2589 C CA . PHE A 1 321 ? -14.369 -7.778 -22.598 1.00 71.94 321 PHE A CA 1
ATOM 2590 C C . PHE A 1 321 ? -14.032 -8.175 -24.035 1.00 71.94 321 PHE A C 1
ATOM 2592 O O . PHE A 1 321 ? -14.817 -8.825 -24.726 1.00 71.94 321 PHE A O 1
ATOM 2599 N N . THR A 1 322 ? -12.821 -7.826 -24.453 1.00 74.50 322 THR A N 1
ATOM 2600 C CA . THR A 1 322 ? -12.253 -8.276 -25.719 1.00 74.50 322 THR A CA 1
ATOM 2601 C C . THR A 1 322 ? -11.309 -9.431 -25.436 1.00 74.50 322 THR A C 1
ATOM 2603 O O . THR A 1 322 ? -10.390 -9.323 -24.624 1.00 74.50 322 THR A O 1
ATOM 2606 N N . ARG A 1 323 ? -11.543 -10.572 -26.088 1.00 72.62 323 ARG A N 1
ATOM 2607 C CA . ARG A 1 323 ? -10.659 -11.728 -25.949 1.00 72.62 323 ARG A CA 1
ATOM 2608 C C . ARG A 1 323 ? -9.300 -11.389 -26.555 1.00 72.62 323 ARG A C 1
ATOM 2610 O O . ARG A 1 323 ? -9.220 -11.148 -27.755 1.00 72.62 323 ARG A O 1
ATOM 2617 N N . ASP A 1 324 ? -8.244 -11.465 -25.752 1.00 74.44 324 ASP A N 1
ATOM 2618 C CA . ASP A 1 324 ? -6.883 -11.345 -26.269 1.00 74.44 324 ASP A CA 1
ATOM 2619 C C . ASP A 1 324 ? -6.544 -12.570 -27.135 1.00 74.44 324 ASP A C 1
ATOM 2621 O O . ASP A 1 324 ? -6.529 -13.713 -26.662 1.00 74.44 324 ASP A O 1
ATOM 2625 N N . THR A 1 325 ? -6.339 -12.339 -28.431 1.00 77.50 325 THR A N 1
ATOM 2626 C CA . THR A 1 325 ? -5.952 -13.364 -29.409 1.00 77.50 325 THR A CA 1
ATOM 2627 C C . THR A 1 325 ? -4.453 -13.387 -29.674 1.00 77.50 325 THR A C 1
ATOM 2629 O O . THR A 1 325 ? -3.992 -14.276 -30.393 1.00 77.50 325 THR A O 1
ATOM 2632 N N . ARG A 1 326 ? -3.680 -12.448 -29.110 1.00 79.62 326 ARG A N 1
ATOM 2633 C CA . ARG A 1 326 ? -2.231 -12.399 -29.308 1.00 79.62 326 ARG A CA 1
ATOM 2634 C C . ARG A 1 326 ? -1.588 -13.624 -28.675 1.00 79.62 326 ARG A C 1
ATOM 2636 O O . ARG A 1 326 ? -1.882 -13.998 -27.540 1.00 79.62 326 ARG A O 1
ATOM 2643 N N . ARG A 1 327 ? -0.689 -14.257 -29.424 1.00 76.12 327 ARG A N 1
ATOM 2644 C CA . ARG A 1 327 ? 0.109 -15.386 -28.952 1.00 76.12 327 ARG A CA 1
ATOM 2645 C C . ARG A 1 327 ? 1.580 -15.059 -29.148 1.00 76.12 327 ARG A C 1
ATOM 2647 O O . ARG A 1 327 ? 1.949 -14.650 -30.245 1.00 76.12 327 ARG A O 1
ATOM 2654 N N . PRO A 1 328 ? 2.415 -15.223 -28.112 1.00 76.81 328 PRO A N 1
ATOM 2655 C CA . PRO A 1 328 ? 3.842 -15.022 -28.270 1.00 76.81 328 PRO A CA 1
ATOM 2656 C C . PRO A 1 328 ? 4.414 -16.122 -29.173 1.00 76.81 328 PRO A C 1
ATOM 2658 O O . PRO A 1 328 ? 4.348 -17.306 -28.838 1.00 76.81 328 PRO A O 1
ATOM 2661 N N . GLU A 1 329 ? 4.988 -15.727 -30.306 1.00 79.31 329 GLU A N 1
ATOM 2662 C CA . GLU A 1 329 ? 5.703 -16.611 -31.228 1.00 79.31 329 GLU A CA 1
ATOM 2663 C C . GLU A 1 329 ? 7.204 -16.322 -31.166 1.00 79.31 329 GLU A C 1
ATOM 2665 O O . GLU A 1 329 ? 7.641 -15.173 -31.191 1.00 79.31 329 GLU A O 1
ATOM 2670 N N . LYS A 1 330 ? 8.022 -17.375 -31.082 1.00 78.38 330 LYS A N 1
ATOM 2671 C CA . LYS A 1 330 ? 9.480 -17.233 -31.079 1.00 78.38 330 LYS A CA 1
ATOM 2672 C C . LYS A 1 330 ? 9.977 -17.116 -32.522 1.00 78.38 330 LYS A C 1
ATOM 2674 O O . LYS A 1 330 ? 10.159 -18.140 -33.173 1.00 78.38 330 LYS A O 1
ATOM 2679 N N . ARG A 1 331 ? 10.234 -15.892 -32.990 1.00 78.88 331 ARG A N 1
ATOM 2680 C CA . ARG A 1 331 ? 10.765 -15.629 -34.344 1.00 78.88 331 ARG A CA 1
ATOM 2681 C C . ARG A 1 331 ? 12.276 -15.859 -34.503 1.00 78.88 331 ARG A C 1
ATOM 2683 O O . ARG A 1 331 ? 12.736 -16.073 -35.612 1.00 78.88 331 ARG A O 1
ATOM 2690 N N . GLY A 1 332 ? 13.028 -15.966 -33.404 1.00 74.81 332 GLY A N 1
ATOM 2691 C CA . GLY A 1 332 ? 14.490 -16.119 -33.446 1.00 74.81 332 GLY A CA 1
ATOM 2692 C C . GLY A 1 332 ? 15.200 -14.772 -33.311 1.00 74.81 332 GLY A C 1
ATOM 2693 O O . GLY A 1 332 ? 14.592 -13.816 -32.843 1.00 74.81 332 GLY A O 1
ATOM 2694 N N . PHE A 1 333 ? 16.493 -14.725 -33.639 1.00 63.69 333 PHE A N 1
ATOM 2695 C CA . PHE A 1 333 ? 17.225 -13.466 -33.784 1.00 63.69 333 PHE A CA 1
ATOM 2696 C C . PHE A 1 333 ? 17.208 -13.096 -35.262 1.00 63.69 333 PHE A C 1
ATOM 2698 O O . PHE A 1 333 ? 17.943 -13.704 -36.043 1.00 63.69 333 PHE A O 1
ATOM 2705 N N . ASP A 1 334 ? 16.395 -12.114 -35.630 1.00 63.44 334 ASP A N 1
ATOM 2706 C CA . ASP A 1 334 ? 16.568 -11.438 -36.908 1.00 63.44 334 ASP A CA 1
ATOM 2707 C C . ASP A 1 334 ? 17.842 -10.596 -36.772 1.00 63.44 334 ASP A C 1
ATOM 2709 O O . ASP A 1 334 ? 17.949 -9.735 -35.894 1.00 63.44 334 ASP A O 1
ATOM 2713 N N . ARG A 1 335 ? 18.880 -10.920 -37.554 1.00 49.03 335 ARG A N 1
ATOM 2714 C CA . ARG A 1 335 ? 20.038 -10.029 -37.667 1.00 49.03 335 ARG A CA 1
ATOM 2715 C C . ARG A 1 335 ? 19.510 -8.698 -38.185 1.00 49.03 335 ARG A C 1
ATOM 2717 O O . ARG A 1 335 ? 18.791 -8.680 -39.178 1.00 49.03 335 ARG A O 1
ATOM 2724 N N . ALA A 1 336 ? 19.878 -7.615 -37.513 1.00 52.41 336 ALA A N 1
ATOM 2725 C CA . ALA A 1 336 ? 19.544 -6.245 -37.884 1.00 52.41 336 ALA A CA 1
ATOM 2726 C C . ALA A 1 336 ? 20.292 -5.788 -39.156 1.00 52.41 336 ALA A C 1
ATOM 2728 O O . ALA A 1 336 ? 20.902 -4.726 -39.163 1.00 52.41 336 ALA A O 1
ATOM 2729 N N . ASP A 1 337 ? 20.283 -6.608 -40.207 1.00 44.66 337 ASP A N 1
ATOM 2730 C CA . ASP A 1 337 ? 20.807 -6.258 -41.527 1.00 44.66 337 ASP A CA 1
ATOM 2731 C C . ASP A 1 337 ? 19.683 -5.746 -42.458 1.00 44.66 337 ASP A C 1
ATOM 2733 O O . ASP A 1 337 ? 19.984 -5.110 -43.461 1.00 44.66 337 ASP A O 1
ATOM 2737 N N . ASP A 1 338 ? 18.405 -5.928 -42.089 1.00 41.47 338 ASP A N 1
ATOM 2738 C CA . ASP A 1 338 ? 17.226 -5.476 -42.851 1.00 41.47 338 ASP A CA 1
ATOM 2739 C C . ASP A 1 338 ? 16.361 -4.480 -42.052 1.00 41.47 338 ASP A C 1
ATOM 2741 O O . ASP A 1 338 ? 15.141 -4.601 -41.964 1.00 41.47 338 ASP A O 1
ATOM 2745 N N . ALA A 1 339 ? 16.980 -3.448 -41.472 1.00 42.19 339 ALA A N 1
ATOM 2746 C CA . ALA A 1 339 ? 16.253 -2.209 -41.193 1.00 42.19 339 ALA A CA 1
ATOM 2747 C C . ALA A 1 339 ? 16.100 -1.441 -42.517 1.00 42.19 339 ALA A C 1
ATOM 2749 O O . ALA A 1 339 ? 16.775 -0.441 -42.762 1.00 42.19 339 ALA A O 1
ATOM 2750 N N . SER A 1 340 ? 15.265 -1.953 -43.423 1.00 38.41 340 SER A N 1
ATOM 2751 C CA . SER A 1 340 ? 14.739 -1.130 -44.505 1.00 38.41 340 SER A CA 1
ATOM 2752 C C . SER A 1 340 ? 13.937 0.000 -43.870 1.00 38.41 340 SER A C 1
ATOM 2754 O O . SER A 1 340 ? 13.071 -0.263 -43.040 1.00 38.41 340 SER A O 1
ATOM 2756 N N . ASN A 1 341 ? 14.256 1.239 -44.252 1.00 38.06 341 ASN A N 1
ATOM 2757 C CA . ASN A 1 341 ? 13.470 2.440 -43.979 1.00 38.06 341 ASN A CA 1
ATOM 2758 C C . ASN A 1 341 ? 12.029 2.246 -44.481 1.00 38.06 341 ASN A C 1
ATOM 2760 O O . ASN A 1 341 ? 11.690 2.664 -45.586 1.00 38.06 341 ASN A O 1
ATOM 2764 N N . GLU A 1 342 ? 11.186 1.600 -43.691 1.00 35.00 342 GLU A N 1
ATOM 2765 C CA . GLU A 1 342 ? 9.752 1.816 -43.750 1.00 35.00 342 GLU A CA 1
ATOM 2766 C C . GLU A 1 342 ? 9.482 2.929 -42.744 1.00 35.00 342 GLU A C 1
ATOM 2768 O O . GLU A 1 342 ? 9.432 2.719 -41.535 1.00 35.00 342 GLU A O 1
ATOM 2773 N N . GLU A 1 343 ? 9.428 4.154 -43.267 1.00 36.72 343 GLU A N 1
ATOM 2774 C CA . GLU A 1 343 ? 8.785 5.275 -42.595 1.00 36.72 343 GLU A CA 1
ATOM 2775 C C . GLU A 1 343 ? 7.313 4.880 -42.408 1.00 36.72 343 GLU A C 1
ATOM 2777 O O . GLU A 1 343 ? 6.470 5.109 -43.275 1.00 36.72 343 GLU A O 1
ATOM 2782 N N . GLU A 1 344 ? 7.004 4.201 -41.303 1.00 33.09 344 GLU A N 1
ATOM 2783 C CA . GLU A 1 344 ? 5.640 4.170 -40.801 1.00 33.09 344 GLU A CA 1
ATOM 2784 C C . GLU A 1 344 ? 5.306 5.611 -40.407 1.00 33.09 344 GLU A C 1
ATOM 2786 O O . GLU A 1 344 ? 5.806 6.137 -39.414 1.00 33.09 344 GLU A O 1
ATOM 2791 N N . GLU A 1 345 ? 4.500 6.276 -41.238 1.00 33.34 345 GLU A N 1
ATOM 2792 C CA . GLU A 1 345 ? 3.783 7.484 -40.848 1.00 33.34 345 GLU A CA 1
ATOM 2793 C C . GLU A 1 345 ? 2.926 7.137 -39.621 1.00 33.34 345 GLU A C 1
ATOM 2795 O O . GLU A 1 345 ? 1.788 6.671 -39.741 1.00 33.34 345 GLU A O 1
ATOM 2800 N N . GLU A 1 346 ? 3.471 7.353 -38.422 1.00 32.00 346 GLU A N 1
ATOM 2801 C CA . GLU A 1 346 ? 2.663 7.511 -37.223 1.00 32.00 346 GLU A CA 1
ATOM 2802 C C . GLU A 1 346 ? 1.735 8.695 -37.484 1.00 32.00 346 GLU A C 1
ATOM 2804 O O . GLU A 1 346 ? 2.129 9.863 -37.461 1.00 32.00 346 GLU A O 1
ATOM 2809 N N . LYS A 1 347 ? 0.471 8.390 -37.784 1.00 29.22 347 LYS A N 1
ATOM 2810 C CA . LYS A 1 347 ? -0.583 9.382 -37.658 1.00 29.22 347 LYS A CA 1
ATOM 2811 C C . LYS A 1 347 ? -0.593 9.819 -36.203 1.00 29.22 347 LYS A C 1
ATOM 2813 O O . LYS A 1 347 ? -1.017 9.045 -35.349 1.00 29.22 347 LYS A O 1
ATOM 2818 N N . ALA A 1 348 ? -0.124 11.041 -35.965 1.00 31.56 348 ALA A N 1
ATOM 2819 C CA . ALA A 1 348 ? -0.326 11.750 -34.717 1.00 31.56 348 ALA A CA 1
ATOM 2820 C C . ALA A 1 348 ? -1.802 11.608 -34.322 1.00 31.56 348 ALA A C 1
ATOM 2822 O O . ALA A 1 348 ? -2.700 11.998 -35.076 1.00 31.56 348 ALA A O 1
ATOM 2823 N N . ASP A 1 349 ? -2.038 10.960 -33.184 1.00 29.75 349 ASP A N 1
ATOM 2824 C CA . ASP A 1 349 ? -3.327 11.003 -32.516 1.00 29.75 349 ASP A CA 1
ATOM 2825 C C . ASP A 1 349 ? -3.477 12.440 -32.010 1.00 29.75 349 ASP A C 1
ATOM 2827 O O . ASP A 1 349 ? -2.837 12.849 -31.046 1.00 29.75 349 ASP A O 1
ATOM 2831 N N . ASP A 1 350 ? -4.238 13.241 -32.755 1.00 30.16 350 ASP A N 1
ATOM 2832 C CA . ASP A 1 350 ? -4.451 14.686 -32.578 1.00 30.16 350 ASP A CA 1
ATOM 2833 C C . ASP A 1 350 ? -5.361 14.976 -31.359 1.00 30.16 350 ASP A C 1
ATOM 2835 O O . ASP A 1 350 ? -6.307 15.762 -31.421 1.00 30.16 350 ASP A O 1
ATOM 2839 N N . GLY A 1 351 ? -5.141 14.244 -30.263 1.00 30.97 351 GLY A N 1
ATOM 2840 C CA . GLY A 1 351 ? -5.958 14.245 -29.051 1.00 30.97 351 GLY A CA 1
ATOM 2841 C C . GLY A 1 351 ? -5.177 14.415 -27.748 1.00 30.97 351 GLY A C 1
ATOM 2842 O O . GLY A 1 351 ? -5.809 14.644 -26.717 1.00 30.97 351 GLY A O 1
ATOM 2843 N N . ASP A 1 352 ? -3.846 14.358 -27.782 1.00 30.92 352 ASP A N 1
ATOM 2844 C CA . ASP A 1 352 ? -3.030 14.766 -26.644 1.00 30.92 352 ASP A CA 1
ATOM 2845 C C . ASP A 1 352 ? -2.873 16.289 -26.715 1.00 30.92 352 ASP A C 1
ATOM 2847 O O . ASP A 1 352 ? -2.014 16.822 -27.419 1.00 30.92 352 ASP A O 1
ATOM 2851 N N . GLU A 1 353 ? -3.736 17.015 -25.994 1.00 30.30 353 GLU A N 1
ATOM 2852 C CA . GLU A 1 353 ? -3.326 18.321 -25.478 1.00 30.30 353 GLU A CA 1
ATOM 2853 C C . GLU A 1 353 ? -1.943 18.097 -24.854 1.00 30.30 353 GLU A C 1
ATOM 2855 O O . GLU A 1 353 ? -1.818 17.244 -23.974 1.00 30.30 353 GLU A O 1
ATOM 2860 N N . GLU A 1 354 ? -0.903 18.774 -25.358 1.00 34.78 354 GLU A N 1
ATOM 2861 C CA . GLU A 1 354 ? 0.407 18.820 -24.708 1.00 34.78 354 GLU A CA 1
ATOM 2862 C C . GLU A 1 354 ? 0.171 19.323 -23.279 1.00 34.78 354 GLU A C 1
ATOM 2864 O O . GLU A 1 354 ? 0.176 20.526 -23.008 1.00 34.78 354 GLU A O 1
ATOM 2869 N N . GLU A 1 355 ? -0.095 18.404 -22.348 1.00 30.11 355 GLU A N 1
ATOM 2870 C CA . GLU A 1 355 ? -0.016 18.680 -20.931 1.00 30.11 355 GLU A CA 1
ATOM 2871 C C . GLU A 1 355 ? 1.437 19.070 -20.720 1.00 30.11 355 GLU A C 1
ATOM 2873 O O . GLU A 1 355 ? 2.347 18.240 -20.767 1.00 30.11 355 GLU A O 1
ATOM 2878 N N . HIS A 1 356 ? 1.652 20.374 -20.568 1.00 28.70 356 HIS A N 1
ATOM 2879 C CA . HIS A 1 356 ? 2.911 20.950 -20.153 1.00 28.70 356 HIS A CA 1
ATOM 2880 C C . HIS A 1 356 ? 3.239 20.370 -18.772 1.00 28.70 356 HIS A C 1
ATOM 2882 O O . HIS A 1 356 ? 2.892 20.936 -17.736 1.00 28.70 356 HIS A O 1
ATOM 2888 N N . TYR A 1 357 ? 3.853 19.189 -18.761 1.00 41.62 357 TYR A N 1
ATOM 2889 C CA . TYR A 1 357 ? 4.297 18.513 -17.559 1.00 41.62 357 TYR A CA 1
ATOM 2890 C C . TYR A 1 357 ? 5.477 19.301 -17.015 1.00 41.62 357 TYR A C 1
ATOM 2892 O O . TYR A 1 357 ? 6.590 19.227 -17.538 1.00 41.62 357 TYR A O 1
ATOM 2900 N N . ASP A 1 358 ? 5.191 20.111 -16.004 1.00 36.16 358 ASP A N 1
ATOM 2901 C CA . ASP A 1 358 ? 6.191 20.868 -15.276 1.00 36.16 358 ASP A CA 1
ATOM 2902 C C . ASP A 1 358 ? 6.820 19.916 -14.246 1.00 36.16 358 ASP A C 1
ATOM 2904 O O . ASP A 1 358 ? 6.112 19.474 -13.333 1.00 36.16 358 ASP A O 1
ATOM 2908 N N . PRO A 1 359 ? 8.099 19.520 -14.402 1.00 38.16 359 PRO A N 1
ATOM 2909 C CA . PRO A 1 359 ? 8.733 18.571 -13.497 1.00 38.16 359 PRO A CA 1
ATOM 2910 C C . PRO A 1 359 ? 8.684 19.107 -12.066 1.00 38.16 359 PRO A C 1
ATOM 2912 O O . PRO A 1 359 ? 9.204 20.184 -11.773 1.00 38.16 359 PRO A O 1
ATOM 2915 N N . THR A 1 360 ? 8.058 18.364 -11.160 1.00 42.31 360 THR A N 1
ATOM 2916 C CA . THR A 1 360 ? 7.963 18.760 -9.755 1.00 42.31 360 THR A CA 1
ATOM 2917 C C . THR A 1 360 ? 9.209 18.325 -8.993 1.00 42.31 360 THR A C 1
ATOM 2919 O O . THR A 1 360 ? 9.849 17.339 -9.343 1.00 42.31 360 THR A O 1
ATOM 2922 N N . GLU A 1 361 ? 9.542 19.002 -7.890 1.00 40.06 361 GLU A N 1
ATOM 2923 C CA . GLU A 1 361 ? 10.652 18.616 -7.000 1.00 40.06 361 GLU A CA 1
ATOM 2924 C C . GLU A 1 361 ? 10.583 17.136 -6.557 1.00 40.06 361 GLU A C 1
ATOM 2926 O O . GLU A 1 361 ? 11.606 16.529 -6.254 1.00 40.06 361 GLU A O 1
ATOM 2931 N N . GLU A 1 362 ? 9.390 16.528 -6.555 1.00 43.44 362 GLU A N 1
ATOM 2932 C CA . GLU A 1 362 ? 9.164 15.108 -6.267 1.00 43.44 362 GLU A CA 1
ATOM 2933 C C . GLU A 1 362 ? 9.619 14.180 -7.405 1.00 43.44 362 GLU A C 1
ATOM 2935 O O . GLU A 1 362 ? 10.242 13.159 -7.123 1.00 43.44 362 GLU A O 1
ATOM 2940 N N . ASP A 1 363 ? 9.419 14.565 -8.667 1.00 38.44 363 ASP A N 1
ATOM 2941 C CA . ASP A 1 363 ? 9.943 13.852 -9.848 1.00 38.44 363 ASP A CA 1
ATOM 2942 C C . ASP A 1 363 ? 11.471 13.928 -9.923 1.00 38.44 363 ASP A C 1
ATOM 2944 O O . ASP A 1 363 ? 12.148 13.067 -10.488 1.00 38.44 363 ASP A O 1
ATOM 2948 N N . LEU A 1 364 ? 12.017 14.979 -9.313 1.00 40.28 364 LEU A N 1
ATOM 2949 C CA . LEU A 1 364 ? 13.442 15.199 -9.191 1.00 40.28 364 LEU A CA 1
ATOM 2950 C C . LEU A 1 364 ? 14.058 14.473 -7.976 1.00 40.28 364 LEU A C 1
ATOM 2952 O O . LEU A 1 364 ? 15.283 14.349 -7.897 1.00 40.28 364 LEU A O 1
ATOM 2956 N N . ARG A 1 365 ? 13.252 13.987 -7.015 1.00 42.44 365 ARG A N 1
ATOM 2957 C CA . ARG A 1 365 ? 13.736 13.277 -5.817 1.00 42.44 365 ARG A CA 1
ATOM 2958 C C . ARG A 1 365 ? 14.197 11.875 -6.184 1.00 42.44 365 ARG A C 1
ATOM 2960 O O . ARG A 1 365 ? 13.477 10.888 -6.084 1.00 42.44 365 ARG A O 1
ATOM 2967 N N . VAL A 1 366 ? 15.464 11.811 -6.562 1.00 43.72 366 VAL A N 1
ATOM 2968 C CA . VAL A 1 366 ? 16.223 10.577 -6.702 1.00 43.72 366 VAL A CA 1
ATOM 2969 C C . VAL A 1 366 ? 16.148 9.781 -5.389 1.00 43.72 366 VAL A C 1
ATOM 2971 O O . VAL A 1 366 ? 16.362 10.334 -4.313 1.00 43.72 366 VAL A O 1
ATOM 2974 N N . ASP A 1 367 ? 15.828 8.487 -5.503 1.00 43.53 367 ASP A N 1
ATOM 2975 C CA . ASP A 1 367 ? 15.767 7.484 -4.426 1.00 43.53 367 ASP A CA 1
ATOM 2976 C C . ASP A 1 367 ? 16.854 7.701 -3.347 1.00 43.53 367 ASP A C 1
ATOM 2978 O O . ASP A 1 367 ? 18.000 8.021 -3.672 1.00 43.53 367 ASP A O 1
ATOM 2982 N N . ASP A 1 368 ? 16.531 7.469 -2.068 1.00 42.81 368 ASP A N 1
ATOM 2983 C CA . ASP A 1 368 ? 17.455 7.611 -0.924 1.00 42.81 368 ASP A CA 1
ATOM 2984 C C . ASP A 1 368 ? 18.740 6.762 -1.091 1.00 42.81 368 ASP A C 1
ATOM 2986 O O . ASP A 1 368 ? 19.751 6.965 -0.411 1.00 42.81 368 ASP A O 1
ATOM 2990 N N . GLU A 1 369 ? 18.709 5.781 -1.999 1.00 45.38 369 GLU A N 1
ATOM 2991 C CA . GLU A 1 369 ? 19.839 4.932 -2.387 1.00 45.38 369 GLU A CA 1
ATOM 2992 C C . GLU A 1 369 ? 20.634 5.429 -3.616 1.00 45.38 369 GLU A C 1
ATOM 2994 O O . GLU A 1 369 ? 21.689 4.871 -3.938 1.00 45.38 369 GLU A O 1
ATOM 2999 N N . GLU A 1 370 ? 20.170 6.476 -4.300 1.00 49.03 370 GLU A N 1
ATOM 3000 C CA . GLU A 1 370 ? 20.711 7.012 -5.555 1.00 49.03 370 GLU A CA 1
ATOM 3001 C C . GLU A 1 370 ? 21.165 8.486 -5.492 1.00 49.03 370 GLU A C 1
ATOM 3003 O O . GLU A 1 370 ? 21.498 9.032 -6.542 1.00 49.03 370 GLU A O 1
ATOM 3008 N N . PHE A 1 371 ? 21.266 9.103 -4.304 1.00 39.19 371 PHE A N 1
ATOM 3009 C CA . PHE A 1 371 ? 21.755 10.485 -4.116 1.00 39.19 371 PHE A CA 1
ATOM 3010 C C . PHE A 1 371 ? 22.869 10.884 -5.081 1.00 39.19 371 PHE A C 1
ATOM 3012 O O . PHE A 1 371 ? 23.900 10.209 -5.079 1.00 39.19 371 PHE A O 1
ATOM 3019 N N . LEU A 1 372 ? 22.688 12.020 -5.769 1.00 48.53 372 LEU A N 1
ATOM 3020 C CA . LEU A 1 372 ? 23.717 13.003 -6.123 1.00 48.53 372 LEU A CA 1
ATOM 3021 C C . LEU A 1 372 ? 23.052 14.355 -6.465 1.00 48.53 372 LEU A C 1
ATOM 3023 O O . LEU A 1 372 ? 22.475 14.479 -7.538 1.00 48.53 372 LEU A O 1
ATOM 3027 N N . ILE A 1 373 ? 23.257 15.349 -5.587 1.00 39.91 373 ILE A N 1
ATOM 3028 C CA . ILE A 1 373 ? 22.918 16.785 -5.725 1.00 39.91 373 ILE A CA 1
ATOM 3029 C C . ILE A 1 373 ? 21.432 17.098 -5.501 1.00 39.91 373 ILE A C 1
ATOM 3031 O O . ILE A 1 373 ? 20.555 16.368 -5.960 1.00 39.91 373 ILE A O 1
ATOM 3035 N N . GLU A 1 374 ? 21.160 18.163 -4.741 1.00 44.81 374 GLU A N 1
ATOM 3036 C CA . GLU A 1 374 ? 19.804 18.654 -4.541 1.00 44.81 374 GLU A CA 1
ATOM 3037 C C . GLU A 1 374 ? 19.197 19.016 -5.900 1.00 44.81 374 GLU A C 1
ATOM 3039 O O . GLU A 1 374 ? 19.780 19.812 -6.643 1.00 44.81 374 GLU A O 1
ATOM 3044 N N . PRO A 1 375 ? 18.036 18.464 -6.266 1.00 44.75 375 PRO A N 1
ATOM 3045 C CA . PRO A 1 375 ? 17.458 18.810 -7.546 1.00 44.75 375 PRO A CA 1
ATOM 3046 C C . PRO A 1 375 ? 16.968 20.253 -7.597 1.00 44.75 375 PRO A C 1
ATOM 3048 O O . PRO A 1 375 ? 16.944 20.831 -8.676 1.00 44.75 375 PRO A O 1
ATOM 3051 N N . ALA A 1 376 ? 16.650 20.849 -6.444 1.00 43.00 376 ALA A N 1
ATOM 3052 C CA . ALA A 1 376 ? 16.359 22.269 -6.328 1.00 43.00 376 ALA A CA 1
ATOM 3053 C C . ALA A 1 376 ? 17.612 23.126 -6.573 1.00 43.00 376 ALA A C 1
ATOM 3055 O O . ALA A 1 376 ? 17.523 24.083 -7.332 1.00 43.00 376 ALA A O 1
ATOM 3056 N N . GLU A 1 377 ? 18.792 22.764 -6.054 1.00 46.38 377 GLU A N 1
ATOM 3057 C CA . GLU A 1 377 ? 20.056 23.449 -6.385 1.00 46.38 377 GLU A CA 1
ATOM 3058 C C . GLU A 1 377 ? 20.407 23.331 -7.876 1.00 46.38 377 GLU A C 1
ATOM 3060 O O . GLU A 1 377 ? 20.870 24.292 -8.484 1.00 46.38 377 GLU A O 1
ATOM 3065 N N . LEU A 1 378 ? 20.155 22.172 -8.490 1.00 50.22 378 LEU A N 1
ATOM 3066 C CA . LEU A 1 378 ? 20.446 21.934 -9.906 1.00 50.22 378 LEU A CA 1
ATOM 3067 C C . LEU A 1 378 ? 19.430 22.629 -10.826 1.00 50.22 378 LEU A C 1
ATOM 3069 O O . LEU A 1 378 ? 19.815 23.165 -11.862 1.00 50.22 378 LEU A O 1
ATOM 3073 N N . LEU A 1 379 ? 18.155 22.676 -10.428 1.00 43.59 379 LEU A N 1
ATOM 3074 C CA . LEU A 1 379 ? 17.100 23.418 -11.115 1.00 43.59 379 LEU A CA 1
ATOM 3075 C C . LEU A 1 379 ? 17.313 24.926 -10.980 1.00 43.59 379 LEU A C 1
ATOM 3077 O O . LEU A 1 379 ? 17.191 25.620 -11.981 1.00 43.59 379 LEU A O 1
ATOM 3081 N N . THR A 1 380 ? 17.694 25.413 -9.794 1.00 49.12 380 THR A N 1
ATOM 3082 C CA . THR A 1 380 ? 18.023 26.827 -9.532 1.00 49.12 380 THR A CA 1
ATOM 3083 C C . THR A 1 380 ? 19.257 27.235 -10.326 1.00 49.12 380 THR A C 1
ATOM 3085 O O . THR A 1 380 ? 19.202 28.204 -11.064 1.00 49.12 380 THR A O 1
ATOM 3088 N N . ALA A 1 381 ? 20.329 26.437 -10.314 1.00 46.22 381 ALA A N 1
ATOM 3089 C CA . ALA A 1 381 ? 21.499 26.693 -11.153 1.00 46.22 381 ALA A CA 1
ATOM 3090 C C . ALA A 1 381 ? 21.167 26.632 -12.657 1.00 46.22 381 ALA A C 1
ATOM 3092 O O . ALA A 1 381 ? 21.728 27.385 -13.451 1.00 46.22 381 ALA A O 1
ATOM 3093 N N . ALA A 1 382 ? 20.257 25.746 -13.076 1.00 47.31 382 ALA A N 1
ATOM 3094 C CA . ALA A 1 382 ? 19.820 25.659 -14.466 1.00 47.31 382 ALA A CA 1
ATOM 3095 C C . ALA A 1 382 ? 18.926 26.837 -14.886 1.00 47.31 382 ALA A C 1
ATOM 3097 O O . ALA A 1 382 ? 19.080 27.299 -16.014 1.00 47.31 382 ALA A O 1
ATOM 3098 N N . THR A 1 383 ? 18.046 27.328 -14.007 1.00 46.94 383 THR A N 1
ATOM 3099 C CA . THR A 1 383 ? 17.190 28.505 -14.248 1.00 46.94 383 THR A CA 1
ATOM 3100 C C . THR A 1 383 ? 17.986 29.802 -14.174 1.00 46.94 383 THR A C 1
ATOM 3102 O O . THR A 1 383 ? 17.885 30.600 -15.094 1.00 46.94 383 THR A O 1
ATOM 3105 N N . GLU A 1 384 ? 18.881 29.967 -13.197 1.00 47.22 384 GLU A N 1
ATOM 3106 C CA . GLU A 1 384 ? 19.794 31.117 -13.105 1.00 47.22 384 GLU A CA 1
ATOM 3107 C C . GLU A 1 384 ? 20.713 31.228 -14.333 1.00 47.22 384 GLU A C 1
ATOM 3109 O O . GLU A 1 384 ? 20.974 32.331 -14.807 1.00 47.22 384 GLU A O 1
ATOM 3114 N N . LEU A 1 385 ? 21.161 30.102 -14.904 1.00 45.34 385 LEU A N 1
ATOM 3115 C CA . LEU A 1 385 ? 21.928 30.099 -16.157 1.00 45.34 385 LEU A CA 1
ATOM 3116 C C . LEU A 1 385 ? 21.080 30.482 -17.380 1.00 45.34 385 LEU A C 1
ATOM 3118 O O . LEU A 1 385 ? 21.598 31.121 -18.291 1.00 45.34 385 LEU A O 1
ATOM 3122 N N . VAL A 1 386 ? 19.800 30.100 -17.416 1.00 44.97 386 VAL A N 1
ATOM 3123 C CA . VAL A 1 386 ? 18.870 30.467 -18.501 1.00 44.97 386 VAL A CA 1
ATOM 3124 C C . VAL A 1 386 ? 18.483 31.947 -18.414 1.00 44.97 386 VAL A C 1
ATOM 3126 O O . VAL A 1 386 ? 18.442 32.621 -19.439 1.00 44.97 386 VAL A O 1
ATOM 3129 N N . ASP A 1 387 ? 18.286 32.471 -17.205 1.00 41.06 387 ASP A N 1
ATOM 3130 C CA . ASP A 1 387 ? 17.988 33.887 -16.977 1.00 41.06 387 ASP A CA 1
ATOM 3131 C C . ASP A 1 387 ? 19.221 34.779 -17.206 1.00 41.06 387 ASP A C 1
ATOM 3133 O O . ASP A 1 387 ? 19.085 35.897 -17.698 1.00 41.06 387 ASP A O 1
ATOM 3137 N N . SER A 1 388 ? 20.439 34.285 -16.937 1.00 41.19 388 SER A N 1
ATOM 3138 C CA . SER A 1 388 ? 21.675 35.028 -17.230 1.00 41.19 388 SER A CA 1
ATOM 3139 C C . SER A 1 388 ? 21.950 35.209 -18.729 1.00 41.19 388 SER A C 1
ATOM 3141 O O . SER A 1 388 ? 22.531 36.216 -19.116 1.00 41.19 388 SER A O 1
ATOM 3143 N N . GLU A 1 389 ? 21.487 34.287 -19.583 1.00 40.69 389 GLU A N 1
ATOM 3144 C CA . GLU A 1 389 ? 21.626 34.392 -21.047 1.00 40.69 389 GLU A CA 1
ATOM 3145 C C . GLU A 1 389 ? 20.553 35.298 -21.685 1.00 40.69 389 GLU A C 1
ATOM 3147 O O . GLU A 1 389 ? 20.725 35.737 -22.820 1.00 40.69 389 GLU A O 1
ATOM 3152 N N . LEU A 1 390 ? 19.469 35.618 -20.964 1.00 39.62 390 LEU A N 1
ATOM 3153 C CA . LEU A 1 390 ? 18.438 36.572 -21.402 1.00 39.62 390 LEU A CA 1
ATOM 3154 C C . LEU A 1 390 ? 18.771 38.031 -21.052 1.00 39.62 390 LEU A C 1
ATOM 3156 O O . LEU A 1 390 ? 18.147 38.938 -21.595 1.00 39.62 390 LEU A O 1
ATOM 3160 N N . ILE A 1 391 ? 19.740 38.268 -20.162 1.00 37.56 391 ILE A N 1
ATOM 3161 C CA . ILE A 1 391 ? 20.174 39.622 -19.774 1.00 37.56 391 ILE A CA 1
ATOM 3162 C C . ILE A 1 391 ? 21.297 40.136 -20.695 1.00 37.56 391 ILE A C 1
ATOM 3164 O O . ILE A 1 391 ? 21.396 41.339 -20.912 1.00 37.56 391 ILE A O 1
ATOM 3168 N N . ASP A 1 392 ? 22.078 39.245 -21.316 1.00 36.62 392 ASP A N 1
ATOM 3169 C CA . ASP A 1 392 ? 23.195 39.612 -22.208 1.00 36.62 392 ASP A CA 1
ATOM 3170 C C . ASP A 1 392 ? 22.771 39.941 -23.658 1.00 36.62 392 ASP A C 1
ATOM 3172 O O . ASP A 1 392 ? 23.616 40.288 -24.482 1.00 36.62 392 ASP A O 1
ATOM 3176 N N . SER A 1 393 ? 21.478 39.853 -24.008 1.00 39.19 393 SER A N 1
ATOM 3177 C CA . SER A 1 393 ? 21.001 40.150 -25.372 1.00 39.19 393 SER A CA 1
ATOM 3178 C C . SER A 1 393 ? 20.472 41.574 -25.594 1.00 39.19 393 SER A C 1
ATOM 3180 O O . SER A 1 393 ? 20.121 41.888 -26.730 1.00 39.19 393 SER A O 1
ATOM 3182 N N . ASP A 1 394 ? 20.432 42.429 -24.563 1.00 39.34 394 ASP A N 1
ATOM 3183 C CA . ASP A 1 394 ? 19.852 43.786 -24.650 1.00 39.34 394 ASP A CA 1
ATOM 3184 C C . ASP A 1 394 ? 20.868 44.947 -24.511 1.00 39.34 394 ASP A C 1
ATOM 3186 O O . ASP A 1 394 ? 20.479 46.107 -24.642 1.00 39.34 394 ASP A O 1
ATOM 3190 N N . GLU A 1 395 ? 22.172 44.691 -24.332 1.00 41.53 395 GLU A N 1
ATOM 3191 C CA . GLU A 1 395 ? 23.213 45.740 -24.285 1.00 41.53 395 GLU A CA 1
ATOM 3192 C C . GLU A 1 395 ? 24.223 45.629 -25.442 1.00 41.53 395 GLU A C 1
ATOM 3194 O O . GLU A 1 395 ? 25.401 45.398 -25.214 1.00 41.53 395 GLU A O 1
ATOM 3199 N N . GLU A 1 396 ? 23.797 45.815 -26.698 1.00 41.91 396 GLU A N 1
ATOM 3200 C CA . GLU A 1 396 ? 24.722 46.264 -27.763 1.00 41.91 396 GLU A CA 1
ATOM 3201 C C . GLU A 1 396 ? 23.996 46.812 -29.011 1.00 41.91 396 GLU A C 1
ATOM 3203 O O . GLU A 1 396 ? 24.172 46.331 -30.128 1.00 41.91 396 GLU A O 1
ATOM 3208 N N . ILE A 1 397 ? 23.173 47.857 -28.848 1.00 46.31 397 ILE A N 1
ATOM 3209 C CA . ILE A 1 397 ? 22.856 48.795 -29.942 1.00 46.31 397 ILE A CA 1
ATOM 3210 C C . ILE A 1 397 ? 22.713 50.207 -29.357 1.00 46.31 397 ILE A C 1
ATOM 3212 O O . ILE A 1 397 ? 21.638 50.543 -28.880 1.00 46.31 397 ILE A O 1
ATOM 3216 N N . GLU A 1 398 ? 23.768 51.027 -29.413 1.00 35.44 398 GLU A N 1
ATOM 3217 C CA . GLU A 1 398 ? 23.684 52.480 -29.670 1.00 35.44 398 GLU A CA 1
ATOM 3218 C C . GLU A 1 398 ? 25.095 53.092 -29.833 1.00 35.44 398 GLU A C 1
ATOM 3220 O O . GLU A 1 398 ? 25.912 52.994 -28.923 1.00 35.44 398 GLU A O 1
ATOM 3225 N N . ASP A 1 399 ? 25.313 53.704 -31.011 1.00 37.28 399 ASP A N 1
ATOM 3226 C CA . ASP A 1 399 ? 26.269 54.771 -31.391 1.00 37.28 399 ASP A CA 1
ATOM 3227 C C . ASP A 1 399 ? 27.786 54.560 -31.115 1.00 37.28 399 ASP A C 1
ATOM 3229 O O . ASP A 1 399 ? 28.208 54.242 -30.012 1.00 37.28 399 ASP A O 1
ATOM 3233 N N . GLU A 1 400 ? 28.745 54.745 -32.033 1.00 33.66 400 GLU A N 1
ATOM 3234 C CA . GLU A 1 400 ? 28.881 55.604 -33.229 1.00 33.66 400 GLU A CA 1
ATOM 3235 C C . GLU A 1 400 ? 29.955 55.047 -34.195 1.00 33.66 400 GLU A C 1
ATOM 3237 O O . GLU A 1 400 ? 30.975 54.498 -33.706 1.00 33.66 400 GLU A O 1
#

Radius of gyration: 26.17 Å; chains: 1; bounding box: 65×77×75 Å